Protein AF-A0A0R3R851-F1 (afdb_monomer)

Foldseek 3Di:
DVVVVVVVVVVVVVVVVVVVVVVVVVVVVVVVVVVVVVVVVVVVVVVVVVVVVVVVVVVVVVVVVVVVVVVVVVVVVVVVVVVVVVVVVVVVVVVVVVVVVVVVVVVVVVVVVVVVVVVVVCPPPPPDPQDPVNVLVVVLVVLVVVLVVLVVVLPDPVCVVVPNVNSVLVSVLSVVLSVLCSDPDRDPVVSVVSVVVSLVVVVVVVVVVVPDDDDDDPPDPPPPPVPPVVVVVVVVVSVVVVVVVVVVVVVVVVVVVVVVVVVVVVVVVVVVVVVVVVVVVVVVVVVVVVVVVVVVVVVVVVVVVVVVVVVVVVVVVVVVVVVVVVVVVVVVVVVVVVVVVVVVVVVVVVVVVVVVVVVVVVVVVVVVVVVVVVVVVVVVVDDDDDDDDDDDDDDDDDDDDDDDDDDDDDDDDDDDDDDDPDVVVVVVVVVVVVVVVVVVVVVVPD

Structure (mmCIF, N/CA/C/O backbone):
data_AF-A0A0R3R851-F1
#
_entry.id   AF-A0A0R3R851-F1
#
loop_
_atom_site.group_PDB
_atom_site.id
_atom_site.type_symbol
_atom_site.label_atom_id
_atom_site.label_alt_id
_atom_site.label_comp_id
_atom_site.label_asym_id
_atom_site.label_entity_id
_atom_site.label_seq_id
_atom_site.pdbx_PDB_ins_code
_atom_site.Cartn_x
_atom_site.Cartn_y
_atom_site.Cartn_z
_atom_site.occupancy
_atom_site.B_iso_or_equiv
_atom_site.auth_seq_id
_atom_site.auth_comp_id
_atom_site.auth_asym_id
_atom_site.auth_atom_id
_atom_site.pdbx_PDB_model_num
ATOM 1 N N . LEU A 1 1 ? 88.016 14.048 -81.704 1.00 58.25 1 LEU A N 1
ATOM 2 C CA . LEU A 1 1 ? 87.421 15.182 -80.951 1.00 58.25 1 LEU A CA 1
ATOM 3 C C . LEU A 1 1 ? 85.913 15.324 -81.195 1.00 58.25 1 LEU A C 1
ATOM 5 O O . LEU A 1 1 ? 85.191 15.438 -80.217 1.00 58.25 1 LEU A O 1
ATOM 9 N N . ILE A 1 2 ? 85.423 15.232 -82.440 1.00 61.56 2 ILE A N 1
ATOM 10 C CA . ILE A 1 2 ? 83.995 15.413 -82.795 1.00 61.56 2 ILE A CA 1
ATOM 11 C C . ILE A 1 2 ? 83.071 14.336 -82.182 1.00 61.56 2 ILE A C 1
ATOM 13 O O . ILE A 1 2 ? 82.160 14.679 -81.444 1.00 61.56 2 ILE A O 1
ATOM 17 N N . ILE A 1 3 ? 83.388 13.042 -82.330 1.00 69.50 3 ILE A N 1
ATOM 18 C CA . ILE A 1 3 ? 82.578 11.929 -81.770 1.00 69.50 3 ILE A CA 1
ATOM 19 C C . ILE A 1 3 ? 82.405 12.029 -80.239 1.00 69.50 3 ILE A C 1
ATOM 21 O O . ILE A 1 3 ? 81.358 11.701 -79.688 1.00 69.50 3 ILE A O 1
ATOM 25 N N . ARG A 1 4 ? 83.432 12.517 -79.533 1.00 66.88 4 ARG A N 1
ATOM 26 C CA . ARG A 1 4 ? 83.406 12.676 -78.072 1.00 66.88 4 ARG A CA 1
ATOM 27 C C . ARG A 1 4 ? 82.513 13.848 -77.645 1.00 66.88 4 ARG A C 1
ATOM 29 O O . ARG A 1 4 ? 81.859 13.758 -76.615 1.00 66.88 4 ARG A O 1
ATOM 36 N N . ARG A 1 5 ? 82.462 14.919 -78.447 1.00 76.19 5 ARG A N 1
ATOM 37 C CA . ARG A 1 5 ? 81.578 16.075 -78.239 1.00 76.19 5 ARG A CA 1
ATOM 38 C C . ARG A 1 5 ? 80.110 15.682 -78.405 1.00 76.19 5 ARG A C 1
ATOM 40 O O . ARG A 1 5 ? 79.316 15.997 -77.527 1.00 76.19 5 ARG A O 1
ATOM 47 N N . ASP A 1 6 ? 79.780 14.944 -79.462 1.00 77.94 6 ASP A N 1
ATOM 48 C CA . ASP A 1 6 ? 78.401 14.516 -79.734 1.00 77.94 6 ASP A CA 1
ATOM 49 C C . ASP A 1 6 ? 77.883 13.541 -78.664 1.00 77.94 6 ASP A C 1
ATOM 51 O O . ASP A 1 6 ? 76.733 13.634 -78.236 1.00 77.94 6 ASP A O 1
ATOM 55 N N . HIS A 1 7 ? 78.749 12.657 -78.150 1.00 83.12 7 HIS A N 1
ATOM 56 C C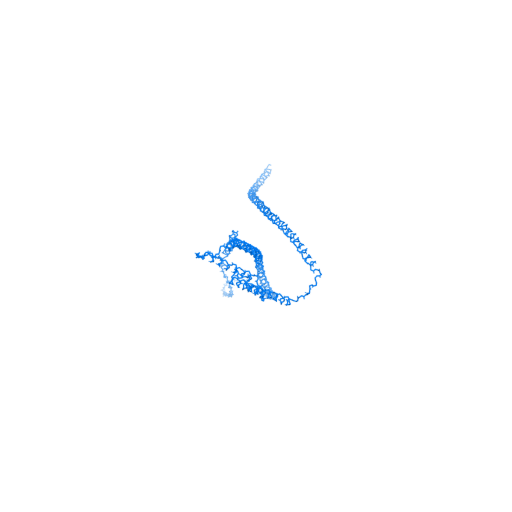A . HIS A 1 7 ? 78.412 11.772 -77.031 1.00 83.12 7 HIS A CA 1
ATOM 57 C C . HIS A 1 7 ? 78.082 12.543 -75.742 1.00 83.12 7 HIS A C 1
ATOM 59 O O . HIS A 1 7 ? 77.048 12.287 -75.125 1.00 83.12 7 HIS A O 1
ATOM 65 N N . TYR A 1 8 ? 78.912 13.520 -75.355 1.00 85.25 8 TYR A N 1
ATOM 66 C CA . TYR A 1 8 ? 78.631 14.361 -74.184 1.00 85.25 8 TYR A CA 1
ATOM 67 C C . TYR A 1 8 ? 77.390 15.239 -74.380 1.00 85.25 8 TYR A C 1
ATOM 69 O O . TYR A 1 8 ? 76.645 15.468 -73.431 1.00 85.25 8 TYR A O 1
ATOM 77 N N . GLN A 1 9 ? 77.128 15.700 -75.604 1.00 84.88 9 GLN A N 1
ATOM 78 C CA . GLN A 1 9 ? 75.944 16.499 -75.907 1.00 84.88 9 GLN A CA 1
ATOM 79 C C . GLN A 1 9 ? 74.653 15.674 -75.803 1.00 84.88 9 GLN A C 1
ATOM 81 O O . GLN A 1 9 ? 73.671 16.156 -75.244 1.00 84.88 9 GLN A O 1
ATOM 86 N N . LYS A 1 10 ? 74.673 14.407 -76.238 1.00 88.31 10 LYS A N 1
ATOM 87 C CA . LYS A 1 10 ? 73.552 13.477 -76.040 1.00 88.31 10 LYS A CA 1
ATOM 88 C C . LYS A 1 10 ? 73.306 13.170 -74.556 1.00 88.31 10 LYS A C 1
ATOM 90 O O . LYS A 1 10 ? 72.161 13.204 -74.124 1.00 88.31 10 LYS A O 1
ATOM 95 N N . GLN A 1 11 ? 74.362 12.946 -73.767 1.00 88.44 11 GLN A N 1
ATOM 96 C CA . GLN A 1 11 ? 74.234 12.748 -72.315 1.00 88.44 11 GLN A CA 1
ATOM 97 C C . GLN A 1 11 ? 73.661 13.979 -71.602 1.00 88.44 11 GLN A C 1
ATOM 99 O O . GLN A 1 11 ? 72.842 13.834 -70.697 1.00 88.44 11 GLN A O 1
ATOM 104 N N . LEU A 1 12 ? 74.069 15.190 -72.001 1.00 87.44 12 LEU A N 1
ATOM 105 C CA . LEU A 1 12 ? 73.518 16.432 -71.449 1.00 87.44 12 LEU A CA 1
ATOM 106 C C . LEU A 1 12 ? 72.024 16.575 -71.756 1.00 87.44 12 LEU A C 1
ATOM 108 O O . LEU A 1 12 ? 71.264 16.975 -70.877 1.00 87.44 12 LEU A O 1
ATOM 112 N N . GLU A 1 13 ? 71.603 16.214 -72.966 1.00 88.44 13 GLU A N 1
ATOM 113 C CA . GLU A 1 13 ? 70.200 16.258 -73.379 1.00 88.44 13 GLU A CA 1
ATOM 114 C C . GLU A 1 13 ? 69.351 15.196 -72.660 1.00 88.44 13 GLU A C 1
ATOM 116 O O . GLU A 1 13 ? 68.279 15.503 -72.146 1.00 88.44 13 GLU A O 1
ATOM 121 N N . GLU A 1 14 ? 69.846 13.962 -72.532 1.00 90.44 14 GLU A N 1
ATOM 122 C CA . GLU A 1 14 ? 69.193 12.905 -71.743 1.00 90.44 14 GLU A CA 1
ATOM 123 C C . GLU A 1 14 ? 69.063 13.311 -70.266 1.00 90.44 14 GLU A C 1
ATOM 125 O O . GLU A 1 14 ? 67.987 13.189 -69.684 1.00 90.44 14 GLU A O 1
ATOM 130 N N . THR A 1 15 ? 70.118 13.886 -69.678 1.00 90.56 15 THR A N 1
ATOM 131 C CA . THR A 1 15 ? 70.095 14.385 -68.291 1.00 90.56 15 THR A CA 1
ATOM 132 C C . THR A 1 15 ? 69.113 15.547 -68.122 1.00 90.56 15 THR A C 1
ATOM 134 O O . THR A 1 15 ? 68.443 15.653 -67.095 1.00 90.56 15 THR A O 1
ATOM 137 N N . ARG A 1 16 ? 69.001 16.428 -69.124 1.00 91.88 16 ARG A N 1
ATOM 138 C CA . ARG A 1 16 ? 68.049 17.545 -69.117 1.00 91.88 16 ARG A CA 1
ATOM 139 C C . ARG A 1 16 ? 66.604 17.052 -69.181 1.00 91.88 16 ARG A C 1
ATOM 141 O O . ARG A 1 16 ? 65.793 17.488 -68.369 1.00 91.88 16 ARG A O 1
ATOM 148 N N . ASN A 1 17 ? 66.308 16.129 -70.092 1.00 91.75 17 ASN A N 1
ATOM 149 C CA . ASN A 1 17 ? 64.975 15.548 -70.243 1.00 91.75 17 ASN A CA 1
ATOM 150 C C . ASN A 1 17 ? 64.564 14.743 -69.003 1.00 91.75 17 ASN A C 1
ATOM 152 O O . ASN A 1 17 ? 63.429 14.851 -68.541 1.00 91.75 17 ASN A O 1
ATOM 156 N N . GLU A 1 18 ? 65.500 13.998 -68.411 1.00 93.94 18 GLU A N 1
ATOM 157 C CA . GLU A 1 18 ? 65.286 13.294 -67.145 1.00 93.94 18 GLU A CA 1
ATOM 158 C C . GLU A 1 18 ? 64.990 14.271 -66.000 1.00 93.94 18 GLU A C 1
ATOM 160 O O . GLU A 1 18 ? 64.026 14.089 -65.259 1.00 93.94 18 GLU A O 1
ATOM 165 N N . LYS A 1 19 ? 65.764 15.359 -65.890 1.00 93.50 19 LYS A N 1
ATOM 166 C CA . LYS A 1 19 ? 65.529 16.411 -64.894 1.00 93.50 19 LYS A CA 1
ATOM 167 C C . LYS A 1 19 ? 64.145 17.042 -65.048 1.00 93.50 19 LYS A C 1
ATOM 169 O O . LYS A 1 19 ? 63.481 17.290 -64.047 1.00 93.50 19 LYS A O 1
ATOM 174 N N . GLU A 1 20 ? 63.711 17.313 -66.275 1.00 93.44 20 GLU A N 1
ATOM 175 C CA . GLU A 1 20 ? 62.403 17.914 -66.545 1.00 93.44 20 GLU A CA 1
ATOM 176 C C . GLU A 1 20 ? 61.255 16.952 -66.209 1.00 93.44 20 GLU A C 1
ATOM 178 O O . GLU A 1 20 ? 60.295 17.348 -65.544 1.00 93.44 20 GLU A O 1
ATOM 183 N N . ARG A 1 21 ? 61.404 15.662 -66.541 1.00 95.19 21 ARG A N 1
ATOM 184 C CA . ARG A 1 21 ? 60.469 14.606 -66.126 1.00 95.19 21 ARG A CA 1
ATOM 185 C C . ARG A 1 21 ? 60.357 14.512 -64.603 1.00 95.19 21 ARG A C 1
ATOM 187 O O . ARG A 1 21 ? 59.243 14.530 -64.082 1.00 95.19 21 ARG A O 1
ATOM 194 N N . LEU A 1 22 ? 61.492 14.447 -63.903 1.00 95.38 22 LEU A N 1
ATOM 195 C CA . LEU A 1 22 ? 61.535 14.381 -62.439 1.00 95.38 22 LEU A CA 1
ATOM 196 C C . LEU A 1 22 ? 60.908 15.620 -61.795 1.00 95.38 22 LEU A C 1
ATOM 198 O O . LEU A 1 22 ? 60.230 15.499 -60.782 1.00 95.38 22 LEU A O 1
ATOM 202 N N . ASN A 1 23 ? 61.075 16.802 -62.390 1.00 95.19 23 ASN A N 1
ATOM 203 C CA . ASN A 1 23 ? 60.485 18.034 -61.868 1.00 95.19 23 ASN A CA 1
ATOM 204 C C . ASN A 1 23 ? 58.948 18.040 -61.987 1.00 95.19 23 ASN A C 1
ATOM 206 O O . ASN A 1 23 ? 58.252 18.471 -61.071 1.00 95.19 23 ASN A O 1
ATOM 210 N N . ILE A 1 24 ? 58.403 17.512 -63.089 1.00 94.56 24 ILE A N 1
ATOM 211 C CA . ILE A 1 24 ? 56.951 17.327 -63.254 1.00 94.56 24 ILE A CA 1
ATOM 212 C C . ILE A 1 24 ? 56.418 16.292 -62.254 1.00 94.56 24 ILE A C 1
ATOM 214 O O . ILE A 1 24 ? 55.327 16.457 -61.709 1.00 94.56 24 ILE A O 1
ATOM 218 N N . GLU A 1 25 ? 57.160 15.210 -62.019 1.00 95.50 25 GLU A N 1
ATOM 219 C CA . GLU A 1 25 ? 56.779 14.191 -61.039 1.00 95.50 25 GLU A CA 1
ATOM 220 C C . GLU A 1 25 ? 56.813 14.735 -59.606 1.00 95.50 25 GLU A C 1
ATOM 222 O O . GLU A 1 25 ? 55.874 14.494 -58.849 1.00 95.50 25 GLU A O 1
ATOM 227 N N . LEU A 1 26 ? 57.819 15.549 -59.273 1.00 96.12 26 LEU A N 1
ATOM 228 C CA . LEU A 1 26 ? 57.921 16.243 -57.992 1.00 96.12 26 LEU A CA 1
ATOM 229 C C . LEU A 1 26 ? 56.718 17.166 -57.758 1.00 96.12 26 LEU A C 1
ATOM 231 O O . LEU A 1 26 ? 56.071 17.055 -56.723 1.00 96.12 26 LEU A O 1
ATOM 235 N N . LEU A 1 27 ? 56.335 17.976 -58.753 1.00 95.12 27 LEU A N 1
ATOM 236 C CA . LEU A 1 27 ? 55.137 18.824 -58.672 1.00 95.12 27 LEU A CA 1
ATOM 237 C C . LEU A 1 27 ? 53.861 18.012 -58.404 1.00 95.12 27 LEU A C 1
ATOM 239 O O . LEU A 1 27 ? 53.038 18.398 -57.577 1.00 95.12 27 LEU A O 1
ATOM 243 N N . LYS A 1 28 ? 53.701 16.853 -59.057 1.00 95.50 28 LYS A N 1
ATOM 244 C CA . LYS A 1 28 ? 52.554 15.960 -58.813 1.00 95.50 28 LYS A CA 1
ATOM 245 C C . LYS A 1 28 ? 52.565 15.368 -57.406 1.00 95.50 28 LYS A C 1
ATOM 247 O O . LYS A 1 28 ? 51.500 15.116 -56.841 1.00 95.50 28 LYS A O 1
ATOM 252 N N . VAL A 1 29 ? 53.744 15.077 -56.859 1.00 96.69 29 VAL A N 1
ATOM 253 C CA . VAL A 1 29 ? 53.889 14.603 -55.478 1.00 96.69 29 VAL A CA 1
ATOM 254 C C . VAL A 1 29 ? 53.543 15.724 -54.500 1.00 96.69 29 VAL A C 1
ATOM 256 O O . VAL A 1 29 ? 52.761 15.476 -53.585 1.00 96.69 29 VAL A O 1
ATOM 259 N N . ASP A 1 30 ? 54.011 16.949 -54.732 1.00 95.44 30 ASP A N 1
ATOM 260 C CA . ASP A 1 30 ? 53.707 18.112 -53.890 1.00 95.44 30 ASP A CA 1
ATOM 261 C C . ASP A 1 30 ? 52.206 18.439 -53.876 1.00 95.44 30 ASP A C 1
ATOM 263 O O . ASP A 1 30 ? 51.623 18.672 -52.814 1.00 95.44 30 ASP A O 1
ATOM 267 N N . GLU A 1 31 ? 51.534 18.374 -55.030 1.00 95.44 31 GLU A N 1
ATOM 268 C CA . GLU A 1 31 ? 50.075 18.516 -55.103 1.00 95.44 31 GLU A CA 1
ATOM 269 C C . GLU A 1 31 ? 49.359 17.435 -54.280 1.00 95.44 31 GLU A C 1
ATOM 271 O O . GLU A 1 31 ? 48.441 17.742 -53.512 1.00 95.44 31 GLU A O 1
ATOM 276 N N . LYS A 1 32 ? 49.800 16.171 -54.377 1.00 97.00 32 LYS A N 1
ATOM 277 C CA . LYS A 1 32 ? 49.242 15.075 -53.569 1.00 97.00 32 LYS A CA 1
ATOM 278 C C . LYS A 1 32 ? 49.469 15.302 -52.078 1.00 97.00 32 LYS A C 1
ATOM 280 O O . LYS A 1 32 ? 48.519 15.148 -51.312 1.00 97.00 32 LYS A O 1
ATOM 285 N N . ILE A 1 33 ? 50.673 15.703 -51.671 1.00 96.62 33 ILE A N 1
ATOM 286 C CA . ILE A 1 33 ? 50.986 16.041 -50.276 1.00 96.62 33 ILE A CA 1
ATOM 287 C C . ILE A 1 33 ? 50.035 17.137 -49.790 1.00 96.62 33 ILE A C 1
ATOM 289 O O . ILE A 1 33 ? 49.362 16.944 -48.781 1.00 96.62 33 ILE A O 1
ATOM 293 N N . SER A 1 34 ? 49.854 18.212 -50.563 1.00 96.81 34 SER A N 1
ATOM 294 C CA . SER A 1 34 ? 48.938 19.300 -50.204 1.00 96.81 34 SER A CA 1
ATOM 295 C C . SER A 1 34 ? 47.485 18.832 -50.036 1.00 96.81 34 SER A C 1
ATOM 297 O O . SER A 1 34 ? 46.785 19.259 -49.113 1.00 96.81 34 SER A O 1
ATOM 299 N N . THR A 1 35 ? 46.998 17.932 -50.901 1.00 96.75 35 THR A N 1
ATOM 300 C CA . THR A 1 35 ? 45.644 17.365 -50.749 1.00 96.75 35 THR A CA 1
ATOM 301 C C . THR A 1 35 ? 45.510 16.485 -49.507 1.00 96.75 35 THR A C 1
ATOM 303 O O . THR A 1 35 ? 44.503 16.585 -48.800 1.00 96.75 35 THR A O 1
ATOM 306 N N . LEU A 1 36 ? 46.525 15.669 -49.208 1.00 96.94 36 LEU A N 1
ATOM 307 C CA . LEU A 1 36 ? 46.549 14.808 -48.028 1.00 96.94 36 LEU A CA 1
ATOM 308 C C . LEU A 1 36 ? 46.614 15.633 -46.741 1.00 96.94 36 LEU A C 1
ATOM 310 O O . LEU A 1 36 ? 45.849 15.365 -45.824 1.00 96.94 36 LEU A O 1
ATOM 314 N N . GLU A 1 37 ? 47.429 16.686 -46.688 1.00 96.94 37 GLU A N 1
ATOM 315 C CA . GLU A 1 37 ? 47.500 17.597 -45.539 1.00 96.94 37 GLU A CA 1
ATOM 316 C C . GLU A 1 37 ? 46.148 18.260 -45.245 1.00 96.94 37 GLU A C 1
ATOM 318 O O . GLU A 1 37 ? 45.715 18.324 -44.091 1.00 96.94 37 GLU A O 1
ATOM 323 N N . LYS A 1 38 ? 45.430 18.707 -46.286 1.00 96.69 38 LYS A N 1
ATOM 324 C CA . LYS A 1 38 ? 44.074 19.262 -46.130 1.00 96.69 38 LYS A CA 1
ATOM 325 C C . LYS A 1 38 ? 43.088 18.221 -45.597 1.00 96.69 38 LYS A C 1
ATOM 327 O O . LYS A 1 38 ? 42.270 18.554 -44.739 1.00 96.69 38 LYS A O 1
ATOM 332 N N . ALA A 1 39 ? 43.156 16.982 -46.087 1.00 96.50 39 ALA A N 1
ATOM 333 C CA . ALA A 1 39 ? 42.308 15.891 -45.613 1.00 96.50 39 ALA A CA 1
ATOM 334 C C . ALA A 1 39 ? 42.609 15.529 -44.148 1.00 96.50 39 ALA A C 1
ATOM 336 O O . ALA A 1 39 ? 41.680 15.433 -43.346 1.00 96.50 39 ALA A O 1
ATOM 337 N N . THR A 1 40 ? 43.888 15.427 -43.776 1.00 96.81 40 THR A N 1
ATOM 338 C CA . THR A 1 40 ? 44.330 15.175 -42.397 1.00 96.81 40 THR A CA 1
ATOM 339 C C . THR A 1 40 ? 43.832 16.264 -41.457 1.00 96.81 40 THR A C 1
ATOM 341 O O . THR A 1 40 ? 43.210 15.955 -40.446 1.00 96.81 40 THR A O 1
ATOM 344 N N . LYS A 1 41 ? 43.982 17.541 -41.827 1.00 96.94 41 LYS A N 1
ATOM 345 C CA . LYS A 1 41 ? 43.501 18.660 -41.006 1.00 96.94 41 LYS A CA 1
ATOM 346 C C . LYS A 1 41 ? 41.978 18.654 -40.833 1.00 96.94 41 LYS A C 1
ATOM 348 O O . LYS A 1 41 ? 41.463 19.034 -39.783 1.00 96.94 41 LYS A O 1
ATOM 353 N N . LYS A 1 42 ? 41.231 18.222 -41.857 1.00 97.00 42 LYS A N 1
ATOM 354 C CA . LYS A 1 42 ? 39.775 18.050 -41.754 1.00 97.00 42 LYS A CA 1
ATOM 355 C C . LYS A 1 42 ? 39.419 16.935 -40.764 1.00 97.00 42 LYS A C 1
ATOM 357 O O . LYS A 1 42 ? 38.569 17.159 -39.906 1.00 97.00 42 LYS A O 1
ATOM 362 N N . LEU A 1 43 ? 40.098 15.790 -40.848 1.00 96.69 43 LEU A N 1
ATOM 363 C CA . LEU A 1 43 ? 39.912 14.670 -39.921 1.00 96.69 43 LEU A CA 1
ATOM 364 C C . LEU A 1 43 ? 40.303 15.032 -38.483 1.00 96.69 43 LEU A C 1
ATOM 366 O O . LEU A 1 43 ? 39.584 14.676 -37.557 1.00 96.69 43 LEU A O 1
ATOM 370 N N . GLU A 1 44 ? 41.386 15.782 -38.278 1.00 97.12 44 GLU A N 1
ATOM 371 C CA . GLU A 1 44 ? 41.777 16.288 -36.955 1.00 97.12 44 GLU A CA 1
ATOM 372 C C . GLU A 1 44 ? 40.686 17.173 -36.341 1.00 97.12 44 GLU A C 1
ATOM 374 O O . GLU A 1 44 ? 40.321 16.994 -35.178 1.00 97.12 44 GLU A O 1
ATOM 379 N N . ASN A 1 45 ? 40.108 18.082 -37.132 1.00 96.62 45 ASN A N 1
ATOM 380 C CA . ASN A 1 45 ? 39.015 18.941 -36.677 1.00 96.62 45 ASN A CA 1
ATOM 381 C C . ASN A 1 45 ? 37.741 18.146 -36.347 1.00 96.62 45 ASN A C 1
ATOM 383 O O . ASN A 1 45 ? 37.049 18.469 -35.382 1.00 96.62 45 ASN A O 1
ATOM 387 N N . GLU A 1 46 ? 37.404 17.126 -37.139 1.00 97.00 46 GLU A N 1
ATOM 388 C CA . GLU A 1 46 ? 36.267 16.240 -36.857 1.00 97.00 46 GLU A CA 1
ATOM 389 C C . GLU A 1 46 ? 36.513 15.403 -35.596 1.00 97.00 46 GLU A C 1
ATOM 391 O O . GLU A 1 46 ? 35.650 15.349 -34.722 1.00 97.00 46 GLU A O 1
ATOM 396 N N . ASN A 1 47 ? 37.715 14.847 -35.433 1.00 97.75 47 ASN A N 1
ATOM 397 C CA . ASN A 1 47 ? 38.102 14.115 -34.229 1.00 97.75 47 ASN A CA 1
ATOM 398 C C . ASN A 1 47 ? 38.025 14.988 -32.972 1.00 97.75 47 ASN A C 1
ATOM 400 O O . ASN A 1 47 ? 37.513 14.532 -31.951 1.00 97.75 47 ASN A O 1
ATOM 404 N N . ALA A 1 48 ? 38.461 16.249 -33.036 1.00 97.25 48 ALA A N 1
ATOM 405 C CA . ALA A 1 48 ? 38.332 17.182 -31.918 1.00 97.25 48 ALA A CA 1
ATOM 406 C C . ALA A 1 48 ? 36.860 17.417 -31.527 1.00 97.25 48 ALA A C 1
ATOM 408 O O . ALA A 1 48 ? 36.528 17.425 -30.340 1.00 97.25 48 ALA A O 1
ATOM 409 N N . LYS A 1 49 ? 35.959 17.540 -32.513 1.00 97.38 49 LYS A N 1
ATOM 410 C CA . LYS A 1 49 ? 34.512 17.654 -32.260 1.00 97.38 49 LYS A CA 1
ATOM 411 C C . LYS A 1 49 ? 33.951 16.394 -31.608 1.00 97.38 49 LYS A C 1
ATOM 413 O O . LYS A 1 49 ? 33.236 16.501 -30.616 1.00 97.38 49 LYS A O 1
ATOM 418 N N . TYR A 1 50 ? 34.292 15.213 -32.123 1.00 97.88 50 TYR A N 1
ATOM 419 C CA . TYR A 1 50 ? 33.827 13.952 -31.543 1.00 97.88 50 TYR A CA 1
ATOM 420 C C . TYR A 1 50 ? 34.324 13.759 -30.110 1.00 97.88 50 TYR A C 1
ATOM 422 O O . TYR A 1 50 ? 33.549 13.332 -29.258 1.00 97.88 50 TYR A O 1
ATOM 430 N N . LEU A 1 51 ? 35.571 14.129 -29.811 1.00 97.56 51 LEU A N 1
ATOM 431 C CA . LEU A 1 51 ? 36.100 14.082 -28.447 1.00 97.56 51 LEU A CA 1
ATOM 432 C C . LEU A 1 51 ? 35.327 15.001 -27.495 1.00 97.56 51 LEU A C 1
ATOM 434 O O . LEU A 1 51 ? 35.005 14.571 -26.389 1.00 97.56 51 LEU A O 1
ATOM 438 N N . SER A 1 52 ? 34.976 16.217 -27.930 1.00 97.31 52 SER A N 1
ATOM 439 C CA . SER A 1 52 ? 34.138 17.126 -27.135 1.00 97.31 52 SER A CA 1
ATOM 440 C C . SER A 1 52 ? 32.768 16.513 -26.846 1.00 97.31 52 SER A C 1
ATOM 442 O O . SER A 1 52 ? 32.361 16.448 -25.692 1.00 97.31 52 SER A O 1
ATOM 444 N N . ILE A 1 53 ? 32.094 15.981 -27.872 1.00 97.88 53 ILE A N 1
ATOM 445 C CA . ILE A 1 53 ? 30.769 15.358 -27.726 1.00 97.88 53 ILE A CA 1
ATOM 446 C C . ILE A 1 53 ? 30.835 14.157 -26.775 1.00 97.88 53 ILE A C 1
ATOM 448 O O . ILE A 1 53 ? 29.986 14.009 -25.900 1.00 97.88 53 ILE A O 1
ATOM 452 N N . ILE A 1 54 ? 31.856 13.306 -26.905 1.00 96.56 54 ILE A N 1
ATOM 453 C CA . ILE A 1 54 ? 32.058 12.159 -26.009 1.00 96.56 54 ILE A CA 1
ATOM 454 C C . ILE A 1 54 ? 32.263 12.623 -24.567 1.00 96.56 54 ILE A C 1
ATOM 456 O O . ILE A 1 54 ? 31.705 12.016 -23.651 1.00 96.56 54 ILE A O 1
ATOM 460 N N . GLN A 1 55 ? 33.040 13.684 -24.353 1.00 97.38 55 GLN A N 1
ATOM 461 C CA . GLN A 1 55 ? 33.266 14.220 -23.016 1.00 97.38 55 GLN A CA 1
ATOM 462 C C . GLN A 1 55 ? 31.981 14.798 -22.413 1.00 97.38 55 GLN A C 1
ATOM 464 O O . GLN A 1 55 ? 31.675 14.515 -21.255 1.00 97.38 55 GLN A O 1
ATOM 469 N N . ASP A 1 56 ? 31.195 15.533 -23.198 1.00 97.44 56 ASP A N 1
ATOM 470 C CA . ASP A 1 56 ? 29.918 16.094 -22.755 1.00 97.44 56 ASP A CA 1
ATOM 471 C C . ASP A 1 56 ? 28.910 14.993 -22.404 1.00 97.44 56 ASP A C 1
ATOM 473 O O . ASP A 1 56 ? 28.277 15.044 -21.347 1.00 97.44 56 ASP A O 1
ATOM 477 N N . MET A 1 57 ? 28.813 13.947 -23.233 1.00 97.06 57 MET A N 1
ATOM 478 C CA . MET A 1 57 ? 27.969 12.780 -22.951 1.00 97.06 57 MET A CA 1
ATOM 479 C C . MET A 1 57 ? 28.388 12.068 -21.660 1.00 97.06 57 MET A C 1
ATOM 481 O O . MET A 1 57 ? 27.526 11.699 -20.864 1.00 97.06 57 MET A O 1
ATOM 485 N N . ARG A 1 58 ? 29.697 11.898 -21.421 1.00 96.94 58 ARG A N 1
ATOM 486 C CA . ARG A 1 58 ? 30.217 11.289 -20.185 1.00 96.94 58 ARG A CA 1
ATOM 487 C C . ARG A 1 58 ? 29.849 12.113 -18.956 1.00 96.94 58 ARG A C 1
ATOM 489 O O . ARG A 1 58 ? 29.289 11.561 -18.016 1.00 96.94 58 ARG A O 1
ATOM 496 N N . ASN A 1 59 ? 30.092 13.421 -18.999 1.00 96.75 59 ASN A N 1
ATOM 497 C CA . ASN A 1 59 ? 29.786 14.323 -17.889 1.00 96.75 59 ASN A CA 1
ATOM 498 C C . ASN A 1 59 ? 28.277 14.362 -17.590 1.00 96.75 59 ASN A C 1
ATOM 500 O O . ASN A 1 59 ? 27.867 14.380 -16.431 1.00 96.75 59 ASN A O 1
ATOM 504 N N . ASN A 1 60 ? 27.436 14.377 -18.630 1.00 97.50 60 ASN A N 1
ATOM 505 C CA . ASN A 1 60 ? 25.987 14.368 -18.452 1.00 97.50 60 ASN A CA 1
ATOM 506 C C . ASN A 1 60 ? 25.499 13.034 -17.871 1.00 97.50 60 ASN A C 1
ATOM 508 O O . ASN A 1 60 ? 24.685 13.025 -16.950 1.00 97.50 60 ASN A O 1
ATOM 512 N N . SER A 1 61 ? 26.039 11.914 -18.360 1.00 95.75 61 SER A N 1
ATOM 513 C CA . SER A 1 61 ? 25.726 10.586 -17.831 1.00 95.75 61 SER A CA 1
ATOM 514 C C . SER A 1 61 ? 26.139 10.439 -16.366 1.00 95.75 61 SER A C 1
ATOM 516 O O . SER A 1 61 ? 25.390 9.854 -15.590 1.00 95.75 61 SER A O 1
ATOM 518 N N . GLU A 1 62 ? 27.306 10.957 -15.977 1.00 96.69 62 GLU A N 1
ATOM 519 C CA . GLU A 1 62 ? 27.777 10.934 -14.588 1.00 96.69 62 GLU A CA 1
ATOM 520 C C . GLU A 1 62 ? 26.841 11.734 -13.675 1.00 96.69 62 GLU A C 1
ATOM 522 O O . GLU A 1 62 ? 26.399 11.223 -12.648 1.00 96.69 62 GLU A O 1
ATOM 527 N N . ARG A 1 63 ? 26.446 12.942 -14.101 1.00 96.50 63 ARG A N 1
ATOM 528 C CA . ARG A 1 63 ? 25.512 13.790 -13.350 1.00 96.50 63 ARG A CA 1
ATOM 529 C C . ARG A 1 63 ? 24.145 13.131 -13.167 1.00 96.50 63 ARG A C 1
ATOM 531 O O . ARG A 1 63 ? 23.631 13.111 -12.054 1.00 96.50 63 ARG A O 1
ATOM 538 N N . GLN A 1 64 ? 23.575 12.565 -14.232 1.00 96.25 64 GLN A N 1
ATOM 539 C CA . GLN A 1 64 ? 22.286 11.865 -14.160 1.00 96.25 64 GLN A CA 1
ATOM 540 C C . GLN A 1 64 ? 22.344 10.666 -13.210 1.00 96.25 64 GLN A C 1
ATOM 542 O O . GLN A 1 64 ? 21.417 10.434 -12.435 1.00 96.25 64 GLN A O 1
ATOM 547 N N . LEU A 1 65 ? 23.444 9.913 -13.243 1.00 96.31 65 LEU A N 1
ATOM 548 C CA . LEU A 1 65 ? 23.623 8.751 -12.381 1.00 96.31 65 LEU A CA 1
ATOM 549 C C . LEU A 1 65 ? 23.790 9.153 -10.909 1.00 96.31 65 LEU A C 1
ATOM 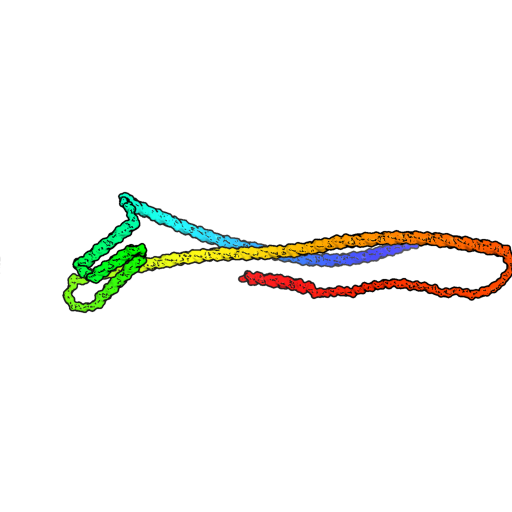551 O O . LEU A 1 65 ? 23.250 8.489 -10.021 1.00 96.31 65 LEU A O 1
ATOM 555 N N . GLU A 1 66 ? 24.493 10.252 -10.638 1.00 96.69 66 GLU A N 1
ATOM 556 C CA . GLU A 1 66 ? 24.614 10.818 -9.294 1.00 96.69 66 GLU A CA 1
ATOM 557 C C . GLU A 1 66 ? 23.259 11.308 -8.759 1.00 96.69 66 GLU A C 1
ATOM 559 O O . GLU A 1 66 ? 22.898 11.001 -7.620 1.00 96.69 66 GLU A O 1
ATOM 564 N N . GLU A 1 67 ? 22.473 11.994 -9.589 1.00 97.19 67 GLU A N 1
ATOM 565 C CA . GLU A 1 67 ? 21.138 12.485 -9.238 1.00 97.19 67 GLU A CA 1
ATOM 566 C C . GLU A 1 67 ? 20.182 11.329 -8.909 1.00 97.19 67 GLU A C 1
ATOM 568 O O . GLU A 1 67 ? 19.640 11.277 -7.802 1.00 97.19 67 GLU A O 1
ATOM 573 N N . GLN A 1 68 ? 20.098 10.313 -9.776 1.00 95.19 68 GLN A N 1
ATOM 574 C CA . GLN A 1 68 ? 19.310 9.100 -9.520 1.00 95.19 68 GLN A CA 1
ATOM 575 C C . GLN A 1 68 ? 19.760 8.361 -8.253 1.00 95.19 68 GLN A C 1
ATOM 577 O O . GLN A 1 68 ? 18.940 7.864 -7.476 1.00 95.19 68 GLN A O 1
ATOM 582 N N . THR A 1 69 ? 21.071 8.291 -8.009 1.00 96.06 69 THR A N 1
ATOM 583 C CA . THR A 1 69 ? 21.619 7.647 -6.807 1.00 96.06 69 THR A CA 1
ATOM 584 C C . THR A 1 69 ? 21.216 8.405 -5.541 1.00 96.06 69 THR A C 1
ATOM 586 O O . THR A 1 69 ? 20.867 7.788 -4.528 1.00 96.06 69 THR A O 1
ATOM 589 N N . ASN A 1 70 ? 21.241 9.736 -5.585 1.00 96.38 70 ASN A N 1
ATOM 590 C CA . ASN A 1 70 ? 20.852 10.588 -4.468 1.00 96.38 70 ASN A CA 1
ATOM 591 C C . ASN A 1 70 ? 19.345 10.515 -4.192 1.00 96.38 70 ASN A C 1
ATOM 593 O O . ASN A 1 70 ? 18.950 10.353 -3.033 1.00 96.38 70 ASN A O 1
ATOM 597 N N . GLU A 1 71 ? 18.508 10.536 -5.230 1.00 95.94 71 GLU A N 1
ATOM 598 C CA . GLU A 1 71 ? 17.059 10.343 -5.113 1.00 95.94 71 GLU A CA 1
ATOM 599 C C . GLU A 1 71 ? 16.711 8.980 -4.510 1.00 95.94 71 GLU A C 1
ATOM 601 O O . GLU A 1 71 ? 15.927 8.890 -3.557 1.00 95.94 71 GLU A O 1
ATOM 606 N N . LEU A 1 72 ? 17.344 7.908 -5.000 1.00 95.56 72 LEU A N 1
ATOM 607 C CA . LEU A 1 72 ? 17.134 6.562 -4.476 1.00 95.56 72 LEU A CA 1
ATOM 608 C C . LEU A 1 72 ? 17.539 6.478 -3.002 1.00 95.56 72 LEU A C 1
ATOM 610 O O . LEU A 1 72 ? 16.785 5.954 -2.177 1.00 95.56 72 LEU A O 1
ATOM 614 N N . ARG A 1 73 ? 18.702 7.034 -2.644 1.00 96.25 73 ARG A N 1
ATOM 615 C CA . ARG A 1 73 ? 19.184 7.079 -1.257 1.00 96.25 73 ARG A CA 1
ATOM 616 C C . ARG A 1 73 ? 18.202 7.824 -0.354 1.00 96.25 73 ARG A C 1
ATOM 618 O O . ARG A 1 73 ? 17.897 7.346 0.741 1.00 96.25 73 ARG A O 1
ATOM 625 N N . HIS A 1 74 ? 17.676 8.958 -0.810 1.00 94.94 74 HIS A N 1
ATOM 626 C CA . HIS A 1 74 ? 16.683 9.732 -0.071 1.00 94.94 74 HIS A CA 1
ATOM 627 C C . HIS A 1 74 ? 15.368 8.953 0.106 1.00 94.94 74 HIS A C 1
ATOM 629 O O . HIS A 1 74 ? 14.852 8.847 1.221 1.00 94.94 74 HIS A O 1
ATOM 635 N N . SER A 1 75 ? 14.863 8.330 -0.964 1.00 94.06 75 SER A N 1
ATOM 636 C CA . SER A 1 75 ? 13.658 7.488 -0.943 1.00 94.06 75 SER A CA 1
ATOM 637 C C . SER A 1 75 ? 13.783 6.310 0.027 1.00 94.06 75 SER A C 1
ATOM 639 O O . SER A 1 75 ? 12.855 6.017 0.786 1.00 94.06 75 SER A O 1
ATOM 641 N N . VAL A 1 76 ? 14.939 5.640 0.042 1.00 94.31 76 VAL A N 1
ATOM 642 C CA . VAL A 1 76 ? 15.222 4.540 0.975 1.00 94.31 76 VAL A CA 1
ATOM 643 C C . VAL A 1 76 ? 15.241 5.045 2.417 1.00 94.31 76 VAL A C 1
ATOM 645 O O . VAL A 1 76 ? 14.634 4.418 3.285 1.00 94.31 76 VAL A O 1
ATOM 648 N N . LYS A 1 77 ? 15.863 6.201 2.680 1.00 96.19 77 LYS A N 1
ATOM 649 C CA . LYS A 1 77 ? 15.914 6.793 4.024 1.00 96.19 77 LYS A CA 1
ATOM 650 C C . LYS A 1 77 ? 14.519 7.148 4.549 1.00 96.19 77 LYS A C 1
ATOM 652 O O . LYS A 1 77 ? 14.204 6.825 5.692 1.00 96.19 77 LYS A O 1
ATOM 657 N N . LEU A 1 78 ? 13.666 7.757 3.720 1.00 93.44 78 LEU A N 1
ATOM 658 C CA . LEU A 1 78 ? 12.274 8.052 4.082 1.00 93.44 78 LEU A CA 1
ATOM 659 C C . LEU A 1 78 ? 11.478 6.778 4.388 1.00 93.44 78 LEU A C 1
ATOM 661 O O . LEU A 1 78 ? 10.794 6.709 5.409 1.00 93.44 78 LEU A O 1
ATOM 665 N N . ARG A 1 79 ? 11.602 5.747 3.540 1.00 91.50 79 ARG A N 1
ATOM 666 C CA . ARG A 1 79 ? 10.945 4.449 3.764 1.00 91.50 79 ARG A CA 1
ATOM 667 C C . ARG A 1 79 ? 11.403 3.784 5.059 1.00 91.50 79 ARG A C 1
ATOM 669 O O . ARG A 1 79 ? 10.573 3.229 5.775 1.00 91.50 79 ARG A O 1
ATOM 676 N N . GLN A 1 80 ? 12.693 3.860 5.370 1.00 93.56 80 GLN A N 1
ATOM 677 C CA . GLN A 1 80 ? 13.238 3.309 6.606 1.00 93.56 80 GLN A CA 1
ATOM 678 C C . GLN A 1 80 ?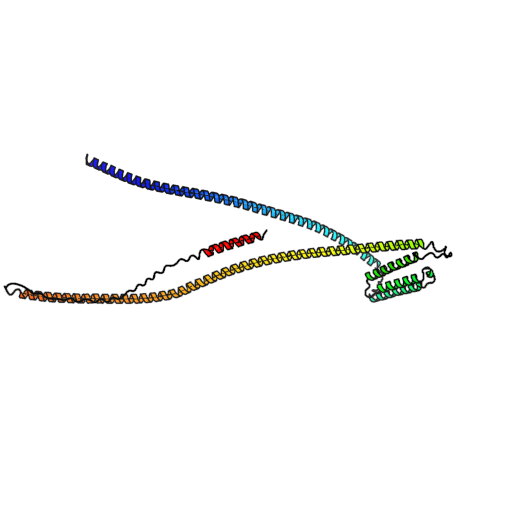 12.676 4.029 7.839 1.00 93.56 80 GLN A C 1
ATOM 680 O O . GLN A 1 80 ? 12.186 3.365 8.749 1.00 93.56 80 GLN A O 1
ATOM 685 N N . MET A 1 81 ? 12.639 5.366 7.834 1.00 93.62 81 MET A N 1
ATOM 686 C CA . MET A 1 81 ? 12.055 6.140 8.939 1.00 93.62 81 MET A CA 1
ATOM 687 C C . MET A 1 81 ? 10.565 5.829 9.141 1.00 93.62 81 MET A C 1
ATOM 689 O O . MET A 1 81 ? 10.122 5.634 10.271 1.00 93.62 81 MET A O 1
ATOM 693 N N . ALA A 1 82 ? 9.791 5.712 8.057 1.00 91.38 82 ALA A N 1
ATOM 694 C CA . ALA A 1 82 ? 8.379 5.335 8.139 1.00 91.38 82 ALA A CA 1
ATOM 695 C C . ALA A 1 82 ? 8.188 3.923 8.726 1.00 91.38 82 ALA A C 1
ATOM 697 O O . ALA A 1 82 ? 7.288 3.694 9.537 1.00 91.38 82 ALA A O 1
ATOM 698 N N . LYS A 1 83 ? 9.058 2.974 8.352 1.00 91.56 83 LYS A N 1
ATOM 699 C CA . LYS A 1 83 ? 9.047 1.609 8.893 1.00 91.56 83 LYS A CA 1
ATOM 700 C C . LYS A 1 83 ? 9.355 1.592 10.392 1.00 91.56 83 LYS A C 1
ATOM 702 O O . LYS A 1 83 ? 8.653 0.912 11.136 1.00 91.56 83 LYS A O 1
ATOM 707 N N . GLU A 1 84 ? 10.361 2.342 10.834 1.00 93.12 84 GLU A N 1
ATOM 708 C CA . GLU A 1 84 ? 10.747 2.446 12.248 1.00 93.12 84 GLU A CA 1
ATOM 709 C C . GLU A 1 84 ? 9.636 3.075 13.098 1.00 93.12 84 GLU A C 1
ATOM 711 O O . GLU A 1 84 ? 9.288 2.540 14.150 1.00 93.12 84 GLU A O 1
ATOM 716 N N . GLN A 1 85 ? 9.004 4.148 12.611 1.00 92.81 85 GLN A N 1
ATOM 717 C CA . GLN A 1 85 ? 7.856 4.764 13.285 1.00 92.81 85 GLN A CA 1
ATOM 718 C C . GLN A 1 85 ? 6.683 3.789 13.434 1.00 92.81 85 GLN A C 1
ATOM 720 O O . GLN A 1 85 ? 6.089 3.681 14.511 1.00 92.81 85 GLN A O 1
ATOM 725 N N . LEU A 1 86 ? 6.360 3.045 12.371 1.00 91.62 86 LEU A N 1
ATOM 726 C CA . LEU A 1 86 ? 5.296 2.044 12.405 1.00 91.62 86 LEU A CA 1
ATOM 727 C C . LEU A 1 86 ? 5.620 0.905 13.377 1.00 91.62 86 LEU A C 1
ATOM 729 O O . LEU A 1 86 ? 4.739 0.450 14.109 1.00 91.62 86 LEU A O 1
ATOM 733 N N . GLN A 1 87 ? 6.869 0.442 13.392 1.00 91.12 87 GLN A N 1
ATOM 734 C CA . GLN A 1 87 ? 7.314 -0.603 14.305 1.00 91.12 87 GLN A CA 1
ATOM 735 C C . GLN A 1 87 ? 7.176 -0.149 15.760 1.00 91.12 87 GLN A C 1
ATOM 737 O O . GLN A 1 87 ? 6.525 -0.836 16.546 1.00 91.12 87 GLN A O 1
ATOM 742 N N . HIS A 1 88 ? 7.681 1.038 16.093 1.00 89.69 88 HIS A N 1
ATOM 743 C CA . HIS A 1 88 ? 7.609 1.566 17.452 1.00 89.69 88 HIS A CA 1
ATOM 744 C C . HIS A 1 88 ? 6.157 1.784 17.924 1.00 89.69 88 HIS A C 1
ATOM 746 O O . HIS A 1 88 ? 5.798 1.461 19.061 1.00 89.69 88 HIS A O 1
ATOM 752 N N . SER A 1 89 ? 5.280 2.256 17.030 1.00 92.50 89 SER A N 1
ATOM 753 C CA . SER A 1 89 ? 3.844 2.385 17.307 1.00 92.50 89 SER A CA 1
ATOM 754 C C . SER A 1 89 ? 3.183 1.026 17.577 1.00 92.50 89 SER A C 1
ATOM 756 O O . SER A 1 89 ? 2.409 0.881 18.529 1.00 92.50 89 SER A O 1
ATOM 758 N N . ASN A 1 90 ? 3.512 0.007 16.780 1.00 87.75 90 ASN A N 1
ATOM 759 C CA . ASN A 1 90 ? 2.976 -1.341 16.956 1.00 87.75 90 ASN A CA 1
ATOM 760 C C . ASN A 1 90 ? 3.463 -2.005 18.247 1.00 87.75 90 ASN A C 1
ATOM 762 O O . ASN A 1 90 ? 2.643 -2.600 18.943 1.00 87.75 90 ASN A O 1
ATOM 766 N N . GLU A 1 91 ? 4.746 -1.878 18.586 1.00 93.75 91 GLU A N 1
ATOM 767 C CA . GLU A 1 91 ? 5.311 -2.371 19.849 1.00 93.75 91 GLU A CA 1
ATOM 768 C C . GLU A 1 91 ? 4.603 -1.733 21.052 1.00 93.75 91 GLU A C 1
ATOM 770 O O . GLU A 1 91 ? 4.153 -2.436 21.958 1.00 93.75 91 GLU A O 1
ATOM 775 N N . THR A 1 92 ? 4.391 -0.414 21.013 1.00 92.06 92 THR A N 1
ATOM 776 C CA . THR A 1 92 ? 3.644 0.309 22.056 1.00 92.06 92 THR A CA 1
ATOM 777 C C . THR A 1 92 ? 2.215 -0.221 22.205 1.00 92.06 92 THR A C 1
ATOM 779 O O . THR A 1 92 ? 1.751 -0.488 23.315 1.00 92.06 92 THR A O 1
ATOM 782 N N . ARG A 1 93 ? 1.504 -0.417 21.088 1.00 90.69 93 ARG A N 1
ATOM 783 C CA . ARG A 1 93 ? 0.130 -0.937 21.099 1.00 90.69 93 ARG A CA 1
ATOM 784 C C . ARG A 1 93 ? 0.063 -2.385 21.587 1.00 90.69 93 ARG A C 1
ATOM 786 O O . ARG A 1 93 ? -0.868 -2.737 22.307 1.00 90.69 93 ARG A O 1
ATOM 793 N N . ALA A 1 94 ? 1.035 -3.217 21.219 1.00 90.50 94 ALA A N 1
ATOM 794 C CA . ALA A 1 94 ? 1.126 -4.594 21.691 1.00 90.50 94 ALA A CA 1
ATOM 795 C C . ALA A 1 94 ? 1.304 -4.643 23.216 1.00 90.50 94 ALA A C 1
ATOM 797 O O . ALA A 1 94 ? 0.555 -5.352 23.885 1.00 90.50 94 ALA A O 1
ATOM 798 N N . ALA A 1 95 ? 2.198 -3.819 23.771 1.00 94.06 95 ALA A N 1
ATOM 799 C CA . ALA A 1 95 ? 2.396 -3.718 25.217 1.00 94.06 95 ALA A CA 1
ATOM 800 C C . ALA A 1 95 ? 1.119 -3.268 25.956 1.00 94.06 95 ALA A C 1
ATOM 802 O O . ALA A 1 95 ? 0.775 -3.814 27.005 1.00 94.06 95 ALA A O 1
ATOM 803 N N . GLN A 1 96 ? 0.369 -2.314 25.392 1.00 90.94 96 GLN A N 1
ATOM 804 C CA . GLN A 1 96 ? -0.923 -1.890 25.947 1.00 90.94 96 GLN A CA 1
ATOM 805 C C . GLN A 1 96 ? -1.961 -3.019 25.941 1.00 90.94 96 GLN A C 1
ATOM 807 O O . GLN A 1 96 ? -2.655 -3.223 26.936 1.00 90.94 96 GLN A O 1
ATOM 812 N N . LEU A 1 97 ? -2.068 -3.767 24.840 1.00 91.38 97 LEU A N 1
ATOM 813 C CA . LEU A 1 97 ? -2.983 -4.906 24.748 1.00 91.38 97 LEU A CA 1
ATOM 814 C C . LEU A 1 97 ? -2.606 -6.013 25.735 1.00 91.38 97 LEU A C 1
ATOM 816 O O . LEU A 1 97 ? -3.488 -6.580 26.377 1.00 91.38 97 LEU A O 1
ATOM 820 N N . GLU A 1 98 ? -1.314 -6.284 25.906 1.00 95.31 98 GLU A N 1
ATOM 821 C CA . GLU A 1 98 ? -0.835 -7.268 26.874 1.00 95.31 98 GLU A CA 1
ATOM 822 C C . GLU A 1 98 ? -1.216 -6.880 28.312 1.00 95.31 98 GLU A C 1
ATOM 824 O O . GLU A 1 98 ? -1.670 -7.727 29.085 1.00 95.31 98 GLU A O 1
ATOM 829 N N . LEU A 1 99 ? -1.114 -5.591 28.658 1.00 95.44 99 LEU A N 1
ATOM 830 C CA . LEU A 1 99 ? -1.556 -5.070 29.953 1.00 95.44 99 LEU A CA 1
ATOM 831 C C . LEU A 1 99 ? -3.066 -5.271 30.162 1.00 95.44 99 LEU A C 1
ATOM 833 O O . LEU A 1 99 ? -3.486 -5.744 31.218 1.00 95.44 99 LEU A O 1
ATOM 837 N N . VAL A 1 100 ? -3.884 -4.956 29.151 1.00 92.88 100 VAL A N 1
ATOM 838 C CA . VAL A 1 100 ? -5.343 -5.145 29.214 1.00 92.88 100 VAL A CA 1
ATOM 839 C C . VAL A 1 100 ? -5.700 -6.620 29.390 1.00 92.88 100 VAL A C 1
ATOM 841 O O . VAL A 1 100 ? -6.570 -6.941 30.199 1.00 92.88 100 VAL A O 1
ATOM 844 N N . ILE A 1 101 ? -5.022 -7.522 28.678 1.00 93.31 101 ILE A N 1
ATOM 845 C CA . ILE A 1 101 ? -5.241 -8.966 28.811 1.00 93.31 101 ILE A CA 1
ATOM 846 C C . ILE A 1 101 ? -4.914 -9.426 30.234 1.00 93.31 101 ILE A C 1
ATOM 848 O O . ILE A 1 101 ? -5.737 -10.104 30.846 1.00 93.31 101 ILE A O 1
ATOM 852 N N . LYS A 1 102 ? -3.769 -9.013 30.795 1.00 96.00 102 LYS A N 1
ATOM 853 C CA . LYS A 1 102 ? -3.395 -9.345 32.182 1.00 96.00 102 LYS A CA 1
ATOM 854 C C . LYS A 1 102 ? -4.452 -8.875 33.181 1.00 96.00 102 LYS A C 1
ATOM 856 O O . LYS A 1 102 ? -4.895 -9.673 34.005 1.00 96.00 102 LYS A O 1
ATOM 861 N N . GLN A 1 103 ? -4.927 -7.636 33.043 1.00 95.88 103 GLN A N 1
ATOM 862 C CA . GLN A 1 103 ? -5.984 -7.100 33.903 1.00 95.88 103 GLN A CA 1
ATOM 863 C C . GLN A 1 103 ? -7.277 -7.919 33.801 1.00 95.88 103 GLN A C 1
ATOM 865 O O . GLN A 1 103 ? -7.886 -8.257 34.814 1.00 95.88 103 GLN A O 1
ATOM 870 N N . LYS A 1 104 ? -7.700 -8.276 32.583 1.00 90.75 104 LYS A N 1
ATOM 871 C CA . LYS A 1 104 ? -8.915 -9.074 32.378 1.00 90.75 104 LYS A CA 1
ATOM 872 C C . LYS A 1 104 ? -8.786 -10.490 32.923 1.00 90.75 104 LYS A C 1
ATOM 874 O O . LYS A 1 104 ? -9.760 -11.006 33.465 1.00 90.75 104 LYS A O 1
ATOM 879 N N . CYS A 1 105 ? -7.608 -11.100 32.832 1.00 93.25 105 CYS A N 1
ATOM 880 C CA . CYS A 1 105 ? -7.343 -12.392 33.456 1.00 93.25 105 CYS A CA 1
ATOM 881 C C . CYS A 1 105 ? -7.453 -12.315 34.986 1.00 93.25 105 CYS A C 1
ATOM 883 O O . CYS A 1 105 ? -8.092 -13.178 35.585 1.00 93.25 105 CYS A O 1
ATOM 885 N N . GLU A 1 106 ? -6.903 -11.274 35.618 1.00 95.69 106 GLU A N 1
ATOM 886 C CA . GLU A 1 106 ? -7.058 -11.055 37.064 1.00 95.69 106 GLU A CA 1
ATOM 887 C C . GLU A 1 106 ? -8.517 -10.848 37.478 1.00 95.69 106 GLU A C 1
ATOM 889 O O . GLU A 1 106 ? -8.973 -11.439 38.458 1.00 95.69 106 GLU A O 1
ATOM 894 N N . ASP A 1 107 ? -9.263 -10.027 36.737 1.00 91.31 107 ASP A N 1
ATOM 895 C CA . ASP A 1 107 ? -10.684 -9.800 37.004 1.00 91.31 107 ASP A CA 1
ATOM 896 C C . ASP A 1 107 ? -11.481 -11.110 36.894 1.00 91.31 107 ASP A C 1
ATOM 898 O O . ASP A 1 107 ? -12.352 -11.386 37.720 1.00 91.31 107 ASP A O 1
ATOM 902 N N . ASN A 1 108 ? -11.146 -11.952 35.913 1.00 92.75 108 ASN A N 1
ATOM 903 C CA . ASN A 1 108 ? -11.794 -13.244 35.718 1.00 92.75 108 ASN A CA 1
ATOM 904 C C . ASN A 1 108 ? -11.468 -14.232 36.852 1.00 92.75 108 ASN A C 1
ATOM 906 O O . ASN A 1 108 ? -12.356 -14.923 37.345 1.00 92.75 108 ASN A O 1
ATOM 910 N N . LEU A 1 109 ? -10.223 -14.249 37.342 1.00 94.69 109 LEU A N 1
ATOM 911 C CA . LEU A 1 109 ? -9.846 -15.036 38.523 1.00 94.69 109 LEU A CA 1
ATOM 912 C C . LEU A 1 109 ? -10.636 -14.608 39.769 1.00 94.69 109 LEU A C 1
ATOM 914 O O . LEU A 1 109 ? -11.132 -15.461 40.506 1.00 94.69 109 LEU A O 1
ATOM 918 N N . LYS A 1 110 ? -10.814 -13.297 39.984 1.00 94.81 110 LYS A N 1
ATOM 919 C CA . LYS A 1 110 ? -11.641 -12.775 41.087 1.00 94.81 110 LYS A CA 1
ATOM 920 C C . LYS A 1 110 ? -13.100 -13.208 40.948 1.00 94.81 110 LYS A C 1
ATOM 922 O O . LYS A 1 110 ? -13.720 -13.582 41.942 1.00 94.81 110 LYS A O 1
ATOM 927 N N . LEU A 1 111 ? -13.646 -13.176 39.732 1.00 90.25 111 LEU A N 1
ATOM 928 C CA . LEU A 1 111 ? -15.010 -13.628 39.465 1.00 90.25 111 LEU A CA 1
ATOM 929 C C . LEU A 1 111 ? -15.174 -15.124 39.754 1.00 90.25 111 LEU A C 1
ATOM 931 O O . LEU A 1 111 ? -16.138 -15.506 40.412 1.00 90.25 111 LEU A O 1
ATOM 935 N N . HIS A 1 112 ? -14.224 -15.956 39.326 1.00 88.94 112 HIS A N 1
ATOM 936 C CA . HIS A 1 112 ? -14.228 -17.385 39.630 1.00 88.94 112 HIS A CA 1
ATOM 937 C C . HIS A 1 112 ? -14.222 -17.653 41.137 1.00 88.94 112 HIS A C 1
ATOM 939 O O . HIS A 1 112 ? -15.063 -18.412 41.611 1.00 88.94 112 HIS A O 1
ATOM 945 N N . ALA A 1 113 ? -13.367 -16.968 41.901 1.00 92.12 113 ALA A N 1
ATOM 946 C CA . ALA A 1 113 ? -13.347 -17.089 43.360 1.00 92.12 113 ALA A CA 1
ATOM 947 C C . ALA A 1 113 ? -14.683 -16.675 44.014 1.00 92.12 113 ALA A C 1
ATOM 949 O O . ALA A 1 113 ? -15.132 -17.301 44.975 1.00 92.12 113 ALA A O 1
ATOM 950 N N . LEU A 1 114 ? -15.351 -15.635 43.497 1.00 90.50 114 LEU A N 1
ATOM 951 C CA . LEU A 1 114 ? -16.681 -15.236 43.975 1.00 90.50 114 LEU A CA 1
ATOM 952 C C . LEU A 1 114 ? -17.745 -16.294 43.664 1.00 90.50 114 LEU A C 1
ATOM 954 O O . LEU A 1 114 ? -18.577 -16.586 44.522 1.00 90.50 114 LEU A O 1
ATOM 958 N N . LEU A 1 115 ? -17.720 -16.863 42.457 1.00 84.38 115 LEU A N 1
ATOM 959 C CA . LEU A 1 115 ? -18.648 -17.915 42.044 1.00 84.38 115 LEU A CA 1
ATOM 960 C C . LEU A 1 115 ? -18.461 -19.188 42.870 1.00 84.38 115 LEU A C 1
ATOM 962 O O . LEU A 1 115 ? -19.451 -19.753 43.323 1.00 84.38 115 LEU A O 1
ATOM 966 N N . GLU A 1 116 ? -17.220 -19.589 43.132 1.00 88.00 116 GLU A N 1
ATOM 967 C CA . GLU A 1 116 ? -16.902 -20.747 43.971 1.00 88.00 116 GLU A CA 1
ATOM 968 C C . GLU A 1 116 ? -17.370 -20.535 45.419 1.00 88.00 116 GLU A C 1
ATOM 970 O O . GLU A 1 116 ? -18.002 -21.411 46.003 1.00 88.00 116 GLU A O 1
ATOM 975 N N . ASN A 1 117 ? -17.185 -19.333 45.978 1.00 87.88 117 ASN A N 1
ATOM 976 C CA . ASN A 1 117 ? -17.702 -18.983 47.307 1.00 87.88 117 ASN A CA 1
ATOM 977 C C . ASN A 1 117 ? -19.239 -19.046 47.365 1.00 87.88 117 ASN A C 1
ATOM 979 O O . ASN A 1 117 ? -19.818 -19.513 48.350 1.00 87.88 117 ASN A O 1
ATOM 983 N N . ILE A 1 118 ? -19.921 -18.586 46.309 1.00 80.31 118 ILE A N 1
ATOM 984 C CA . ILE A 1 118 ? -21.372 -18.756 46.185 1.00 80.31 118 ILE A CA 1
ATOM 985 C C . ILE A 1 118 ? -21.695 -20.251 46.140 1.00 80.31 118 ILE A C 1
ATOM 987 O O . ILE A 1 118 ? -22.496 -20.712 46.943 1.00 80.31 118 ILE A O 1
ATOM 991 N N . GLU A 1 119 ? -21.054 -21.033 45.280 1.00 78.00 119 GLU A N 1
ATOM 992 C CA . GLU A 1 119 ? -21.301 -22.472 45.184 1.00 78.00 119 GLU A CA 1
ATOM 993 C C . GLU A 1 119 ? -21.119 -23.184 46.536 1.00 78.00 119 GLU A C 1
ATOM 995 O O . GLU A 1 119 ? -22.004 -23.930 46.957 1.00 78.00 119 GLU A O 1
ATOM 1000 N N . GLU A 1 120 ? -20.050 -22.884 47.278 1.00 82.12 120 GLU A N 1
ATOM 1001 C CA . GLU A 1 120 ? -19.814 -23.408 48.626 1.00 82.12 120 GLU A CA 1
ATOM 1002 C C . GLU A 1 120 ? -20.919 -23.032 49.618 1.00 82.12 120 GLU A C 1
ATOM 1004 O O . GLU A 1 120 ? -21.404 -23.892 50.353 1.00 82.12 120 GLU A O 1
ATOM 1009 N N . LYS A 1 121 ? -21.384 -21.775 49.615 1.00 78.56 121 LYS A N 1
ATOM 1010 C CA . LYS A 1 121 ? -22.494 -21.322 50.479 1.00 78.56 121 LYS A CA 1
ATOM 1011 C C . LYS A 1 121 ? -23.816 -22.033 50.190 1.00 78.56 121 LYS A C 1
ATOM 1013 O O . LYS A 1 121 ? -24.693 -22.084 51.060 1.00 78.56 121 LYS A O 1
ATOM 1018 N N . PHE A 1 122 ? -23.984 -22.539 48.973 1.00 66.19 122 PHE A N 1
ATOM 1019 C CA . PHE A 1 122 ? -25.166 -23.287 48.553 1.00 66.19 122 PHE A CA 1
ATOM 1020 C C . PHE A 1 122 ? -24.958 -24.811 48.611 1.00 66.19 122 PHE A C 1
ATOM 1022 O O . PHE A 1 122 ? -25.938 -25.561 48.576 1.00 66.19 122 PHE A O 1
ATOM 1029 N N . LYS A 1 123 ? -23.720 -25.279 48.807 1.00 58.47 123 LYS A N 1
ATOM 1030 C CA . LYS A 1 123 ? -23.361 -26.688 48.998 1.00 58.47 123 LYS A CA 1
ATOM 1031 C C . LYS A 1 123 ? -24.018 -27.216 50.279 1.00 58.47 123 LYS A C 1
ATOM 1033 O O . LYS A 1 123 ? -23.787 -26.723 51.377 1.00 58.47 123 LYS A O 1
ATOM 1038 N N . GLY A 1 124 ? -24.895 -28.210 50.138 1.00 61.78 124 GLY A N 1
ATOM 1039 C CA . GLY A 1 124 ? -25.626 -28.828 51.254 1.00 61.78 124 GLY A CA 1
ATOM 1040 C C . GLY A 1 124 ? -27.059 -28.325 51.455 1.00 61.78 124 GLY A C 1
ATOM 1041 O O . GLY A 1 124 ? -27.846 -29.001 52.122 1.00 61.78 124 GLY A O 1
ATOM 1042 N N . ARG A 1 125 ? -27.472 -27.221 50.814 1.00 61.84 125 ARG A N 1
ATOM 1043 C CA . ARG A 1 125 ? -28.907 -26.953 50.643 1.00 61.84 125 ARG A CA 1
ATOM 1044 C C . ARG A 1 125 ? -29.402 -27.876 49.540 1.00 61.84 125 ARG A C 1
ATOM 1046 O O . ARG A 1 125 ? -28.934 -27.790 48.412 1.00 61.84 125 ARG A O 1
ATOM 1053 N N . LYS A 1 126 ? -30.364 -28.752 49.842 1.00 53.06 126 LYS A N 1
ATOM 1054 C CA . LYS A 1 126 ? -31.150 -29.422 48.799 1.00 53.06 126 LYS A CA 1
ATOM 1055 C C . LYS A 1 126 ? -31.985 -28.350 48.098 1.00 53.06 126 LYS A C 1
ATOM 1057 O O . LYS A 1 126 ? -33.139 -28.122 48.450 1.00 53.06 126 LYS A O 1
ATOM 1062 N N . THR A 1 127 ? -31.386 -27.644 47.148 1.00 57.28 127 THR A N 1
ATOM 1063 C CA . THR A 1 127 ? -32.105 -26.846 46.165 1.00 57.28 127 THR A CA 1
ATOM 1064 C C . THR A 1 127 ? -32.891 -27.830 45.319 1.00 57.28 127 THR A C 1
ATOM 1066 O O . THR A 1 127 ? -32.384 -28.448 44.389 1.00 57.28 127 THR A O 1
ATOM 1069 N N . GLN A 1 128 ? -34.144 -28.048 45.709 1.00 57.03 128 GLN A N 1
ATOM 1070 C CA . GLN A 1 128 ? -35.111 -28.693 44.841 1.00 57.03 128 GLN A CA 1
ATOM 1071 C C . GLN A 1 128 ? -35.104 -27.893 43.537 1.00 57.03 128 GLN A C 1
ATOM 1073 O O . GLN A 1 128 ? -35.249 -26.672 43.579 1.00 57.03 128 GLN A O 1
ATOM 1078 N N . ALA A 1 129 ? -34.843 -28.549 42.407 1.00 50.81 129 ALA A N 1
ATOM 1079 C CA . ALA A 1 129 ? -34.910 -27.907 41.104 1.00 50.81 129 ALA A CA 1
ATOM 1080 C C . ALA A 1 129 ? -36.361 -27.464 40.884 1.00 50.81 129 ALA A C 1
ATOM 1082 O O . ALA A 1 129 ? -37.216 -28.262 40.507 1.00 50.81 129 ALA A O 1
ATOM 1083 N N . ILE A 1 130 ? -36.654 -26.210 41.219 1.00 60.56 130 ILE A N 1
ATOM 1084 C CA . ILE A 1 130 ? -37.955 -25.605 40.971 1.00 60.56 130 ILE A CA 1
ATOM 1085 C C . ILE A 1 130 ? -37.987 -25.320 39.472 1.00 60.56 130 ILE A C 1
ATOM 1087 O O . ILE A 1 130 ? -37.114 -24.622 38.953 1.00 60.56 130 ILE A O 1
ATOM 1091 N N . ARG A 1 131 ? -38.960 -25.892 38.759 1.00 66.50 131 ARG A N 1
ATOM 1092 C CA . ARG A 1 131 ? -39.182 -25.557 37.345 1.00 66.50 131 ARG A CA 1
ATOM 1093 C C . ARG A 1 131 ? -39.496 -24.061 37.230 1.00 66.50 131 ARG A C 1
ATOM 1095 O O . ARG A 1 131 ? -40.124 -23.512 38.132 1.00 66.50 131 ARG A O 1
ATOM 1102 N N . SER A 1 132 ? -39.081 -23.410 36.140 1.00 69.31 132 SER A N 1
ATOM 1103 C CA . SER A 1 132 ? -39.276 -21.960 35.940 1.00 69.31 132 SER A CA 1
ATOM 1104 C C . SER A 1 132 ? -40.718 -21.517 36.234 1.00 69.31 132 SER A C 1
ATOM 1106 O O . SER A 1 132 ? -40.925 -20.589 37.018 1.00 69.31 132 SER A O 1
ATOM 1108 N N . GLU A 1 133 ? -41.705 -22.265 35.731 1.00 73.19 133 GLU A N 1
ATOM 1109 C CA . GLU A 1 133 ? -43.132 -22.092 36.033 1.00 73.19 133 GLU A CA 1
ATOM 1110 C C . GLU A 1 133 ? -43.471 -22.141 37.526 1.00 73.19 133 GLU A C 1
ATOM 1112 O O . GLU A 1 133 ? -44.173 -21.266 38.026 1.00 73.19 133 GLU A O 1
ATOM 1117 N N . GLU A 1 134 ? -42.983 -23.141 38.266 1.00 74.19 134 GLU A N 1
ATOM 1118 C CA . GLU A 1 134 ? -43.254 -23.240 39.706 1.00 74.19 134 GLU A CA 1
ATOM 1119 C C . GLU A 1 134 ? -42.617 -22.083 40.478 1.00 74.19 134 GLU A C 1
ATOM 1121 O O . GLU A 1 134 ? -43.172 -21.631 41.481 1.00 74.19 134 GLU A O 1
ATOM 1126 N N . PHE A 1 135 ? -41.460 -21.588 40.031 1.00 78.06 135 PHE A N 1
ATOM 1127 C CA . PHE A 1 135 ? -40.825 -20.422 40.634 1.00 78.06 135 PHE A CA 1
ATOM 1128 C C . PHE A 1 135 ? -41.661 -19.169 40.384 1.00 78.06 135 PHE A C 1
ATOM 1130 O O . PHE A 1 135 ? -41.972 -18.463 41.342 1.00 78.06 135 PHE A O 1
ATOM 1137 N N . HIS A 1 136 ? -42.085 -18.935 39.140 1.00 78.06 136 HIS A N 1
ATOM 1138 C CA . HIS A 1 136 ? -42.914 -17.784 38.779 1.00 78.06 136 HIS A CA 1
ATOM 1139 C C . HIS A 1 136 ? -44.252 -17.817 39.522 1.00 78.06 136 HIS A C 1
ATOM 1141 O O . HIS A 1 136 ? -44.634 -16.817 40.125 1.00 78.06 136 HIS A O 1
ATOM 1147 N N . GLN A 1 137 ? -44.904 -18.980 39.615 1.00 81.81 137 GLN A N 1
ATOM 1148 C CA . GLN A 1 137 ? -46.135 -19.147 40.393 1.00 81.81 137 GLN A CA 1
ATOM 1149 C C . GLN A 1 137 ? -45.927 -18.870 41.887 1.00 81.81 137 GLN A C 1
ATOM 1151 O O . GLN A 1 137 ? -46.726 -18.169 42.512 1.00 81.81 137 GLN A O 1
ATOM 1156 N N . ARG A 1 138 ? -44.848 -19.391 42.490 1.00 82.75 138 ARG A N 1
ATOM 1157 C CA . ARG A 1 138 ? -44.539 -19.136 43.908 1.00 82.75 138 ARG A CA 1
ATOM 1158 C C . ARG A 1 138 ? -44.185 -17.673 44.155 1.00 82.75 138 ARG A C 1
ATOM 1160 O O . ARG A 1 138 ? -44.595 -17.128 45.177 1.00 82.75 138 ARG A O 1
ATOM 1167 N N . PHE A 1 139 ? -43.446 -17.045 43.247 1.00 82.62 139 PHE A N 1
ATOM 1168 C CA . PHE A 1 139 ? -43.043 -15.646 43.328 1.00 82.62 139 PHE A CA 1
ATOM 1169 C C . PHE A 1 139 ? -44.246 -14.708 43.188 1.00 82.62 139 PHE A C 1
ATOM 1171 O O . PHE A 1 139 ? -44.455 -13.851 44.046 1.00 82.62 139 PHE A O 1
ATOM 1178 N N . GLN A 1 140 ? -45.104 -14.953 42.195 1.00 86.88 140 GLN A N 1
ATOM 1179 C CA . GLN A 1 140 ? -46.376 -14.260 42.009 1.00 86.88 140 GLN A CA 1
ATOM 1180 C C . GLN A 1 140 ? -47.273 -14.392 43.239 1.00 86.88 140 GLN A C 1
ATOM 1182 O O . GLN A 1 140 ? -47.766 -13.388 43.753 1.00 86.88 140 GLN A O 1
ATOM 1187 N N . LYS A 1 141 ? -47.435 -15.612 43.767 1.00 89.06 141 LYS A N 1
ATOM 1188 C CA . LYS A 1 141 ? -48.199 -15.848 44.997 1.00 89.06 141 LYS A CA 1
ATOM 1189 C C . LYS A 1 141 ? -47.630 -15.048 46.169 1.00 89.06 141 LYS A C 1
ATOM 1191 O O . LYS A 1 141 ? -48.378 -14.371 46.859 1.00 89.06 141 LYS A O 1
ATOM 1196 N N . LYS A 1 142 ? -46.307 -15.060 46.359 1.00 90.50 142 LYS A N 1
ATOM 1197 C CA . LYS A 1 142 ? -45.641 -14.339 47.453 1.00 90.50 142 LYS A CA 1
ATOM 1198 C C . LYS A 1 142 ? -45.837 -12.823 47.360 1.00 90.50 142 LYS A C 1
ATOM 1200 O O . LYS A 1 142 ? -46.085 -12.190 48.383 1.00 90.50 142 LYS A O 1
ATOM 1205 N N . LEU A 1 143 ? -45.714 -12.248 46.161 1.00 86.94 143 LEU A N 1
ATOM 1206 C CA . LEU A 1 143 ? -45.926 -10.816 45.933 1.00 86.94 143 LEU A CA 1
ATOM 1207 C C . LEU A 1 143 ? -47.387 -10.422 46.169 1.00 86.94 143 LEU A C 1
ATOM 1209 O O . LEU A 1 143 ? -47.646 -9.421 46.831 1.00 86.94 143 LEU A O 1
ATOM 1213 N N . ASN A 1 144 ? -48.336 -11.241 45.715 1.00 88.12 144 ASN A N 1
ATOM 1214 C CA . ASN A 1 144 ? -49.759 -11.012 45.961 1.00 88.12 144 ASN A CA 1
ATOM 1215 C C . ASN A 1 144 ? -50.130 -11.151 47.447 1.00 88.12 144 ASN A C 1
ATOM 1217 O O . ASN A 1 144 ? -50.866 -10.313 47.967 1.00 88.12 144 ASN A O 1
ATOM 1221 N N . ASP A 1 145 ? -49.579 -12.142 48.155 1.00 90.88 145 ASP A N 1
ATOM 1222 C CA . ASP A 1 145 ? -49.753 -12.297 49.606 1.00 90.88 145 ASP A CA 1
ATOM 1223 C C . ASP A 1 145 ? -49.214 -11.066 50.357 1.00 90.88 145 ASP A C 1
ATOM 1225 O O . ASP A 1 145 ? -49.812 -10.598 51.328 1.00 90.88 145 ASP A O 1
ATOM 1229 N N . LEU A 1 146 ? -48.077 -10.520 49.910 1.00 88.31 146 LEU A N 1
ATOM 1230 C CA . LEU A 1 146 ? -47.477 -9.318 50.487 1.00 88.31 146 LEU A CA 1
ATOM 1231 C C . LEU A 1 146 ? -48.340 -8.076 50.225 1.00 88.31 146 LEU A C 1
ATOM 1233 O O . LEU A 1 146 ? -48.552 -7.289 51.144 1.00 88.31 146 LEU A O 1
ATOM 1237 N N . LEU A 1 147 ? -48.889 -7.931 49.014 1.00 87.38 147 LEU A N 1
ATOM 1238 C CA . LEU A 1 147 ? -49.834 -6.863 48.677 1.00 87.38 147 LEU A CA 1
ATOM 1239 C C . LEU A 1 147 ? -51.102 -6.935 49.533 1.00 87.38 147 LEU A C 1
ATOM 1241 O O . LEU A 1 147 ? -51.564 -5.910 50.027 1.00 87.38 147 LEU A O 1
ATOM 1245 N N . GLN A 1 148 ? -51.652 -8.132 49.748 1.00 87.62 148 GLN A N 1
ATOM 1246 C CA . GLN A 1 148 ? -52.821 -8.311 50.612 1.00 87.62 148 GLN A CA 1
ATOM 1247 C C . GLN A 1 148 ? -52.530 -7.936 52.064 1.00 87.62 148 GLN A C 1
ATOM 1249 O O . GLN A 1 148 ? -53.336 -7.246 52.681 1.00 87.62 148 GLN A O 1
ATOM 1254 N N . LYS A 1 149 ? -51.374 -8.339 52.602 1.00 86.88 149 LYS A N 1
ATOM 1255 C CA . LYS A 1 149 ? -50.951 -7.922 53.947 1.00 86.88 149 LYS A CA 1
ATOM 1256 C C . LYS A 1 149 ? -50.791 -6.411 54.042 1.00 86.88 149 LYS A C 1
ATOM 1258 O O . LYS A 1 149 ? -51.242 -5.820 55.011 1.00 86.88 149 LYS A O 1
ATOM 1263 N N . PHE A 1 150 ? -50.202 -5.795 53.022 1.00 81.19 150 PHE A N 1
ATOM 1264 C CA . PHE A 1 150 ? -50.029 -4.349 52.973 1.00 81.19 150 PHE A CA 1
ATOM 1265 C C . PHE A 1 150 ? -51.373 -3.610 52.914 1.00 81.19 150 PHE A C 1
ATOM 1267 O O . PHE A 1 150 ? -51.557 -2.631 53.625 1.00 81.19 150 PHE A O 1
ATOM 1274 N N . ARG A 1 151 ? -52.348 -4.123 52.151 1.00 83.94 151 ARG A N 1
ATOM 1275 C CA . ARG A 1 151 ? -53.733 -3.622 52.144 1.00 83.94 151 ARG A CA 1
ATOM 1276 C C . ARG A 1 151 ? -54.427 -3.775 53.495 1.00 83.94 151 ARG A C 1
ATOM 1278 O O . ARG A 1 151 ? -55.125 -2.865 53.913 1.00 83.94 151 ARG A O 1
ATOM 1285 N N . ALA A 1 152 ? -54.261 -4.914 54.162 1.00 83.62 152 ALA A N 1
ATOM 1286 C CA . ALA A 1 152 ? -54.858 -5.139 55.476 1.00 83.62 152 ALA A CA 1
ATOM 1287 C C . ALA A 1 152 ? -54.269 -4.189 56.529 1.00 83.62 152 ALA A C 1
ATOM 1289 O O . ALA A 1 152 ? -55.013 -3.613 57.314 1.00 83.62 152 ALA A O 1
ATOM 1290 N N . GLU A 1 153 ? -52.951 -3.978 56.492 1.00 80.69 153 GLU A N 1
ATOM 1291 C CA . GLU A 1 153 ? -52.265 -3.032 57.374 1.00 80.69 153 GLU A CA 1
ATOM 1292 C C . GLU A 1 153 ? -52.668 -1.584 57.070 1.00 80.69 153 GLU A C 1
ATOM 1294 O O . GLU A 1 153 ? -52.866 -0.797 57.980 1.00 80.69 153 GLU A O 1
ATOM 1299 N N . ALA A 1 154 ? -52.871 -1.235 55.800 1.00 74.56 154 ALA A N 1
ATOM 1300 C CA . ALA A 1 154 ? -53.328 0.086 55.378 1.00 74.56 154 ALA A CA 1
ATOM 1301 C C . ALA A 1 154 ? -54.715 0.481 55.930 1.00 74.56 154 ALA A C 1
ATOM 1303 O O . ALA A 1 154 ? -54.984 1.661 56.127 1.00 74.56 154 ALA A O 1
ATOM 1304 N N . VAL A 1 155 ? -55.591 -0.484 56.215 1.00 76.62 155 VAL A N 1
ATOM 1305 C CA . VAL A 1 155 ? -56.923 -0.227 56.800 1.00 76.62 155 VAL A CA 1
ATOM 1306 C C . VAL A 1 155 ? -56.870 -0.210 58.341 1.00 76.62 155 VAL A C 1
ATOM 1308 O O . VAL A 1 155 ? -57.889 -0.039 59.008 1.00 76.62 155 VAL A O 1
ATOM 1311 N N . ASN A 1 156 ? -55.684 -0.371 58.939 1.00 75.38 156 ASN A N 1
ATOM 1312 C CA . ASN A 1 156 ? -55.504 -0.343 60.386 1.00 75.38 156 ASN A CA 1
ATOM 1313 C C . ASN A 1 156 ? -55.788 1.063 60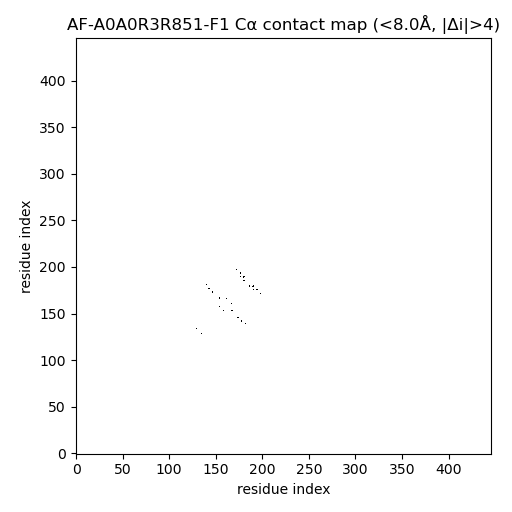.949 1.00 75.38 156 ASN A C 1
ATOM 1315 O O . ASN A 1 156 ? -55.192 2.058 60.533 1.00 75.38 156 ASN A O 1
ATOM 1319 N N . THR A 1 157 ? -56.673 1.139 61.946 1.00 63.19 157 THR A N 1
ATOM 1320 C CA . THR A 1 157 ? -57.060 2.383 62.628 1.00 63.19 157 THR A CA 1
ATOM 1321 C C . THR A 1 157 ? -55.885 3.093 63.299 1.00 63.19 157 THR A C 1
ATOM 1323 O O . THR A 1 157 ? -55.922 4.315 63.443 1.00 63.19 157 THR A O 1
ATOM 1326 N N . ASP A 1 158 ? -54.815 2.370 63.635 1.00 68.94 158 ASP A N 1
ATOM 1327 C CA . ASP A 1 158 ? -53.594 2.940 64.220 1.00 68.94 158 ASP A CA 1
ATOM 1328 C C . ASP A 1 158 ? -52.794 3.805 63.227 1.00 68.94 158 ASP A C 1
ATOM 1330 O O . ASP A 1 158 ? -51.948 4.603 63.633 1.00 68.94 158 ASP A O 1
ATOM 1334 N N . LEU A 1 159 ? -53.073 3.699 61.922 1.00 64.12 159 LEU A N 1
ATOM 1335 C CA . LEU A 1 159 ? -52.445 4.508 60.872 1.00 64.12 159 LEU A CA 1
ATOM 1336 C C . LEU A 1 159 ? -53.254 5.757 60.499 1.00 64.12 159 LEU A C 1
ATOM 1338 O O . LEU A 1 159 ? -52.839 6.503 59.617 1.00 64.12 159 LEU A O 1
ATOM 1342 N N . THR A 1 160 ? -54.360 6.053 61.190 1.00 60.22 160 THR A N 1
ATOM 1343 C CA . THR A 1 160 ? -55.210 7.238 60.932 1.00 60.22 160 THR A CA 1
ATOM 1344 C C . THR A 1 160 ? -54.444 8.568 60.910 1.00 60.22 160 THR A C 1
ATOM 1346 O O . THR A 1 160 ? -54.846 9.497 60.211 1.00 60.22 160 THR A O 1
ATOM 1349 N N . TRP A 1 161 ? -53.300 8.660 61.596 1.00 62.34 161 TRP A N 1
ATOM 1350 C CA . TRP A 1 161 ? -52.420 9.835 61.574 1.00 62.34 161 TRP A CA 1
ATOM 1351 C C . TRP A 1 161 ? -51.741 10.101 60.218 1.00 62.34 161 TRP A C 1
ATOM 1353 O O . TRP A 1 161 ? -51.297 11.222 59.980 1.00 62.34 161 TRP A O 1
ATOM 1363 N N . LEU A 1 162 ? -51.649 9.104 59.328 1.00 60.84 162 LEU A N 1
ATOM 1364 C CA . LEU A 1 162 ? -51.065 9.260 57.992 1.00 60.84 162 LEU A CA 1
ATOM 1365 C C . LEU A 1 162 ? -52.041 9.909 56.992 1.00 60.84 162 LEU A C 1
ATOM 1367 O O . LEU A 1 162 ? -51.592 10.375 55.947 1.00 60.84 162 LEU A O 1
ATOM 1371 N N . GLY A 1 163 ? -53.342 9.961 57.307 1.00 63.06 163 GLY A N 1
ATOM 1372 C CA . GLY A 1 163 ? -54.417 10.366 56.394 1.00 63.06 163 GLY A CA 1
ATOM 1373 C C . GLY A 1 163 ? -54.774 9.269 55.379 1.00 63.06 163 GLY A C 1
ATOM 1374 O O . GLY A 1 163 ? -53.892 8.703 54.732 1.00 63.06 163 GLY A O 1
ATOM 1375 N N . GLU A 1 164 ? -56.068 8.974 55.218 1.00 65.19 164 GLU A N 1
ATOM 1376 C CA . GLU A 1 164 ? -56.565 7.877 54.362 1.00 65.19 164 GLU A CA 1
ATOM 1377 C C . GLU A 1 164 ? -56.088 7.986 52.902 1.00 65.19 164 GLU A C 1
ATOM 1379 O O . GLU A 1 164 ? -55.693 6.983 52.309 1.00 65.19 164 GLU A O 1
ATOM 1384 N N . GLU A 1 165 ? -56.016 9.199 52.341 1.00 63.69 165 GLU A N 1
ATOM 1385 C CA . GLU A 1 165 ? -55.533 9.426 50.968 1.00 63.69 165 GLU A CA 1
ATOM 1386 C C . GLU A 1 165 ? -54.062 9.021 50.769 1.00 63.69 165 GLU A C 1
ATOM 1388 O O . GLU A 1 165 ? -53.709 8.451 49.736 1.00 63.69 165 GLU A O 1
ATOM 1393 N N . ASN A 1 166 ? -53.193 9.260 51.757 1.00 68.38 166 ASN A N 1
ATOM 1394 C CA . ASN A 1 166 ? -51.767 8.931 51.651 1.00 68.38 166 ASN A CA 1
ATOM 1395 C C . ASN A 1 166 ? -51.522 7.424 51.753 1.00 68.38 166 ASN A C 1
ATOM 1397 O O . ASN A 1 166 ? -50.618 6.886 51.107 1.00 68.38 166 ASN A O 1
ATOM 1401 N N . ILE A 1 167 ? -52.325 6.744 52.570 1.00 76.06 167 ILE A N 1
ATOM 1402 C CA . ILE A 1 167 ? -52.255 5.296 52.730 1.00 76.06 167 ILE A CA 1
ATOM 1403 C C . ILE A 1 167 ? -52.770 4.607 51.469 1.00 76.06 167 ILE A C 1
ATOM 1405 O O . ILE A 1 167 ? -52.095 3.722 50.939 1.00 76.06 167 ILE A O 1
ATOM 1409 N N . GLN A 1 168 ? -53.912 5.055 50.943 1.00 74.81 168 GLN A N 1
ATOM 1410 C CA . GLN A 1 168 ? -54.467 4.518 49.706 1.00 74.81 168 GLN A CA 1
ATOM 1411 C C . GLN A 1 168 ? -53.499 4.717 48.532 1.00 74.81 168 GLN A C 1
ATOM 1413 O O . GLN A 1 168 ? -53.220 3.776 47.792 1.00 74.81 168 GLN A O 1
ATOM 1418 N N . TYR A 1 169 ? -52.877 5.894 48.432 1.00 74.62 169 TYR A N 1
ATOM 1419 C CA . TYR A 1 169 ? -51.853 6.172 47.426 1.00 74.62 169 TYR A CA 1
ATOM 1420 C C . TYR A 1 169 ? -50.636 5.230 47.524 1.00 74.62 169 TYR A C 1
ATOM 1422 O O . TYR A 1 169 ? -50.133 4.748 46.506 1.00 74.62 169 TYR A O 1
ATOM 1430 N N . ALA A 1 170 ? -50.160 4.919 48.736 1.00 75.81 170 ALA A N 1
ATOM 1431 C CA . ALA A 1 170 ? -49.052 3.981 48.939 1.00 75.81 170 ALA A CA 1
ATOM 1432 C C . ALA A 1 170 ? -49.424 2.535 48.558 1.00 75.81 170 ALA A C 1
ATOM 1434 O O . ALA A 1 170 ? -48.597 1.804 48.005 1.00 75.81 170 ALA A O 1
ATOM 1435 N N . VAL A 1 171 ? -50.665 2.126 48.829 1.00 82.81 171 VAL A N 1
ATOM 1436 C CA . VAL A 1 171 ? -51.203 0.818 48.432 1.00 82.81 171 VAL A CA 1
ATOM 1437 C C . VAL A 1 171 ? -51.298 0.705 46.911 1.00 82.81 171 VAL A C 1
ATOM 1439 O O . VAL A 1 171 ? -50.801 -0.272 46.344 1.00 82.81 171 VAL A O 1
ATOM 1442 N N . ASP A 1 172 ? -51.861 1.714 46.248 1.00 81.31 172 ASP A N 1
ATOM 1443 C CA . ASP A 1 172 ? -52.021 1.744 44.791 1.00 81.31 172 ASP A CA 1
ATOM 1444 C C . ASP A 1 172 ? -50.656 1.739 44.077 1.00 81.31 172 ASP A C 1
ATOM 1446 O O . ASP A 1 172 ? -50.468 1.077 43.050 1.00 81.31 172 ASP A O 1
ATOM 1450 N N . LEU A 1 173 ? -49.658 2.416 44.656 1.00 78.44 173 LEU A N 1
ATOM 1451 C CA . LEU A 1 173 ? -48.270 2.394 44.196 1.00 78.44 173 LEU A CA 1
ATOM 1452 C C . LEU A 1 173 ? -47.659 0.994 44.277 1.00 78.44 173 LEU A C 1
ATOM 1454 O O . LEU A 1 173 ? -47.055 0.504 43.313 1.00 78.44 173 LEU A O 1
ATOM 1458 N N . PHE A 1 174 ? -47.789 0.353 45.437 1.00 83.19 174 PHE A N 1
ATOM 1459 C CA . PHE A 1 174 ? -47.233 -0.974 45.658 1.00 83.19 174 PHE A CA 1
ATOM 1460 C C . PHE A 1 174 ? -47.884 -2.001 44.723 1.00 83.19 174 PHE A C 1
ATOM 1462 O O . PHE A 1 174 ? -47.189 -2.800 44.091 1.00 83.19 174 PHE A O 1
ATOM 1469 N N . GLU A 1 175 ? -49.199 -1.901 44.529 1.00 86.81 175 GLU A N 1
ATOM 1470 C CA . GLU A 1 175 ? -49.939 -2.700 43.556 1.00 86.81 175 GLU A CA 1
ATOM 1471 C C . GLU A 1 175 ? -49.449 -2.481 42.122 1.00 86.81 175 GLU A C 1
ATOM 1473 O O . GLU A 1 175 ? -49.181 -3.441 41.399 1.00 86.81 175 GLU A O 1
ATOM 1478 N N . THR A 1 176 ? -49.293 -1.226 41.703 1.00 83.00 176 THR A N 1
ATOM 1479 C CA . THR A 1 176 ? -48.849 -0.880 40.346 1.00 83.00 176 THR A CA 1
ATOM 1480 C C . THR A 1 176 ? -47.424 -1.377 40.079 1.00 83.00 176 THR A C 1
ATOM 1482 O O . THR A 1 176 ? -47.116 -1.857 38.983 1.00 83.00 176 THR A O 1
ATOM 1485 N N . THR A 1 177 ? -46.560 -1.326 41.093 1.00 83.62 177 THR A N 1
ATOM 1486 C CA . THR A 1 177 ? -45.182 -1.837 41.047 1.00 83.62 177 THR A CA 1
ATOM 1487 C C . THR A 1 177 ? -45.171 -3.359 40.907 1.00 83.62 177 THR A C 1
ATOM 1489 O O . THR A 1 177 ? -44.530 -3.884 39.997 1.00 83.62 177 THR A O 1
ATOM 1492 N N . ILE A 1 178 ? -45.949 -4.072 41.730 1.00 85.75 178 ILE A N 1
ATOM 1493 C CA . ILE A 1 178 ? -46.104 -5.532 41.649 1.00 85.75 178 ILE A CA 1
ATOM 1494 C C . ILE A 1 178 ? -46.652 -5.952 40.282 1.00 85.75 178 ILE A C 1
ATOM 1496 O O . ILE A 1 178 ? -46.105 -6.864 39.666 1.00 85.75 178 ILE A O 1
ATOM 1500 N N . ARG A 1 179 ? -47.665 -5.251 39.757 1.00 84.00 179 ARG A N 1
ATOM 1501 C CA . ARG A 1 179 ? -48.199 -5.511 38.411 1.00 84.00 179 ARG A CA 1
ATOM 1502 C C . ARG A 1 179 ? -47.145 -5.350 37.320 1.00 84.00 179 ARG A C 1
ATOM 1504 O O . ARG A 1 179 ? -47.192 -6.098 36.359 1.00 84.00 179 ARG A O 1
ATOM 1511 N N . THR A 1 180 ? -46.213 -4.406 37.463 1.00 83.06 180 THR A N 1
ATOM 1512 C CA . THR A 1 180 ? -45.124 -4.174 36.491 1.00 83.06 180 THR A CA 1
ATOM 1513 C C . THR A 1 180 ? -44.076 -5.287 36.546 1.00 83.06 180 THR A C 1
ATOM 1515 O O . THR A 1 180 ? -43.587 -5.730 35.515 1.00 83.06 180 THR A O 1
ATOM 1518 N N . ILE A 1 181 ? -43.758 -5.772 37.751 1.00 83.19 181 ILE A N 1
ATOM 1519 C CA . ILE A 1 181 ? -42.815 -6.881 37.969 1.00 83.19 181 ILE A CA 1
ATOM 1520 C C . ILE A 1 181 ? -43.375 -8.210 37.440 1.00 83.19 181 ILE A C 1
ATOM 1522 O O . ILE A 1 181 ? -42.612 -9.058 36.994 1.00 83.19 181 ILE A O 1
ATOM 1526 N N . LEU A 1 182 ? -44.696 -8.392 37.505 1.00 84.38 182 LEU A N 1
ATOM 1527 C CA . LEU A 1 182 ? -45.392 -9.619 37.108 1.00 84.38 182 LEU A CA 1
ATOM 1528 C C . LEU A 1 182 ? -45.883 -9.626 35.651 1.00 84.38 182 LEU A C 1
ATOM 1530 O O . LEU A 1 182 ? -46.666 -10.502 35.296 1.00 84.38 182 LEU A O 1
ATOM 1534 N N . GLN A 1 183 ? -45.484 -8.656 34.824 1.00 82.50 183 GLN A N 1
ATOM 1535 C CA . GLN A 1 183 ? -45.791 -8.682 33.389 1.00 82.50 183 GLN A CA 1
ATOM 1536 C C . GLN A 1 183 ? -45.112 -9.874 32.705 1.00 82.50 183 GLN A C 1
ATOM 1538 O O . GLN A 1 183 ? -44.048 -10.303 33.143 1.00 82.50 183 GLN A O 1
ATOM 1543 N N . ASP A 1 184 ? -45.701 -10.356 31.606 1.00 74.44 184 ASP A N 1
ATOM 1544 C CA . ASP A 1 184 ? -45.138 -11.451 30.801 1.00 74.44 184 ASP A CA 1
ATOM 1545 C C . ASP A 1 184 ? -43.737 -11.103 30.254 1.00 74.44 184 ASP A C 1
ATOM 1547 O O . ASP A 1 184 ? -42.871 -11.969 30.155 1.00 74.44 184 ASP A O 1
ATOM 1551 N N . GLU A 1 185 ? -43.483 -9.813 29.989 1.00 75.44 185 GLU A N 1
ATOM 1552 C CA . GLU A 1 185 ? -42.163 -9.253 29.668 1.00 75.44 185 GLU A CA 1
ATOM 1553 C C . GLU A 1 185 ? -41.811 -8.107 30.636 1.00 75.44 185 GLU A C 1
ATOM 1555 O O . GLU A 1 185 ? -42.063 -6.930 30.353 1.00 75.44 185 GLU A O 1
ATOM 1560 N N . PRO A 1 186 ? -41.238 -8.409 31.812 1.00 73.00 186 PRO A N 1
ATOM 1561 C CA . PRO A 1 186 ? -40.926 -7.390 32.800 1.00 73.00 186 PRO A CA 1
ATOM 1562 C C . PRO A 1 186 ? -39.747 -6.532 32.326 1.00 73.00 186 PRO A C 1
ATOM 1564 O O . PRO A 1 186 ? -38.625 -7.004 32.144 1.00 73.00 186 PRO A O 1
ATOM 1567 N N . CYS A 1 187 ? -39.990 -5.233 32.158 1.00 75.94 187 CYS A N 1
ATOM 1568 C CA . CYS A 1 187 ? -38.983 -4.278 31.708 1.00 75.94 187 CYS A CA 1
ATOM 1569 C C . CYS A 1 187 ? -38.507 -3.394 32.868 1.00 75.94 187 CYS A C 1
ATOM 1571 O O . CYS A 1 187 ? -39.278 -2.620 33.441 1.00 75.94 187 CYS A O 1
ATOM 1573 N N . PHE A 1 188 ? -37.207 -3.446 33.181 1.00 73.31 188 PHE A N 1
ATOM 1574 C CA . PHE A 1 188 ? -36.621 -2.621 34.245 1.00 73.31 188 PHE A CA 1
ATOM 1575 C C . PHE A 1 188 ? -36.795 -1.117 33.985 1.00 73.31 188 PHE A C 1
ATOM 1577 O O . PHE A 1 188 ? -37.043 -0.355 34.914 1.00 73.31 188 PHE A O 1
ATOM 1584 N N . HIS A 1 189 ? -36.735 -0.692 32.721 1.00 73.44 189 HIS A N 1
ATOM 1585 C CA . HIS A 1 189 ? -36.956 0.702 32.342 1.00 73.44 189 HIS A CA 1
ATOM 1586 C C . HIS A 1 189 ? -38.367 1.184 32.721 1.00 73.44 189 HIS A C 1
ATOM 1588 O O . HIS A 1 189 ? -38.497 2.207 33.386 1.00 73.44 189 HIS A O 1
ATOM 1594 N N . HIS A 1 190 ? -39.403 0.394 32.421 1.00 75.44 190 HIS A N 1
ATOM 1595 C CA . HIS A 1 190 ? -40.790 0.710 32.788 1.00 75.44 190 HIS A CA 1
ATOM 1596 C C . HIS A 1 190 ? -41.002 0.760 34.308 1.00 75.44 190 HIS A C 1
ATOM 1598 O O . HIS A 1 190 ? -41.762 1.591 34.810 1.00 75.44 190 HIS A O 1
ATOM 1604 N N . LEU A 1 191 ? -40.320 -0.112 35.057 1.00 77.12 191 LEU A N 1
ATOM 1605 C CA . LEU A 1 191 ? -40.342 -0.088 36.519 1.00 77.12 191 LEU A CA 1
ATOM 1606 C C . LEU A 1 191 ? -39.736 1.215 37.064 1.00 77.12 191 LEU A C 1
ATOM 1608 O O . LEU A 1 191 ? -40.326 1.852 37.937 1.00 77.12 191 LEU A O 1
ATOM 1612 N N . VAL A 1 192 ? -38.586 1.631 36.526 1.00 76.62 192 VAL A N 1
ATOM 1613 C CA . VAL A 1 192 ? -37.890 2.865 36.921 1.00 76.62 192 VAL A CA 1
ATOM 1614 C C . VAL A 1 192 ? -38.710 4.107 36.573 1.00 76.62 192 VAL A C 1
ATOM 1616 O O . VAL A 1 192 ? -38.838 4.993 37.416 1.00 76.62 192 VAL A O 1
ATOM 1619 N N . GLU A 1 193 ? -39.308 4.167 35.382 1.00 75.62 193 GLU A N 1
ATOM 1620 C CA . GLU A 1 193 ? -40.176 5.280 34.978 1.00 75.62 193 GLU A CA 1
ATOM 1621 C C . GLU A 1 193 ? -41.394 5.421 35.889 1.00 75.62 193 GLU A C 1
ATOM 1623 O O . GLU A 1 193 ? -41.712 6.528 36.328 1.00 75.62 193 GLU A O 1
ATOM 1628 N N . ARG A 1 194 ? -42.047 4.304 36.239 1.00 72.56 194 ARG A N 1
ATOM 1629 C CA . ARG A 1 194 ? -43.168 4.324 37.183 1.00 72.56 194 ARG A CA 1
ATOM 1630 C C . ARG A 1 194 ? -42.724 4.857 38.537 1.00 72.56 194 ARG A C 1
ATOM 1632 O O . ARG A 1 194 ? -43.300 5.830 39.011 1.00 72.56 194 ARG A O 1
ATOM 1639 N N . VAL A 1 195 ? -41.665 4.302 39.127 1.00 74.69 195 VAL A N 1
ATOM 1640 C CA . VAL A 1 195 ? -41.134 4.773 40.421 1.00 74.69 195 VAL A CA 1
ATOM 1641 C C . VAL A 1 195 ? -40.760 6.264 40.375 1.00 74.69 195 VAL A C 1
ATOM 1643 O O . VAL A 1 195 ? -41.032 6.989 41.334 1.00 74.69 195 VAL A O 1
ATOM 1646 N N . ALA A 1 196 ? -40.199 6.751 39.264 1.00 72.81 196 ALA A N 1
ATOM 1647 C CA . ALA A 1 196 ? -39.861 8.161 39.074 1.00 72.81 196 ALA A CA 1
ATOM 1648 C C . ALA A 1 196 ? -41.100 9.075 39.023 1.00 72.81 196 ALA A C 1
ATOM 1650 O O . ALA A 1 196 ? -41.142 10.073 39.745 1.00 72.81 196 ALA A O 1
ATOM 1651 N N . LEU A 1 197 ? -42.131 8.706 38.252 1.00 70.88 197 LEU A N 1
ATOM 1652 C CA . LEU A 1 197 ? -43.400 9.445 38.174 1.00 70.88 197 LEU A CA 1
ATOM 1653 C C . LEU A 1 197 ? -44.043 9.629 39.558 1.00 70.88 197 LEU A C 1
ATOM 1655 O O . LEU A 1 197 ? -44.535 10.709 39.884 1.00 70.88 197 LEU A O 1
ATOM 1659 N N . PHE A 1 198 ? -43.982 8.606 40.410 1.00 66.06 198 PHE A N 1
ATOM 1660 C CA . PHE A 1 198 ? -44.547 8.670 41.760 1.00 66.06 198 PHE A CA 1
ATOM 1661 C C . PHE A 1 198 ? -43.739 9.543 42.728 1.00 66.06 198 PHE A C 1
ATOM 1663 O O . PHE A 1 198 ? -44.327 10.224 43.576 1.00 66.06 198 PHE A O 1
ATOM 1670 N N . MET A 1 199 ? -42.408 9.575 42.597 1.00 65.62 199 MET A N 1
ATOM 1671 C CA . MET A 1 199 ? -41.570 10.498 43.373 1.00 65.62 199 MET A CA 1
ATOM 1672 C C . MET A 1 199 ? -41.868 11.966 43.036 1.00 65.62 199 MET A C 1
ATOM 1674 O O . MET A 1 199 ? -41.819 12.819 43.928 1.00 65.62 199 MET A O 1
ATOM 1678 N N . ASP A 1 200 ? -42.217 12.253 41.781 1.00 64.06 200 ASP A N 1
ATOM 1679 C CA . ASP A 1 200 ? -42.559 13.601 41.330 1.00 64.06 200 ASP A CA 1
ATOM 1680 C C . ASP A 1 200 ? -43.957 14.048 41.798 1.00 64.06 200 ASP A C 1
ATOM 1682 O O . ASP A 1 200 ? -44.112 15.193 42.240 1.00 64.06 200 ASP A O 1
ATOM 1686 N N . ILE A 1 201 ? -44.960 13.160 41.803 1.00 62.66 201 ILE A N 1
ATOM 1687 C CA . ILE A 1 201 ? -46.317 13.459 42.309 1.00 62.66 201 ILE A CA 1
ATOM 1688 C C . ILE A 1 201 ? -46.291 13.778 43.812 1.00 62.66 201 ILE A C 1
ATOM 1690 O O . ILE A 1 201 ? -46.819 14.814 44.225 1.00 62.66 201 ILE A O 1
ATOM 1694 N N . GLY A 1 202 ? -45.578 12.979 44.618 1.00 55.47 202 GLY A N 1
ATOM 1695 C CA . GLY A 1 202 ? -45.441 13.225 46.061 1.00 55.47 202 GLY A CA 1
ATOM 1696 C C . GLY A 1 202 ? -44.809 14.585 46.387 1.00 55.47 202 GLY A C 1
ATOM 1697 O O . GLY A 1 202 ? -45.152 15.216 47.381 1.00 55.47 202 GLY A O 1
ATOM 1698 N N . THR A 1 203 ? -43.936 15.108 45.517 1.00 54.50 203 THR A N 1
ATOM 1699 C CA . THR A 1 203 ? -43.368 16.456 45.697 1.00 54.50 203 THR A CA 1
ATOM 1700 C C . THR A 1 203 ? -44.295 17.606 45.327 1.00 54.50 203 THR A C 1
ATOM 1702 O O . THR A 1 203 ? -44.079 18.717 45.805 1.00 54.50 203 THR A O 1
ATOM 1705 N N . ARG A 1 204 ? -45.323 17.381 44.504 1.00 54.59 204 ARG A N 1
ATOM 1706 C CA . ARG A 1 204 ? -46.331 18.412 44.210 1.00 54.59 204 ARG A CA 1
ATOM 1707 C C . ARG A 1 204 ? -47.334 18.553 45.355 1.00 54.59 204 ARG A C 1
ATOM 1709 O O . ARG A 1 204 ? -47.687 19.678 45.694 1.00 54.59 204 ARG A O 1
ATOM 1716 N N . GLN A 1 205 ? -47.716 17.442 45.982 1.00 51.50 205 GLN A N 1
ATOM 1717 C CA . GLN A 1 205 ? -48.662 17.416 47.103 1.00 51.50 205 GLN A CA 1
ATOM 1718 C C . GLN A 1 205 ? -48.058 18.032 48.382 1.00 51.50 205 GLN A C 1
ATOM 1720 O O . GLN A 1 205 ? -48.681 18.901 48.991 1.00 51.50 205 GLN A O 1
ATOM 1725 N N . ASP A 1 206 ? -46.792 17.718 48.694 1.00 48.00 206 ASP A N 1
ATOM 1726 C CA . ASP A 1 206 ? -46.041 18.341 49.802 1.00 48.00 206 ASP A CA 1
ATOM 1727 C C . ASP A 1 206 ? -45.875 19.870 49.623 1.00 48.00 206 ASP A C 1
ATOM 1729 O O . ASP A 1 206 ? -45.868 20.629 50.592 1.00 48.00 206 ASP A O 1
ATOM 1733 N N . ASN A 1 207 ? -45.756 20.349 48.377 1.00 47.00 207 ASN A N 1
ATOM 1734 C CA . ASN A 1 207 ? -45.640 21.780 48.074 1.00 47.00 207 ASN A CA 1
ATOM 1735 C C . ASN A 1 207 ? -46.990 22.523 48.119 1.00 47.00 207 ASN A C 1
ATOM 1737 O O . ASN A 1 207 ? -46.988 23.728 48.361 1.00 47.00 207 ASN A O 1
ATOM 1741 N N . MET A 1 208 ? -48.122 21.838 47.901 1.00 42.44 208 MET A N 1
ATOM 1742 C CA . MET A 1 208 ? -49.463 22.428 48.039 1.00 42.44 208 MET A CA 1
ATOM 1743 C C . MET A 1 208 ? -49.902 22.538 49.504 1.00 42.44 208 MET A C 1
ATOM 1745 O O . MET A 1 208 ? -50.467 23.561 49.881 1.00 42.44 208 MET A O 1
ATOM 1749 N N . GLN A 1 209 ? -49.588 21.551 50.355 1.00 45.94 209 GLN A N 1
ATOM 1750 C CA . GLN A 1 209 ? -49.874 21.640 51.798 1.00 45.94 209 GLN A CA 1
ATOM 1751 C C . GLN A 1 209 ? -49.078 22.754 52.497 1.00 45.94 209 GLN A C 1
ATOM 1753 O O . GLN A 1 209 ? -49.583 23.367 53.433 1.00 45.94 209 GLN A O 1
ATOM 1758 N N . LEU A 1 210 ? -47.875 23.086 52.011 1.00 43.75 210 LEU A N 1
ATOM 1759 C CA . LEU A 1 210 ? -47.084 24.209 52.533 1.00 43.75 210 LEU A CA 1
ATOM 1760 C C . LEU A 1 210 ? -47.643 25.604 52.176 1.00 43.75 210 LEU A C 1
ATOM 1762 O O . LEU A 1 210 ? -47.142 26.594 52.707 1.00 43.75 210 LEU A O 1
ATOM 1766 N N . GLN A 1 211 ? -48.629 25.703 51.275 1.00 39.50 211 GLN A N 1
ATOM 1767 C CA . GLN A 1 211 ? -49.199 26.977 50.804 1.00 39.50 211 GLN A CA 1
ATOM 1768 C C . GLN A 1 211 ? -50.621 27.259 51.316 1.00 39.50 211 GLN A C 1
ATOM 1770 O O . GLN A 1 211 ? -51.210 28.269 50.927 1.00 39.50 211 GLN A O 1
ATOM 1775 N N . LEU A 1 212 ? -51.187 26.418 52.190 1.00 36.50 212 LEU A N 1
ATOM 1776 C CA . LEU A 1 212 ? -52.499 26.697 52.779 1.00 36.50 212 LEU A CA 1
ATOM 1777 C C . LEU A 1 212 ? -52.399 27.903 53.745 1.00 36.50 212 LEU A C 1
ATOM 1779 O O . LEU A 1 212 ? -51.508 27.907 54.601 1.00 36.50 212 LEU A O 1
ATOM 1783 N N . PRO A 1 213 ? -53.269 28.932 53.652 1.00 39.12 213 PRO A N 1
ATOM 1784 C CA . PRO A 1 213 ? -53.233 30.060 54.578 1.00 39.12 213 PRO A CA 1
ATOM 1785 C C . PRO A 1 213 ? -53.555 29.581 55.997 1.00 39.12 213 PRO A C 1
ATOM 1787 O O . PRO A 1 213 ? -54.492 28.806 56.194 1.00 39.12 213 PRO A O 1
ATOM 1790 N N . LYS A 1 214 ? -52.794 30.065 56.986 1.00 41.06 214 LYS A N 1
ATOM 1791 C CA . LYS A 1 214 ? -53.113 29.911 58.410 1.00 41.06 214 LYS A CA 1
ATOM 1792 C C . LYS A 1 214 ? -54.495 30.510 58.674 1.00 41.06 214 LYS A C 1
ATOM 1794 O O . LYS A 1 214 ? -54.630 31.729 58.689 1.00 41.06 214 LYS A O 1
ATOM 1799 N N . ASN A 1 215 ? -55.492 29.661 58.888 1.00 38.25 215 ASN A N 1
ATOM 1800 C CA . ASN A 1 215 ? -56.682 30.054 59.624 1.00 38.25 215 ASN A CA 1
ATOM 1801 C C . ASN A 1 215 ? -56.432 29.724 61.093 1.00 38.25 215 ASN A C 1
ATOM 1803 O O . ASN A 1 215 ? -56.117 28.585 61.441 1.00 38.25 215 ASN A O 1
ATOM 1807 N N . ASP A 1 216 ? -56.524 30.755 61.924 1.00 43.28 216 ASP A N 1
ATOM 1808 C CA . ASP A 1 216 ? -56.334 30.694 63.364 1.00 43.28 216 ASP A CA 1
ATOM 1809 C C . ASP A 1 216 ? -57.422 29.824 64.012 1.00 43.28 216 ASP A C 1
ATOM 1811 O O . ASP A 1 216 ? -58.585 30.213 64.114 1.00 43.28 216 ASP A O 1
ATOM 1815 N N . SER A 1 217 ? -57.040 28.635 64.477 1.00 40.34 217 SER A N 1
ATOM 1816 C CA . SER A 1 217 ? -57.786 27.913 65.508 1.00 40.34 217 SER A CA 1
ATOM 1817 C C . SER A 1 217 ? -56.799 27.321 66.512 1.00 40.34 217 SER A C 1
ATOM 1819 O O . SER A 1 217 ? -55.969 26.484 66.163 1.00 40.34 217 SER A O 1
ATOM 1821 N N . GLU A 1 218 ? -56.887 27.786 67.756 1.00 46.41 218 GLU A N 1
ATOM 1822 C CA . GLU A 1 218 ? -55.912 27.637 68.850 1.00 46.41 218 GLU A CA 1
ATOM 1823 C C . GLU A 1 218 ? -55.749 26.226 69.457 1.00 46.41 218 GLU A C 1
ATOM 1825 O O . GLU A 1 218 ? -55.147 26.087 70.516 1.00 46.41 218 GLU A O 1
ATOM 1830 N N . ASN A 1 219 ? -56.200 25.147 68.816 1.00 43.34 219 ASN A N 1
ATOM 1831 C CA . ASN A 1 219 ? -56.132 23.805 69.411 1.00 43.34 219 ASN A CA 1
ATOM 1832 C C . ASN A 1 219 ? -55.287 22.824 68.593 1.00 43.34 219 ASN A C 1
ATOM 1834 O O . ASN A 1 219 ? -55.837 21.889 68.030 1.00 43.34 219 ASN A O 1
ATOM 1838 N N . GLU A 1 220 ? -53.956 22.986 68.563 1.00 42.78 220 GLU A N 1
ATOM 1839 C CA . GLU A 1 220 ? -53.038 21.865 68.259 1.00 42.78 220 GLU A CA 1
ATOM 1840 C C . GLU A 1 220 ? -51.554 22.150 68.598 1.00 42.78 220 GLU A C 1
ATOM 1842 O O . GLU A 1 220 ? -50.639 21.922 67.812 1.00 42.78 220 GLU A O 1
ATOM 1847 N N . ILE A 1 221 ? -51.262 22.650 69.802 1.00 43.16 221 ILE A N 1
ATOM 1848 C CA . ILE A 1 221 ? -49.877 23.016 70.182 1.00 43.16 221 ILE A CA 1
ATOM 1849 C C . ILE A 1 221 ? -49.003 21.791 70.559 1.00 43.16 221 ILE A C 1
ATOM 1851 O O . ILE A 1 221 ? -47.793 21.915 70.708 1.00 43.16 221 ILE A O 1
ATOM 1855 N N . ALA A 1 222 ? -49.551 20.570 70.624 1.00 43.81 222 ALA A N 1
ATOM 1856 C CA . ALA A 1 222 ? -48.791 19.386 71.060 1.00 43.81 222 ALA A CA 1
ATOM 1857 C C . ALA A 1 222 ? -48.215 18.484 69.941 1.00 43.81 222 ALA A C 1
ATOM 1859 O O . ALA A 1 222 ? -47.442 17.584 70.254 1.00 43.81 222 ALA A O 1
ATOM 1860 N N . LYS A 1 223 ? -48.548 18.687 68.655 1.00 46.06 223 LYS A N 1
ATOM 1861 C CA . LYS A 1 223 ? -48.143 17.766 67.558 1.00 46.06 223 LYS A CA 1
ATOM 1862 C C . LYS A 1 223 ? -47.132 18.328 66.551 1.00 46.06 223 LYS A C 1
ATOM 1864 O O . LYS A 1 223 ? -46.690 17.611 65.656 1.00 46.06 223 LYS A O 1
ATOM 1869 N N . SER A 1 224 ? -46.757 19.601 66.651 1.00 52.41 224 SER A N 1
ATOM 1870 C CA . SER A 1 224 ? -46.103 20.298 65.535 1.00 52.41 224 SER A CA 1
ATOM 1871 C C . SER A 1 224 ? -44.579 20.142 65.464 1.00 52.41 224 SER A C 1
ATOM 1873 O O . SER A 1 224 ? -44.018 20.308 64.380 1.00 52.41 224 SER A O 1
ATOM 1875 N N . HIS A 1 225 ? -43.898 19.764 66.552 1.00 46.22 225 HIS A N 1
ATOM 1876 C CA . HIS A 1 225 ? -42.428 19.770 66.578 1.00 46.22 225 HIS A CA 1
ATOM 1877 C C . HIS A 1 225 ? -41.764 18.512 65.975 1.00 46.22 225 HIS A C 1
ATOM 1879 O O . HIS A 1 225 ? -40.681 18.622 65.406 1.00 46.22 225 HIS A O 1
ATOM 1885 N N . GLU A 1 226 ? -42.423 17.344 66.003 1.00 46.16 226 GLU A N 1
ATOM 1886 C CA . GLU A 1 226 ? -41.921 16.093 65.389 1.00 46.16 226 GLU A CA 1
ATOM 1887 C C . GLU A 1 226 ? -42.111 16.043 63.857 1.00 46.16 226 GLU A C 1
ATOM 1889 O O . GLU A 1 226 ? -41.479 15.247 63.159 1.00 46.16 226 GLU A O 1
ATOM 1894 N N . SER A 1 227 ? -42.946 16.926 63.297 1.00 59.09 227 SER A N 1
ATOM 1895 C CA . SER A 1 227 ? -43.273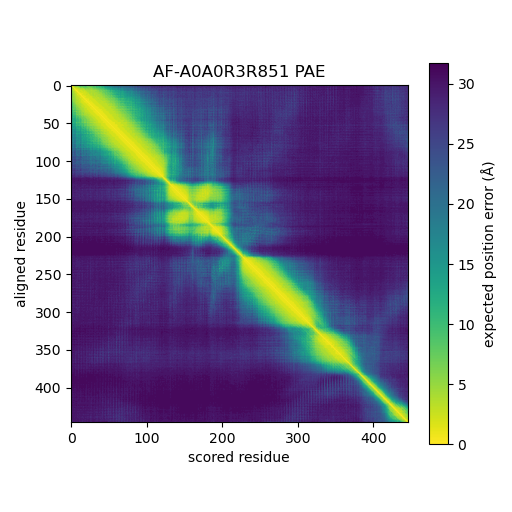 16.918 61.864 1.00 59.09 227 SER A CA 1
ATOM 1896 C C . SER A 1 227 ? -42.231 17.633 60.991 1.00 59.09 227 SER A C 1
ATOM 1898 O O . SER A 1 227 ? -41.986 17.230 59.850 1.00 59.09 227 SER A O 1
ATOM 1900 N N . GLN A 1 228 ? -41.572 18.670 61.520 1.00 59.97 228 GLN A N 1
ATOM 1901 C CA . GLN A 1 228 ? -40.738 19.568 60.721 1.00 59.97 228 GLN A CA 1
ATOM 1902 C C . GLN A 1 228 ? -39.342 18.993 60.454 1.00 59.97 228 GLN A C 1
ATOM 1904 O O . GLN A 1 228 ? -38.858 19.060 59.321 1.00 59.97 228 GLN A O 1
ATOM 1909 N N . ASP A 1 229 ? -38.721 18.352 61.445 1.00 65.75 229 ASP A N 1
ATOM 1910 C CA . ASP A 1 229 ? -37.419 17.697 61.272 1.00 65.75 229 ASP A CA 1
ATOM 1911 C C . ASP A 1 229 ? -37.525 16.469 60.362 1.00 65.75 229 ASP A C 1
ATOM 1913 O O . ASP A 1 229 ? -36.691 16.281 59.471 1.00 65.75 229 ASP A O 1
ATOM 1917 N N . LEU A 1 230 ? -38.604 15.688 60.486 1.00 69.12 230 LEU A N 1
ATOM 1918 C CA . LEU A 1 230 ? -38.875 14.553 59.605 1.00 69.12 230 LEU A CA 1
ATOM 1919 C C . LEU A 1 230 ? -39.162 15.001 58.163 1.00 69.12 230 LEU A C 1
ATOM 1921 O O . LEU A 1 230 ? -38.659 14.389 57.215 1.00 69.12 230 LEU A O 1
ATOM 1925 N N . ALA A 1 231 ? -39.929 16.078 57.970 1.00 68.38 231 ALA A N 1
ATOM 1926 C CA . ALA A 1 231 ? -40.164 16.661 56.649 1.00 68.38 231 ALA A CA 1
ATOM 1927 C C . ALA A 1 231 ? -38.860 17.188 56.025 1.00 68.38 231 ALA A C 1
ATOM 1929 O O . ALA A 1 231 ? -38.585 16.955 54.843 1.00 68.38 231 ALA A O 1
ATOM 1930 N N . THR A 1 232 ? -38.010 17.829 56.830 1.00 75.06 232 THR A N 1
ATOM 1931 C CA . THR A 1 232 ? -36.705 18.340 56.394 1.00 75.06 232 THR A CA 1
ATOM 1932 C C . THR A 1 232 ? -35.757 17.195 56.031 1.00 75.06 232 THR A C 1
ATOM 1934 O O . THR A 1 232 ? -35.108 17.246 54.983 1.00 75.06 232 THR A O 1
ATOM 1937 N N . PHE A 1 233 ? -35.738 16.119 56.822 1.00 78.94 233 PHE A N 1
ATOM 1938 C CA . PHE A 1 233 ? -34.987 14.897 56.538 1.00 78.94 233 PHE A CA 1
ATOM 1939 C C . PHE A 1 233 ? -35.455 14.227 55.241 1.00 78.94 233 PHE A C 1
ATOM 1941 O O . PHE A 1 233 ? -34.639 13.999 54.348 1.00 78.94 233 PHE A O 1
ATOM 1948 N N . LYS A 1 234 ? -36.765 13.992 55.071 1.00 73.88 234 LYS A N 1
ATOM 1949 C CA . LYS A 1 234 ? -37.341 13.420 53.838 1.00 73.88 234 LYS A CA 1
ATOM 1950 C C . LYS A 1 234 ? -36.995 14.266 52.614 1.00 73.88 234 LYS A C 1
ATOM 1952 O O . LYS A 1 234 ? -36.622 13.723 51.575 1.00 73.88 234 LYS A O 1
ATOM 1957 N N . LYS A 1 235 ? -37.062 15.596 52.730 1.00 80.19 235 LYS A N 1
ATOM 1958 C CA . LYS A 1 235 ? -36.684 16.524 51.654 1.00 80.19 235 LYS A CA 1
ATOM 1959 C C . LYS A 1 235 ? -35.202 16.399 51.293 1.00 80.19 235 LYS A C 1
ATOM 1961 O O . LYS A 1 235 ? -34.875 16.353 50.107 1.00 80.19 235 LYS A O 1
ATOM 1966 N N . LYS A 1 236 ? -34.319 16.303 52.292 1.00 81.62 236 LYS A N 1
ATOM 1967 C CA . LYS A 1 236 ? -32.871 16.123 52.098 1.00 81.62 236 LYS A CA 1
ATOM 1968 C C . LYS A 1 236 ? -32.568 14.774 51.439 1.00 81.62 236 LYS A C 1
ATOM 1970 O O . LYS A 1 236 ? -31.907 14.741 50.408 1.00 81.62 236 LYS A O 1
ATOM 1975 N N . PHE A 1 237 ? -33.171 13.701 51.943 1.00 78.81 237 PHE A N 1
ATOM 1976 C CA . PHE A 1 237 ? -33.002 12.342 51.431 1.00 78.81 237 PHE A CA 1
ATOM 1977 C C . PHE A 1 237 ? -33.510 12.191 49.988 1.00 78.81 237 PHE A C 1
ATOM 1979 O O . PHE A 1 237 ? -32.816 11.662 49.126 1.00 78.81 237 PHE A O 1
ATOM 1986 N N . ARG A 1 238 ? -34.687 12.748 49.665 1.00 77.19 238 ARG A N 1
ATOM 1987 C CA . ARG A 1 238 ? -35.211 12.771 48.285 1.00 77.19 238 ARG A CA 1
ATOM 1988 C C . ARG A 1 238 ? -34.335 13.592 47.340 1.00 77.19 238 ARG A C 1
ATOM 1990 O O . ARG A 1 238 ? -34.248 13.265 46.157 1.00 77.19 238 ARG A O 1
ATOM 1997 N N . LYS A 1 239 ? -33.727 14.680 47.823 1.00 86.06 239 LYS A N 1
ATOM 1998 C CA . LYS A 1 239 ? -32.788 15.486 47.031 1.00 86.06 239 LYS A CA 1
ATOM 1999 C C . LYS A 1 239 ? -31.520 14.688 46.724 1.00 86.06 239 LYS A C 1
ATOM 2001 O O . LYS A 1 239 ? -31.040 14.737 45.598 1.00 86.06 239 LYS A O 1
ATOM 2006 N N . GLU A 1 240 ? -31.034 13.925 47.694 1.00 88.38 240 GLU A N 1
ATOM 2007 C CA . GLU A 1 240 ? -29.866 13.058 47.552 1.00 88.38 240 GLU A CA 1
ATOM 2008 C C . GLU A 1 240 ? -30.118 11.910 46.570 1.00 88.38 240 GLU A C 1
ATOM 2010 O O . GLU A 1 240 ? -29.351 11.737 45.628 1.00 88.38 240 GLU A O 1
ATOM 2015 N N . ILE A 1 241 ? -31.257 11.216 46.689 1.00 81.06 241 ILE A N 1
ATOM 2016 C CA . ILE A 1 241 ? -31.673 10.187 45.722 1.00 81.06 241 ILE A CA 1
ATOM 2017 C C . ILE A 1 241 ? -31.766 10.768 44.312 1.00 81.06 241 ILE A C 1
ATOM 2019 O O . ILE A 1 241 ? -31.235 10.178 43.375 1.00 81.06 241 ILE A O 1
ATOM 2023 N N . ARG A 1 242 ? -32.396 11.939 44.144 1.00 80.12 242 ARG A N 1
ATOM 2024 C CA . ARG A 1 242 ? -32.474 12.601 42.833 1.00 80.12 242 ARG A CA 1
ATOM 2025 C C . ARG A 1 242 ? -31.103 12.978 42.287 1.00 80.12 242 ARG A C 1
ATOM 2027 O O . ARG A 1 242 ? -30.888 12.856 41.085 1.00 80.12 242 ARG A O 1
ATOM 2034 N N . SER A 1 243 ? -30.186 13.407 43.151 1.00 91.00 243 SER A N 1
ATOM 2035 C CA . SER A 1 243 ? -28.804 13.686 42.760 1.00 91.00 243 SER A CA 1
ATOM 2036 C C . SER A 1 243 ? -28.111 12.420 42.261 1.00 91.00 243 SER A C 1
ATOM 2038 O O . SER A 1 243 ? -27.581 12.428 41.155 1.00 91.00 243 SER A O 1
ATOM 2040 N N . MET A 1 244 ? -28.196 11.320 43.016 1.00 89.44 244 MET A N 1
ATOM 2041 C CA . MET A 1 244 ? -27.612 10.033 42.628 1.00 89.44 244 MET A CA 1
ATOM 2042 C C . MET A 1 244 ? -28.218 9.489 41.331 1.00 89.44 244 MET A C 1
ATOM 2044 O O . MET A 1 244 ? -27.488 9.014 40.467 1.00 89.44 244 MET A O 1
ATOM 2048 N N . LEU A 1 245 ? -29.541 9.587 41.154 1.00 85.44 245 LEU A N 1
ATOM 2049 C CA . LEU A 1 245 ? -30.213 9.156 39.924 1.00 85.44 245 LEU A CA 1
ATOM 2050 C C . LEU A 1 245 ? -29.772 9.990 38.724 1.00 85.44 245 LEU A C 1
ATOM 2052 O O . LEU A 1 245 ? -29.493 9.438 37.664 1.00 85.44 245 LEU A O 1
ATOM 2056 N N . LYS A 1 246 ? -29.681 11.312 38.888 1.00 90.25 246 LYS A N 1
ATOM 2057 C CA . LYS A 1 246 ? -29.216 12.202 37.824 1.00 90.25 246 LYS A CA 1
ATOM 2058 C C . LYS A 1 246 ? -27.769 11.895 37.448 1.00 90.25 246 LYS A C 1
ATOM 2060 O O . LYS A 1 246 ? -27.465 11.793 36.267 1.00 90.25 246 LYS A O 1
ATOM 2065 N N . GLU A 1 247 ? -26.901 11.711 38.436 1.00 92.75 247 GLU A N 1
ATOM 2066 C CA . GLU A 1 247 ? -25.496 11.369 38.218 1.00 92.75 247 GLU A CA 1
ATOM 2067 C C . GLU A 1 247 ? -25.344 10.004 37.535 1.00 92.75 247 GLU A C 1
ATOM 2069 O O . GLU A 1 247 ? -24.578 9.871 36.583 1.00 92.75 247 GLU A O 1
ATOM 2074 N N . TYR A 1 248 ? -26.132 9.008 37.948 1.00 89.50 248 TYR A N 1
ATOM 2075 C CA . TYR A 1 248 ? -26.169 7.698 37.305 1.00 89.50 248 TYR A CA 1
ATOM 2076 C C . TYR A 1 248 ? -26.632 7.784 35.846 1.00 89.50 248 TYR A C 1
ATOM 2078 O O . TYR A 1 248 ? -25.972 7.232 34.967 1.00 89.50 248 TYR A O 1
ATOM 2086 N N . MET A 1 249 ? -27.727 8.499 35.572 1.00 90.88 249 MET A N 1
ATOM 2087 C CA . MET A 1 249 ? -28.251 8.670 34.213 1.00 90.88 249 MET A CA 1
ATOM 2088 C C . MET A 1 249 ? -27.262 9.414 33.315 1.00 90.88 249 MET A C 1
ATOM 2090 O O . MET A 1 249 ? -27.047 9.007 32.175 1.00 90.88 249 MET A O 1
ATOM 2094 N N . GLU A 1 250 ? -26.611 10.459 33.830 1.00 92.44 250 GLU A N 1
ATOM 2095 C CA . GLU A 1 250 ? -25.594 11.198 33.081 1.00 92.44 250 GLU A CA 1
ATOM 2096 C C . GLU A 1 250 ? -24.372 10.314 32.798 1.00 92.44 250 GLU A C 1
ATOM 2098 O O . GLU A 1 250 ? -23.848 10.308 31.684 1.00 92.44 250 GLU A O 1
ATOM 2103 N N . LYS A 1 251 ? -23.953 9.496 33.771 1.00 93.88 251 LYS A N 1
ATOM 2104 C CA . LYS A 1 251 ? -22.854 8.540 33.601 1.00 93.88 251 LYS A CA 1
ATOM 2105 C C . LYS A 1 251 ? -23.184 7.474 32.555 1.00 93.88 251 LYS A C 1
ATOM 2107 O O . LYS A 1 251 ? -22.368 7.250 31.667 1.00 93.88 251 LYS A O 1
ATOM 2112 N N . GLN A 1 252 ? -24.381 6.886 32.608 1.00 89.00 252 GLN A N 1
ATOM 2113 C CA . GLN A 1 252 ? -24.858 5.921 31.610 1.00 89.00 252 GLN A CA 1
ATOM 2114 C C . GLN A 1 252 ? -24.934 6.542 30.213 1.00 89.00 252 GLN A C 1
ATOM 2116 O O . GLN A 1 252 ? -24.448 5.957 29.248 1.00 89.00 252 GLN A O 1
ATOM 2121 N N . LYS A 1 253 ? -25.480 7.758 30.098 1.00 92.62 253 LYS A N 1
ATOM 2122 C CA . LYS A 1 253 ? -25.553 8.492 28.830 1.00 92.62 253 LYS A CA 1
ATOM 2123 C C . LYS A 1 253 ? -24.163 8.765 28.253 1.00 92.62 253 LYS A C 1
ATOM 2125 O O . LYS A 1 253 ? -23.944 8.542 27.064 1.00 92.62 253 LYS A O 1
ATOM 2130 N N . ASN A 1 254 ? -23.222 9.212 29.081 1.00 93.38 254 ASN A N 1
ATOM 2131 C CA . ASN A 1 254 ? -21.854 9.502 28.655 1.00 93.38 254 ASN A CA 1
ATOM 2132 C C . ASN A 1 254 ? -21.097 8.231 28.258 1.00 93.38 254 ASN A C 1
ATOM 2134 O O . ASN A 1 254 ? -20.388 8.229 27.253 1.00 93.38 254 ASN A O 1
ATOM 2138 N N . GLU A 1 255 ? -21.265 7.140 29.005 1.00 93.69 255 GLU A N 1
ATOM 2139 C CA . GLU A 1 255 ? -20.656 5.848 28.692 1.00 93.69 255 GLU A CA 1
ATOM 2140 C C . GLU A 1 255 ? -21.221 5.262 27.394 1.00 93.69 255 GLU A C 1
ATOM 2142 O O . GLU A 1 255 ? -20.454 4.872 26.512 1.00 93.69 255 GLU A O 1
ATOM 2147 N N . LEU A 1 256 ? -22.545 5.304 27.214 1.00 89.69 256 LEU A N 1
ATOM 2148 C CA . LEU A 1 256 ? -23.202 4.903 25.973 1.00 89.69 256 LEU A CA 1
ATOM 2149 C C . LEU A 1 256 ? -22.731 5.756 24.789 1.00 89.69 256 LEU A C 1
ATOM 2151 O O . LEU A 1 256 ? -22.351 5.206 23.758 1.00 89.69 256 LEU A O 1
ATOM 2155 N N . SER A 1 257 ? -22.683 7.083 24.943 1.00 93.06 257 SER A N 1
ATOM 2156 C CA . SER A 1 257 ? -22.181 7.989 23.904 1.00 93.06 257 SER A CA 1
ATOM 2157 C C . SER A 1 257 ? -20.729 7.679 23.544 1.00 93.06 257 SER A C 1
ATOM 2159 O O . SER A 1 257 ? -20.390 7.623 22.365 1.00 93.06 257 SER A O 1
ATOM 2161 N N . ARG A 1 258 ? -19.868 7.432 24.539 1.00 95.12 258 ARG A N 1
ATOM 2162 C CA . ARG A 1 258 ? -18.459 7.083 24.315 1.00 95.12 258 ARG A CA 1
ATOM 2163 C C . ARG A 1 258 ? -18.320 5.757 23.573 1.00 95.12 258 ARG A C 1
ATOM 2165 O O . ARG A 1 258 ? -17.491 5.644 22.668 1.00 95.12 258 ARG A O 1
ATOM 2172 N N . ASN A 1 259 ? -19.135 4.769 23.934 1.00 92.94 259 ASN A N 1
ATOM 2173 C CA . ASN A 1 259 ? -19.158 3.469 23.274 1.00 92.94 259 ASN A CA 1
ATOM 2174 C C . ASN A 1 259 ? -19.622 3.602 21.818 1.00 92.94 259 ASN A C 1
ATOM 2176 O O . ASN A 1 259 ? -18.954 3.082 20.928 1.00 92.94 259 ASN A O 1
ATOM 2180 N N . ILE A 1 260 ? -20.688 4.367 21.556 1.00 90.19 260 ILE A N 1
ATOM 2181 C CA . ILE A 1 260 ? -21.170 4.653 20.197 1.00 90.19 260 ILE A CA 1
ATOM 2182 C C . ILE A 1 260 ? -20.086 5.353 19.372 1.00 90.19 260 ILE A C 1
ATOM 2184 O O . ILE A 1 260 ? -19.773 4.891 18.278 1.00 90.19 260 ILE A O 1
ATOM 2188 N N . SER A 1 261 ? -19.447 6.405 19.894 1.00 91.69 261 SER A N 1
ATOM 2189 C CA . SER A 1 261 ? -18.346 7.079 19.190 1.00 91.69 261 SER A CA 1
ATOM 2190 C C . SER A 1 261 ? -17.180 6.133 18.902 1.00 91.69 261 SER A C 1
ATOM 2192 O O . SER A 1 261 ? -16.593 6.178 17.826 1.00 91.69 261 SER A O 1
ATOM 2194 N N . THR A 1 262 ? -16.863 5.233 19.836 1.00 93.88 262 THR A N 1
ATOM 2195 C CA . THR A 1 262 ? -15.815 4.224 19.636 1.00 93.88 262 THR A CA 1
ATOM 2196 C C . THR A 1 262 ? -16.184 3.260 18.510 1.00 93.88 262 THR A C 1
ATOM 2198 O O . THR A 1 262 ? -15.331 2.966 17.674 1.00 93.88 262 THR A O 1
ATOM 2201 N N . ILE A 1 263 ? -17.436 2.795 18.454 1.00 90.06 263 ILE A N 1
ATOM 2202 C CA . ILE A 1 263 ? -17.936 1.925 17.380 1.00 90.06 263 ILE A CA 1
ATOM 2203 C C . ILE A 1 263 ? -17.883 2.651 16.033 1.00 90.06 263 ILE A C 1
ATOM 2205 O O . ILE A 1 263 ? -17.347 2.093 15.080 1.00 90.06 263 ILE A O 1
ATOM 2209 N N . ILE A 1 264 ? -18.364 3.897 15.963 1.00 91.56 264 ILE A N 1
ATOM 2210 C CA 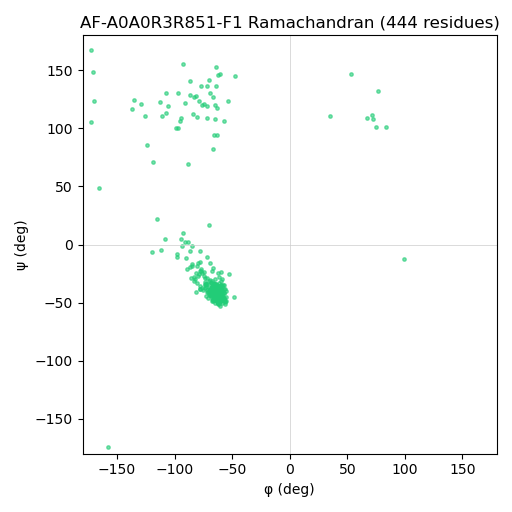. ILE A 1 264 ? -18.330 4.713 14.739 1.00 91.56 264 ILE A CA 1
ATOM 2211 C C . ILE A 1 264 ? -16.891 4.868 14.236 1.00 91.56 264 ILE A C 1
ATOM 2213 O O . ILE A 1 264 ? -16.623 4.581 13.075 1.00 91.56 264 ILE A O 1
ATOM 2217 N N . ASN A 1 265 ? -15.945 5.207 15.115 1.00 92.06 265 ASN A N 1
ATOM 2218 C CA . ASN A 1 265 ? -14.536 5.349 14.738 1.00 92.06 265 ASN A CA 1
ATOM 2219 C C . ASN A 1 265 ? -13.925 4.030 14.226 1.00 92.06 265 ASN A C 1
ATOM 2221 O O . ASN A 1 265 ? -13.095 4.038 13.317 1.00 92.06 265 ASN A O 1
ATOM 2225 N N . HIS A 1 266 ? -14.319 2.886 14.799 1.00 90.31 266 HIS A N 1
ATOM 2226 C CA . HIS A 1 266 ? -13.883 1.579 14.298 1.00 90.31 266 HIS A CA 1
ATOM 2227 C C . HIS A 1 266 ? -14.476 1.276 12.920 1.00 90.31 266 HIS A C 1
ATOM 2229 O O . HIS A 1 266 ? -13.747 0.795 12.054 1.00 90.31 266 HIS A O 1
ATOM 2235 N N . LEU A 1 267 ? -15.764 1.563 12.711 1.00 89.88 267 LEU A N 1
ATOM 2236 C CA . LEU A 1 267 ? -16.435 1.374 11.425 1.00 89.88 267 LEU A CA 1
ATOM 2237 C C . LEU A 1 267 ? -15.810 2.251 10.339 1.00 89.88 267 LEU A C 1
ATOM 2239 O O . LEU A 1 267 ? -15.438 1.727 9.295 1.00 89.88 267 LEU A O 1
ATOM 2243 N N . GLU A 1 268 ? -15.573 3.532 10.621 1.00 91.56 268 GLU A N 1
ATOM 2244 C CA . GLU A 1 268 ? -14.907 4.454 9.695 1.00 91.56 268 GLU A CA 1
ATOM 2245 C C . GLU A 1 268 ? -13.479 3.979 9.355 1.00 91.56 268 GLU A C 1
ATOM 2247 O O . GLU A 1 268 ? -13.020 4.057 8.215 1.00 91.56 268 GLU A O 1
ATOM 2252 N N . GLY A 1 269 ? -12.758 3.420 10.334 1.00 92.12 269 GLY A N 1
ATOM 2253 C CA . GLY A 1 269 ? -11.443 2.820 10.107 1.00 92.12 269 GLY A CA 1
ATOM 2254 C C . GLY A 1 269 ? -11.478 1.549 9.247 1.00 92.12 269 GLY A C 1
ATOM 2255 O O . GLY A 1 269 ? -10.526 1.284 8.510 1.00 92.12 269 GLY A O 1
ATOM 2256 N N . VAL A 1 270 ? -12.545 0.750 9.337 1.00 90.50 270 VAL A N 1
ATOM 2257 C CA . VAL A 1 270 ? -12.760 -0.427 8.479 1.00 90.50 270 VAL A CA 1
ATOM 2258 C C . VAL A 1 270 ? -13.133 0.005 7.063 1.00 90.50 270 VAL A C 1
ATOM 2260 O O . VAL A 1 270 ? -12.548 -0.513 6.116 1.00 90.50 270 VAL A O 1
ATOM 2263 N N . GLU A 1 271 ? -14.024 0.983 6.921 1.00 88.94 271 GLU A N 1
ATOM 2264 C CA . GLU A 1 271 ? -14.433 1.563 5.638 1.00 88.94 271 GLU A CA 1
ATOM 2265 C C . GLU A 1 271 ? -13.222 2.096 4.861 1.00 88.94 271 GLU A C 1
ATOM 2267 O O . GLU A 1 271 ? -12.942 1.620 3.763 1.00 88.94 271 GLU A O 1
ATOM 2272 N N . LYS A 1 272 ? -12.376 2.923 5.494 1.00 92.12 272 LYS A N 1
ATOM 2273 C CA . LYS A 1 272 ? -11.132 3.429 4.879 1.00 92.12 272 LYS A CA 1
ATOM 2274 C C . LYS A 1 272 ? -10.183 2.320 4.412 1.00 92.12 272 LYS A C 1
ATOM 2276 O O . LYS A 1 272 ? -9.488 2.473 3.409 1.00 92.12 272 LYS A O 1
ATOM 2281 N N . LYS A 1 273 ? -10.114 1.195 5.135 1.00 92.94 273 LYS A N 1
ATOM 2282 C CA . LYS A 1 273 ? -9.294 0.039 4.726 1.00 92.94 273 LYS A CA 1
ATOM 2283 C C . LYS A 1 273 ? -9.892 -0.684 3.526 1.00 92.94 273 LYS A C 1
ATOM 2285 O O . LYS A 1 273 ? -9.135 -1.108 2.655 1.00 92.94 273 LYS A O 1
ATOM 2290 N N . ILE A 1 274 ? -11.214 -0.848 3.499 1.00 91.38 274 ILE A N 1
ATOM 2291 C CA . ILE A 1 274 ? -11.925 -1.449 2.369 1.00 91.38 274 ILE A CA 1
ATOM 2292 C C . ILE A 1 274 ? -11.703 -0.592 1.123 1.00 91.38 274 ILE A C 1
ATOM 2294 O O . ILE A 1 274 ? -11.275 -1.131 0.104 1.00 91.38 274 ILE A O 1
ATOM 2298 N N . ASP A 1 275 ? -11.866 0.725 1.232 1.00 91.62 275 ASP A N 1
ATOM 2299 C CA . ASP A 1 275 ? -11.635 1.660 0.130 1.00 91.62 275 ASP A CA 1
ATOM 2300 C C . ASP A 1 275 ? -10.200 1.588 -0.387 1.00 91.62 275 ASP A C 1
ATOM 2302 O O . ASP A 1 275 ? -9.983 1.443 -1.586 1.00 91.62 275 ASP A O 1
ATOM 2306 N N . ALA A 1 276 ? -9.199 1.586 0.499 1.00 92.75 276 ALA A N 1
ATOM 2307 C CA . ALA A 1 276 ? -7.801 1.457 0.086 1.00 92.75 276 ALA A CA 1
ATOM 2308 C C . ALA A 1 276 ? -7.529 0.144 -0.678 1.00 92.75 276 ALA A C 1
ATOM 2310 O O . ALA A 1 276 ? -6.788 0.131 -1.666 1.00 92.75 276 ALA A O 1
ATOM 2311 N N . VAL A 1 277 ? -8.132 -0.969 -0.244 1.00 93.44 277 VAL A N 1
ATOM 2312 C CA . VAL A 1 277 ? -8.016 -2.269 -0.924 1.00 93.44 277 VAL A CA 1
ATOM 2313 C C . VAL A 1 277 ? -8.721 -2.247 -2.281 1.00 93.44 277 VAL A C 1
ATOM 2315 O O . VAL A 1 277 ? -8.172 -2.767 -3.255 1.00 93.44 277 VAL A O 1
ATOM 2318 N N . LEU A 1 278 ? -9.910 -1.647 -2.362 1.00 92.75 278 LEU A N 1
ATOM 2319 C CA . LEU A 1 278 ? -10.667 -1.515 -3.605 1.00 92.75 278 LEU A CA 1
ATOM 2320 C C . LEU A 1 278 ? -9.932 -0.633 -4.615 1.00 92.75 278 LEU A C 1
ATOM 2322 O O . LEU A 1 278 ? -9.740 -1.069 -5.748 1.00 92.75 278 LEU A O 1
ATOM 2326 N N . THR A 1 279 ? -9.434 0.533 -4.201 1.00 94.06 279 THR A N 1
ATOM 2327 C CA . THR A 1 279 ? -8.633 1.433 -5.044 1.00 94.06 279 THR A CA 1
ATOM 2328 C C . THR A 1 279 ? -7.416 0.712 -5.611 1.00 94.06 279 THR A C 1
ATOM 2330 O O . THR A 1 279 ? -7.240 0.668 -6.827 1.00 94.06 279 THR A O 1
ATOM 2333 N N . LYS A 1 280 ? -6.643 0.018 -4.764 1.00 94.19 280 LYS A N 1
ATOM 2334 C CA . LYS A 1 280 ? -5.489 -0.772 -5.219 1.00 94.19 280 LYS A CA 1
ATOM 2335 C C . LYS A 1 280 ? -5.884 -1.867 -6.216 1.00 94.19 280 LYS A C 1
ATOM 2337 O O . LYS A 1 280 ? -5.158 -2.149 -7.167 1.00 94.19 280 LYS A O 1
ATOM 2342 N N . ARG A 1 281 ? -7.029 -2.524 -6.009 1.00 93.31 281 ARG A N 1
ATOM 2343 C CA . ARG A 1 281 ? -7.530 -3.551 -6.932 1.00 93.31 281 ARG A CA 1
ATOM 2344 C C . ARG A 1 281 ? -7.928 -2.950 -8.280 1.00 93.31 281 ARG A C 1
ATOM 2346 O O . ARG A 1 281 ? -7.623 -3.556 -9.304 1.00 93.31 281 ARG A O 1
ATOM 2353 N N . VAL A 1 282 ? -8.569 -1.784 -8.283 1.00 93.88 282 VAL A N 1
ATOM 2354 C CA . VAL A 1 282 ? -8.941 -1.054 -9.503 1.00 93.88 282 VAL A CA 1
ATOM 2355 C C . VAL A 1 282 ? -7.698 -0.612 -10.273 1.00 93.88 282 VAL A C 1
ATOM 2357 O O . VAL A 1 282 ? -7.633 -0.830 -11.479 1.00 93.88 282 VAL A O 1
ATOM 2360 N N . GLU A 1 283 ? -6.678 -0.086 -9.594 1.00 94.06 283 GLU A N 1
ATOM 2361 C CA . GLU A 1 283 ? -5.392 0.265 -10.214 1.00 94.06 283 GLU A CA 1
ATOM 2362 C C . GLU A 1 283 ? -4.714 -0.953 -10.854 1.00 94.06 283 GLU A C 1
ATOM 2364 O O . GLU A 1 283 ? -4.299 -0.898 -12.012 1.00 94.06 283 GLU A O 1
ATOM 2369 N N . ASN A 1 284 ? -4.675 -2.088 -10.148 1.00 93.19 284 ASN A N 1
ATOM 2370 C CA . ASN A 1 284 ? -4.143 -3.337 -10.697 1.00 93.19 284 ASN A CA 1
ATOM 2371 C C . ASN A 1 284 ? -4.934 -3.810 -11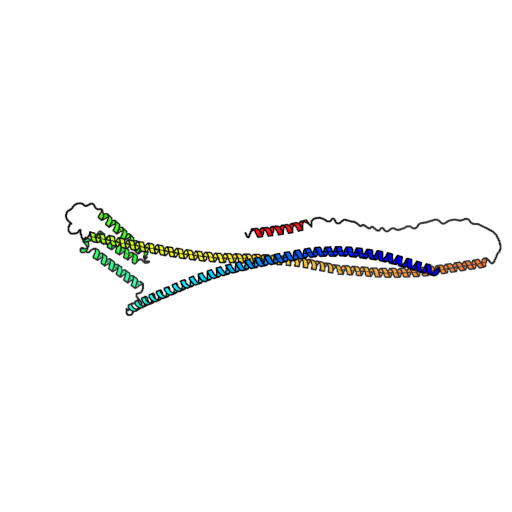.926 1.00 93.19 284 ASN A C 1
ATOM 2373 O O . ASN A 1 284 ? -4.344 -4.264 -12.905 1.00 93.19 284 ASN A O 1
ATOM 2377 N N . MET A 1 285 ? -6.268 -3.717 -11.889 1.00 94.25 285 MET A N 1
ATOM 2378 C CA . MET A 1 285 ? -7.112 -4.054 -13.037 1.00 94.25 285 MET A CA 1
ATOM 2379 C C . MET A 1 285 ? -6.841 -3.128 -14.222 1.00 94.25 285 MET A C 1
ATOM 2381 O O . MET A 1 285 ? -6.718 -3.617 -15.341 1.00 94.25 285 MET A O 1
ATOM 2385 N N . LYS A 1 286 ? -6.675 -1.822 -13.984 1.00 94.06 286 LYS A N 1
ATOM 2386 C CA . LYS A 1 286 ? -6.314 -0.849 -15.020 1.00 94.06 286 LYS A CA 1
ATOM 2387 C C . LYS A 1 286 ? -4.983 -1.216 -15.679 1.00 94.06 286 LYS A C 1
ATOM 2389 O O . LYS A 1 286 ? -4.919 -1.289 -16.900 1.00 94.06 286 LYS A O 1
ATOM 2394 N N . ALA A 1 287 ? -3.961 -1.537 -14.885 1.00 92.25 287 ALA A N 1
ATOM 2395 C CA . ALA A 1 287 ? -2.662 -1.967 -15.403 1.00 92.25 287 ALA A CA 1
ATOM 2396 C C . ALA A 1 287 ? -2.753 -3.258 -16.240 1.00 92.25 287 ALA A C 1
ATOM 2398 O O . ALA A 1 287 ? -2.111 -3.363 -17.285 1.00 92.25 287 ALA A O 1
ATOM 2399 N N . MET A 1 288 ? -3.570 -4.232 -15.816 1.00 94.19 288 MET A N 1
ATOM 2400 C CA . MET A 1 288 ? -3.804 -5.454 -16.596 1.00 94.19 288 MET A CA 1
ATOM 2401 C C . MET A 1 288 ? -4.513 -5.173 -17.922 1.00 94.19 288 MET A C 1
ATOM 2403 O O . MET A 1 288 ? -4.125 -5.755 -18.930 1.00 94.19 288 MET A O 1
ATOM 2407 N N . ILE A 1 289 ? -5.508 -4.282 -17.937 1.00 94.94 289 ILE A N 1
ATOM 2408 C CA . ILE A 1 289 ? -6.200 -3.877 -19.169 1.00 94.94 289 ILE A CA 1
ATOM 2409 C C . ILE A 1 289 ? -5.203 -3.244 -20.142 1.00 94.94 289 ILE A C 1
ATOM 2411 O O . ILE A 1 289 ? -5.108 -3.691 -21.278 1.00 94.94 289 ILE A O 1
ATOM 2415 N N . THR A 1 290 ? -4.370 -2.306 -19.684 1.00 94.81 290 THR A N 1
ATOM 2416 C CA . THR A 1 290 ? -3.332 -1.695 -20.531 1.00 94.81 290 THR A CA 1
ATOM 2417 C C . THR A 1 290 ? -2.349 -2.733 -21.086 1.00 94.81 290 THR A C 1
ATOM 2419 O O . THR A 1 290 ? -1.960 -2.671 -22.251 1.00 94.81 290 THR A O 1
ATOM 2422 N N . LEU A 1 291 ? -1.961 -3.729 -20.282 1.00 96.06 291 LEU A N 1
ATOM 2423 C CA . LEU A 1 291 ? -1.116 -4.830 -20.751 1.00 96.06 291 LEU A CA 1
ATOM 2424 C C . LEU A 1 291 ? -1.827 -5.692 -21.809 1.00 96.06 291 LEU A C 1
ATOM 2426 O O . LEU A 1 291 ? -1.199 -6.090 -22.791 1.00 96.06 291 LEU A O 1
ATOM 2430 N N . MET A 1 292 ? -3.119 -5.977 -21.625 1.00 94.19 292 MET A N 1
ATOM 2431 C CA . MET A 1 292 ? -3.931 -6.703 -22.605 1.00 94.19 292 MET A CA 1
ATOM 2432 C C . MET A 1 292 ? -4.055 -5.929 -23.918 1.00 94.19 292 MET A C 1
ATOM 2434 O O . MET A 1 292 ? -3.844 -6.524 -24.972 1.00 94.19 292 MET A O 1
ATOM 2438 N N . ASP A 1 293 ? -4.306 -4.621 -23.862 1.00 94.81 293 ASP A N 1
ATOM 2439 C CA . ASP A 1 293 ? -4.400 -3.761 -25.046 1.00 94.81 293 ASP A CA 1
ATOM 2440 C C . ASP A 1 293 ? -3.082 -3.749 -25.830 1.00 94.81 293 ASP A C 1
ATOM 2442 O O . ASP A 1 293 ? -3.069 -3.938 -27.048 1.00 94.81 293 ASP A O 1
ATOM 2446 N N . ASN A 1 294 ? -1.947 -3.636 -25.131 1.00 94.38 294 ASN A N 1
ATOM 2447 C CA . ASN A 1 294 ? -0.626 -3.729 -25.753 1.00 94.38 294 ASN A CA 1
ATOM 2448 C C . ASN A 1 294 ? -0.415 -5.083 -26.442 1.00 94.38 294 ASN A C 1
ATOM 2450 O O . ASN A 1 294 ? 0.043 -5.133 -27.582 1.00 94.38 294 ASN A O 1
ATOM 2454 N N . LYS A 1 295 ? -0.803 -6.189 -25.794 1.00 94.62 295 LYS A N 1
ATOM 2455 C CA . LYS A 1 295 ? -0.714 -7.525 -26.402 1.00 94.62 295 LYS A CA 1
ATOM 2456 C C . LYS A 1 295 ? -1.649 -7.706 -27.589 1.00 94.62 295 LYS A C 1
ATOM 2458 O O . LYS A 1 295 ? -1.277 -8.379 -28.545 1.00 94.62 295 LYS A O 1
ATOM 2463 N N . GLN A 1 296 ? -2.827 -7.100 -27.560 1.00 95.62 296 GLN A N 1
ATOM 2464 C CA . GLN A 1 296 ? -3.747 -7.122 -28.688 1.00 95.62 296 GLN A CA 1
ATOM 2465 C C . GLN A 1 296 ? -3.196 -6.331 -29.883 1.00 95.62 296 GLN A C 1
ATOM 2467 O O . GLN A 1 296 ? -3.350 -6.763 -31.024 1.00 95.62 296 GLN A O 1
ATOM 2472 N N . ASN A 1 297 ? -2.501 -5.220 -29.633 1.00 95.38 297 ASN A N 1
ATOM 2473 C CA . ASN A 1 297 ? -1.793 -4.474 -30.672 1.00 95.38 297 ASN A CA 1
ATOM 2474 C C . ASN A 1 297 ? -0.614 -5.269 -31.254 1.00 95.38 297 ASN A C 1
ATOM 2476 O O . ASN A 1 297 ? -0.459 -5.305 -32.474 1.00 95.38 297 ASN A O 1
ATOM 2480 N N . ASP A 1 298 ? 0.179 -5.944 -30.414 1.00 94.12 298 ASP A N 1
ATOM 2481 C CA . ASP A 1 298 ? 1.251 -6.841 -30.872 1.00 94.12 298 ASP A CA 1
ATOM 2482 C C . ASP A 1 298 ? 0.694 -7.954 -31.775 1.00 94.12 298 ASP A C 1
ATOM 2484 O O . ASP A 1 298 ? 1.226 -8.207 -32.854 1.00 94.12 298 ASP A O 1
ATOM 2488 N N . LEU A 1 299 ? -0.406 -8.597 -31.360 1.00 94.75 299 LEU A N 1
ATOM 2489 C CA . LEU A 1 299 ? -1.063 -9.646 -32.145 1.00 94.75 299 LEU A CA 1
ATOM 2490 C C . LEU A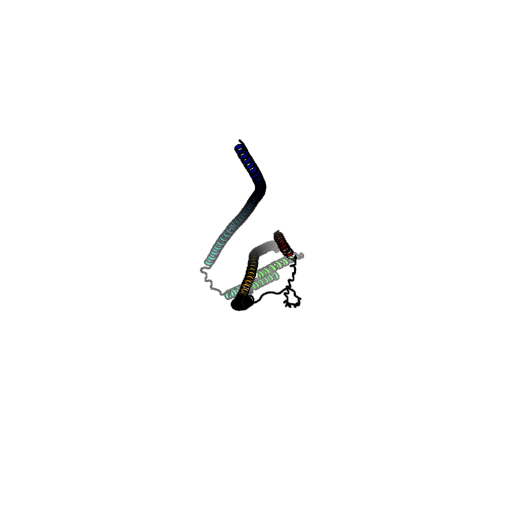 1 299 ? -1.556 -9.131 -33.498 1.00 94.75 299 LEU A C 1
ATOM 2492 O O . LEU A 1 299 ? -1.373 -9.817 -34.498 1.00 94.75 299 LEU A O 1
ATOM 2496 N N . ARG A 1 300 ? -2.117 -7.917 -33.546 1.00 95.56 300 ARG A N 1
ATOM 2497 C CA . ARG A 1 300 ? -2.556 -7.297 -34.802 1.00 95.56 300 ARG A CA 1
ATOM 2498 C C . ARG A 1 300 ? -1.394 -7.078 -35.771 1.00 95.56 300 ARG A C 1
ATOM 2500 O O . ARG A 1 300 ? -1.526 -7.388 -36.946 1.00 95.56 300 ARG A O 1
ATOM 2507 N N . LYS A 1 301 ? -0.239 -6.612 -35.282 1.00 94.06 301 LYS A N 1
ATOM 2508 C CA . LYS A 1 301 ? 0.967 -6.455 -36.118 1.00 94.06 301 LYS A CA 1
ATOM 2509 C C . LYS A 1 301 ? 1.448 -7.792 -36.681 1.00 94.06 301 LYS A C 1
ATOM 2511 O O . LYS A 1 301 ? 1.802 -7.872 -37.851 1.00 94.06 301 LYS A O 1
ATOM 2516 N N . ILE A 1 302 ? 1.437 -8.843 -35.858 1.00 92.94 302 ILE A N 1
ATOM 2517 C CA . ILE A 1 302 ? 1.795 -10.198 -36.301 1.00 92.94 302 ILE A CA 1
ATOM 2518 C C . ILE A 1 302 ? 0.818 -10.691 -37.377 1.00 92.94 302 ILE A C 1
ATOM 2520 O O . ILE A 1 302 ? 1.244 -11.313 -38.347 1.00 92.94 302 ILE A O 1
ATOM 2524 N N . GLU A 1 303 ? -0.477 -10.417 -37.220 1.00 93.94 303 GLU A N 1
ATOM 2525 C CA . GLU A 1 303 ? -1.508 -10.769 -38.201 1.00 93.94 303 GLU A CA 1
ATOM 2526 C C . GLU A 1 303 ? -1.285 -10.040 -39.537 1.00 93.94 303 GLU A C 1
ATOM 2528 O O . GLU A 1 303 ? -1.243 -10.685 -40.582 1.00 93.94 303 GLU A O 1
ATOM 2533 N N . GLU A 1 304 ? -1.007 -8.733 -39.505 1.00 93.62 304 GLU A N 1
ATOM 2534 C CA . GLU A 1 304 ? -0.666 -7.935 -40.693 1.00 93.62 304 GLU A CA 1
ATOM 2535 C C . GLU A 1 304 ? 0.601 -8.453 -41.408 1.00 93.62 304 GLU A C 1
ATOM 2537 O O . GLU A 1 304 ? 0.628 -8.574 -42.638 1.00 93.62 304 GLU A O 1
ATOM 2542 N N . GLU A 1 305 ? 1.653 -8.811 -40.660 1.00 92.19 305 GLU A N 1
ATOM 2543 C CA . GLU A 1 305 ? 2.872 -9.416 -41.217 1.00 92.19 305 GLU A CA 1
ATOM 2544 C C . GLU A 1 305 ? 2.612 -10.799 -41.829 1.00 92.19 305 GLU A C 1
ATOM 2546 O O . GLU A 1 305 ? 3.159 -11.134 -42.888 1.00 92.19 305 GLU A O 1
ATOM 2551 N N . LEU A 1 306 ? 1.773 -11.612 -41.184 1.00 93.50 306 LEU A N 1
ATOM 2552 C CA . LEU A 1 306 ? 1.401 -12.933 -41.677 1.00 93.50 306 LEU A CA 1
ATOM 2553 C C . LEU A 1 306 ? 0.583 -12.831 -42.967 1.00 93.50 306 LEU A C 1
ATOM 2555 O O . LEU A 1 306 ? 0.836 -13.589 -43.908 1.00 93.50 306 LEU A O 1
ATOM 2559 N N . ASP A 1 307 ? -0.348 -11.884 -43.043 1.00 92.94 307 ASP A N 1
ATOM 2560 C CA . ASP A 1 307 ? -1.123 -11.597 -44.248 1.00 92.94 307 ASP A CA 1
ATOM 2561 C C . ASP A 1 307 ? -0.213 -11.140 -45.391 1.00 92.94 307 ASP A C 1
ATOM 2563 O O . ASP A 1 307 ? -0.317 -11.645 -46.515 1.00 92.94 307 ASP A O 1
ATOM 2567 N N . HIS A 1 308 ? 0.751 -10.258 -45.105 1.00 91.44 308 HIS A N 1
ATOM 2568 C CA . HIS A 1 308 ? 1.752 -9.841 -46.083 1.00 91.44 308 HIS A CA 1
ATOM 2569 C C . HIS A 1 308 ? 2.598 -11.023 -46.580 1.00 91.44 308 HIS A C 1
ATOM 2571 O O . HIS A 1 308 ? 2.764 -11.216 -47.788 1.00 91.44 308 HIS A O 1
ATOM 2577 N N . SER A 1 309 ? 3.088 -11.861 -45.664 1.00 88.38 309 SER A N 1
ATOM 2578 C CA . SER A 1 309 ? 3.840 -13.076 -45.990 1.00 88.38 309 SER A CA 1
ATOM 2579 C C . SER A 1 309 ? 3.006 -14.048 -46.832 1.00 88.38 309 SER A C 1
ATOM 2581 O O . SER A 1 309 ? 3.479 -14.579 -47.838 1.00 88.38 309 SER A O 1
ATOM 2583 N N . THR A 1 310 ? 1.727 -14.222 -46.499 1.00 91.06 310 THR A N 1
ATOM 2584 C CA . THR A 1 310 ? 0.790 -15.062 -47.254 1.00 91.06 310 THR A CA 1
ATOM 2585 C C . THR A 1 310 ? 0.577 -14.523 -48.670 1.00 91.06 310 THR A C 1
ATOM 2587 O O . THR A 1 310 ? 0.611 -15.290 -49.638 1.00 91.06 310 THR A O 1
ATOM 2590 N N . ALA A 1 311 ? 0.424 -13.205 -48.825 1.00 87.94 311 ALA A N 1
ATOM 2591 C CA . ALA A 1 311 ? 0.325 -12.552 -50.127 1.00 87.94 311 ALA A CA 1
ATOM 2592 C C . ALA A 1 311 ? 1.608 -12.729 -50.960 1.00 87.94 311 ALA A C 1
ATOM 2594 O O . ALA A 1 311 ? 1.528 -13.055 -52.148 1.00 87.94 311 ALA A O 1
ATOM 2595 N N . LEU A 1 312 ? 2.788 -12.599 -50.342 1.00 87.06 312 LEU A N 1
ATOM 2596 C CA . LEU A 1 312 ? 4.076 -12.861 -50.992 1.00 87.06 312 LEU A CA 1
ATOM 2597 C C . LEU A 1 312 ? 4.201 -14.318 -51.444 1.00 87.06 312 LEU A C 1
ATOM 2599 O O . LEU A 1 312 ? 4.570 -14.576 -52.589 1.00 87.06 312 LEU A O 1
ATOM 2603 N N . VAL A 1 313 ? 3.855 -15.281 -50.587 1.00 86.38 313 VAL A N 1
ATOM 2604 C CA . VAL A 1 313 ? 3.874 -16.711 -50.930 1.00 86.38 313 VAL A CA 1
ATOM 2605 C C . VAL A 1 313 ? 2.928 -17.002 -52.093 1.00 86.38 313 VAL A C 1
ATOM 2607 O O . VAL A 1 313 ? 3.294 -17.746 -53.007 1.00 86.38 313 VAL A O 1
ATOM 2610 N N . LYS A 1 314 ? 1.737 -16.394 -52.105 1.00 85.88 314 LYS A N 1
ATOM 2611 C CA . LYS A 1 314 ? 0.785 -16.516 -53.213 1.00 85.88 314 LYS A CA 1
ATOM 2612 C C . LYS A 1 314 ? 1.356 -15.936 -54.510 1.00 85.88 314 LYS A C 1
ATOM 2614 O O . LYS A 1 314 ? 1.338 -16.630 -55.520 1.00 85.88 314 LYS A O 1
ATOM 2619 N N . SER A 1 315 ? 1.961 -14.747 -54.458 1.00 80.31 315 SER A N 1
ATOM 2620 C CA . SER A 1 315 ? 2.649 -14.120 -55.597 1.00 80.31 315 SER A CA 1
ATOM 2621 C C . SER A 1 315 ? 3.776 -15.003 -56.153 1.00 80.31 315 SER A C 1
ATOM 2623 O O . SER A 1 315 ? 3.811 -15.286 -57.348 1.00 80.31 315 SER A O 1
ATOM 2625 N N . ILE A 1 316 ? 4.638 -15.551 -55.286 1.00 78.44 316 ILE A N 1
ATOM 2626 C CA . ILE A 1 316 ? 5.711 -16.480 -55.681 1.00 78.44 316 ILE A CA 1
ATOM 2627 C C . ILE A 1 316 ? 5.135 -17.767 -56.286 1.00 78.44 316 ILE A C 1
ATOM 2629 O O . ILE A 1 316 ? 5.697 -18.316 -57.236 1.00 78.44 316 ILE A O 1
ATOM 2633 N N . SER A 1 317 ? 4.040 -18.289 -55.732 1.00 74.94 317 SER A N 1
ATOM 2634 C CA . SER A 1 317 ? 3.362 -19.482 -56.249 1.00 74.94 317 SER A CA 1
ATOM 2635 C C . SER A 1 317 ? 2.773 -19.236 -57.640 1.00 74.94 317 SER A C 1
ATOM 2637 O O . SER A 1 317 ? 2.971 -20.047 -58.548 1.00 74.94 317 SER A O 1
ATOM 2639 N N . ASP A 1 318 ? 2.123 -18.092 -57.840 1.00 73.06 318 ASP A N 1
ATOM 2640 C CA . ASP A 1 318 ? 1.567 -17.690 -59.130 1.00 73.06 318 ASP A CA 1
ATOM 2641 C C . ASP A 1 318 ? 2.686 -17.427 -60.156 1.00 73.06 318 ASP A C 1
ATOM 2643 O O . ASP A 1 318 ? 2.623 -17.909 -61.288 1.00 73.06 318 ASP A O 1
ATOM 2647 N N . GLU A 1 319 ? 3.800 -16.813 -59.752 1.00 62.62 319 GLU A N 1
ATOM 2648 C CA . GLU A 1 319 ? 4.990 -16.649 -60.596 1.00 62.62 319 GLU A CA 1
ATOM 2649 C C . GLU A 1 319 ? 5.643 -18.000 -60.957 1.00 62.62 319 GLU A C 1
ATOM 2651 O O . GLU A 1 319 ? 6.074 -18.228 -62.097 1.00 62.62 319 GLU A O 1
ATOM 2656 N N . ARG A 1 320 ? 5.650 -18.959 -60.021 1.00 60.59 320 ARG A N 1
ATOM 2657 C CA . ARG A 1 320 ? 6.072 -20.345 -60.275 1.00 60.59 320 ARG A CA 1
ATOM 2658 C C . ARG A 1 320 ? 5.126 -21.108 -61.193 1.00 60.59 320 ARG A C 1
ATOM 2660 O O . ARG A 1 320 ? 5.610 -22.063 -61.788 1.00 60.59 320 ARG A O 1
ATOM 2667 N N . LYS A 1 321 ? 3.851 -20.730 -61.338 1.00 61.59 321 LYS A N 1
ATOM 2668 C CA . LYS A 1 321 ? 2.937 -21.296 -62.353 1.00 61.59 321 LYS A CA 1
ATOM 2669 C C . LYS A 1 321 ? 3.184 -20.709 -63.745 1.00 61.59 321 LYS A C 1
ATOM 2671 O O . LYS A 1 321 ? 3.166 -21.451 -64.722 1.00 61.59 321 LYS A O 1
ATOM 2676 N N . ILE A 1 322 ? 3.533 -19.425 -63.830 1.00 59.69 322 ILE A N 1
ATOM 2677 C CA . ILE A 1 322 ? 3.873 -18.746 -65.097 1.00 59.69 322 ILE A CA 1
ATOM 2678 C C . ILE A 1 322 ? 5.217 -19.249 -65.666 1.00 59.69 322 ILE A C 1
ATOM 2680 O O . ILE A 1 322 ? 5.433 -19.304 -66.880 1.00 59.69 322 ILE A O 1
ATOM 2684 N N . ARG A 1 323 ? 6.165 -19.644 -64.805 1.00 54.81 323 ARG A N 1
ATOM 2685 C CA . ARG A 1 323 ? 7.494 -20.136 -65.217 1.00 54.81 323 ARG A CA 1
ATOM 2686 C C . ARG A 1 323 ? 7.473 -21.433 -66.067 1.00 54.81 323 ARG A C 1
ATOM 2688 O O . ARG A 1 323 ? 8.242 -21.484 -67.030 1.00 54.81 323 ARG A O 1
ATOM 2695 N N . PRO A 1 324 ? 6.669 -22.472 -65.762 1.00 56.31 324 PRO A N 1
ATOM 2696 C CA . PRO A 1 324 ? 6.460 -23.626 -66.631 1.00 56.31 324 PRO A CA 1
ATOM 2697 C C . PRO A 1 324 ? 5.866 -23.243 -67.986 1.00 56.31 324 PRO A C 1
ATOM 2699 O O . PRO A 1 324 ? 6.413 -23.672 -68.996 1.00 56.31 324 PRO A O 1
ATOM 2702 N N . GLU A 1 325 ? 4.850 -22.374 -68.030 1.00 56.31 325 GLU A N 1
ATOM 2703 C CA . GLU A 1 325 ? 4.245 -21.914 -69.294 1.00 56.31 325 GLU A CA 1
ATOM 2704 C C . GLU A 1 325 ? 5.270 -21.193 -70.183 1.00 56.31 325 GLU A C 1
ATOM 2706 O O . GLU A 1 325 ? 5.375 -21.456 -71.382 1.00 56.31 325 GLU A O 1
ATOM 2711 N N . ARG A 1 326 ? 6.120 -20.339 -69.595 1.00 57.41 326 ARG A N 1
ATOM 2712 C CA . ARG A 1 326 ? 7.229 -19.694 -70.321 1.00 57.41 326 ARG A CA 1
ATOM 2713 C C . ARG A 1 326 ? 8.278 -20.695 -70.811 1.00 57.41 326 ARG A C 1
ATOM 2715 O O . ARG A 1 326 ? 8.805 -20.524 -71.908 1.00 57.41 326 ARG A O 1
ATOM 2722 N N . LYS A 1 327 ? 8.588 -21.736 -70.030 1.00 59.72 327 LYS A N 1
ATOM 2723 C CA . LYS A 1 327 ? 9.526 -22.797 -70.439 1.00 59.72 327 LYS A CA 1
ATOM 2724 C C . LYS A 1 327 ? 8.960 -23.665 -71.560 1.00 59.72 327 LYS A C 1
ATOM 2726 O O . LYS A 1 327 ? 9.711 -24.011 -72.466 1.00 59.72 327 LYS A O 1
ATOM 2731 N N . GLU A 1 328 ? 7.672 -23.985 -71.525 1.00 61.16 328 GLU A N 1
ATOM 2732 C CA . GLU A 1 328 ? 6.996 -24.744 -72.579 1.00 61.16 328 GLU A CA 1
ATOM 2733 C C . GLU A 1 328 ? 6.947 -23.953 -73.894 1.00 61.16 328 GLU A C 1
ATOM 2735 O O . GLU A 1 328 ? 7.286 -24.486 -74.954 1.00 61.16 328 GLU A O 1
ATOM 2740 N N . ASN A 1 329 ? 6.652 -22.651 -73.822 1.00 62.59 329 ASN A N 1
ATOM 2741 C CA . ASN A 1 329 ? 6.686 -21.756 -74.981 1.00 62.59 329 ASN A CA 1
ATOM 2742 C C . ASN A 1 329 ? 8.103 -21.601 -75.561 1.00 62.59 329 ASN A C 1
ATOM 2744 O O . ASN A 1 329 ? 8.276 -21.614 -76.779 1.00 62.59 329 ASN A O 1
ATOM 2748 N N . LEU A 1 330 ? 9.133 -21.535 -74.710 1.00 68.06 330 LEU A N 1
ATOM 2749 C CA . LEU A 1 330 ? 10.530 -21.504 -75.151 1.00 68.06 330 LEU A CA 1
ATOM 2750 C C . LEU A 1 330 ? 10.954 -22.827 -75.813 1.00 68.06 330 LEU A C 1
ATOM 2752 O O . LEU A 1 330 ? 11.694 -22.818 -76.794 1.00 68.06 330 LEU A O 1
ATOM 2756 N N . TRP A 1 331 ? 10.467 -23.966 -75.309 1.00 68.69 331 TRP A N 1
ATOM 2757 C CA . TRP A 1 331 ? 10.733 -25.282 -75.897 1.00 68.69 331 TRP A CA 1
ATOM 2758 C C . TRP A 1 331 ? 10.070 -25.434 -77.272 1.00 68.69 331 TRP A C 1
ATOM 2760 O O . TRP A 1 331 ? 10.703 -25.938 -78.201 1.00 68.69 331 TRP A O 1
ATOM 2770 N N . LYS A 1 332 ? 8.832 -24.941 -77.432 1.00 74.81 332 LYS A N 1
ATOM 2771 C CA . LYS A 1 332 ? 8.154 -24.855 -78.739 1.00 74.81 332 LYS A CA 1
ATOM 2772 C C . LYS A 1 332 ? 8.929 -23.977 -79.721 1.00 74.81 332 LYS A C 1
ATOM 2774 O O . LYS A 1 332 ? 9.229 -24.443 -80.817 1.00 74.81 332 LYS A O 1
ATOM 2779 N N . LEU A 1 333 ? 9.335 -22.777 -79.303 1.00 72.50 333 LEU A N 1
ATOM 2780 C CA . LEU A 1 333 ? 10.111 -21.861 -80.143 1.00 72.50 333 LEU A CA 1
ATOM 2781 C C . LEU A 1 333 ? 11.455 -22.472 -80.564 1.00 72.50 333 LEU A C 1
ATOM 2783 O O . LEU A 1 333 ? 11.843 -22.385 -81.724 1.00 72.50 333 LEU A O 1
ATOM 2787 N N . ASN A 1 334 ? 12.161 -23.136 -79.646 1.00 75.06 334 ASN A N 1
ATOM 2788 C CA . ASN A 1 334 ? 13.441 -23.769 -79.958 1.00 75.06 334 ASN A CA 1
ATOM 2789 C C . ASN A 1 334 ? 13.271 -24.949 -80.930 1.00 75.06 334 ASN A C 1
ATOM 2791 O O . ASN A 1 334 ? 14.073 -25.121 -81.843 1.00 75.06 334 ASN A O 1
ATOM 2795 N N . LYS A 1 335 ? 12.190 -25.726 -80.786 1.00 81.75 335 LYS A N 1
ATOM 2796 C CA . LYS A 1 335 ? 11.845 -26.810 -81.715 1.00 81.75 335 LYS A CA 1
ATOM 2797 C C . LYS A 1 335 ? 11.541 -26.285 -83.121 1.00 81.75 335 LYS A C 1
ATOM 2799 O O . LYS A 1 335 ? 11.983 -26.887 -84.096 1.00 81.75 335 LYS A O 1
ATOM 2804 N N . GLU A 1 336 ? 10.818 -25.175 -83.235 1.00 80.25 336 GLU A N 1
ATOM 2805 C CA . GLU A 1 336 ? 10.570 -24.507 -84.520 1.00 80.25 336 GLU A CA 1
ATOM 2806 C C . GLU A 1 336 ? 11.855 -23.933 -85.126 1.00 80.25 336 GLU A C 1
ATOM 2808 O O . GLU A 1 336 ? 12.092 -24.089 -86.321 1.00 80.25 336 GLU A O 1
ATOM 2813 N N . ASN A 1 337 ? 12.736 -23.362 -84.306 1.00 78.25 337 ASN A N 1
ATOM 2814 C CA . ASN A 1 337 ? 14.013 -22.817 -84.763 1.00 78.25 337 ASN A CA 1
ATOM 2815 C C . ASN A 1 337 ? 14.972 -23.921 -85.255 1.00 78.25 337 ASN A C 1
ATOM 2817 O O . ASN A 1 337 ? 15.668 -23.750 -86.254 1.00 78.25 337 ASN A O 1
ATOM 2821 N N . CYS A 1 338 ? 14.972 -25.092 -84.606 1.00 79.31 338 CYS A N 1
ATOM 2822 C CA . CYS A 1 338 ? 15.688 -26.271 -85.096 1.00 79.31 338 CYS A CA 1
ATOM 2823 C C . CYS A 1 338 ? 15.173 -26.728 -86.467 1.00 79.31 338 CYS A C 1
ATOM 2825 O O . CYS A 1 338 ? 15.993 -26.956 -87.354 1.00 79.31 338 CYS A O 1
ATOM 2827 N N . LYS A 1 339 ? 13.846 -26.791 -86.664 1.00 86.06 339 LYS A N 1
ATOM 2828 C CA . LYS A 1 339 ? 13.255 -27.104 -87.978 1.00 86.06 339 LYS A CA 1
ATOM 2829 C C . LYS A 1 339 ? 13.675 -26.091 -89.039 1.00 86.06 339 LYS A C 1
ATOM 2831 O O . LYS A 1 339 ? 14.176 -26.474 -90.087 1.00 86.06 339 LYS A O 1
ATOM 2836 N N . LEU A 1 340 ? 13.580 -24.799 -88.727 1.00 84.25 340 LEU A N 1
ATOM 2837 C CA . LEU A 1 340 ? 13.992 -23.734 -89.641 1.00 84.25 340 LEU A CA 1
ATOM 2838 C C . LEU A 1 340 ? 15.475 -23.847 -90.025 1.00 84.25 340 LEU A C 1
ATOM 2840 O O . LEU A 1 340 ? 15.862 -23.571 -91.158 1.00 84.25 340 LEU A O 1
ATOM 2844 N N . LYS A 1 341 ? 16.328 -24.276 -89.091 1.00 85.25 341 LYS A N 1
ATOM 2845 C CA . LYS A 1 341 ? 17.757 -24.481 -89.343 1.00 85.25 341 LYS A CA 1
ATOM 2846 C C . LYS A 1 341 ? 18.023 -25.679 -90.263 1.00 85.25 341 LYS A C 1
ATOM 2848 O O . LYS A 1 341 ? 18.930 -25.603 -91.097 1.00 85.25 341 LYS A O 1
ATOM 2853 N N . GLU A 1 342 ? 17.248 -26.754 -90.137 1.00 84.62 342 GLU A N 1
ATOM 2854 C CA . GLU A 1 342 ? 17.276 -27.899 -91.059 1.00 84.62 342 GLU A CA 1
ATOM 2855 C C . GLU A 1 342 ? 16.777 -27.502 -92.454 1.00 84.62 342 GLU A C 1
ATOM 2857 O O . GLU A 1 342 ? 17.439 -27.806 -93.449 1.00 84.62 342 GLU A O 1
ATOM 2862 N N . ASP A 1 343 ? 15.693 -26.730 -92.534 1.00 87.94 343 ASP A N 1
ATOM 2863 C CA . ASP A 1 343 ? 15.149 -26.207 -93.792 1.00 87.94 343 ASP A CA 1
ATOM 2864 C C . ASP A 1 343 ? 16.157 -25.281 -94.495 1.00 87.94 343 ASP A C 1
ATOM 2866 O O . ASP A 1 343 ? 16.437 -25.425 -95.683 1.00 87.94 343 ASP A O 1
ATOM 2870 N N . CYS A 1 344 ? 16.817 -24.384 -93.759 1.00 84.25 344 CYS A N 1
ATOM 2871 C CA . CYS A 1 344 ? 17.894 -23.555 -94.306 1.00 84.25 344 CYS A CA 1
ATOM 2872 C C . CYS A 1 344 ? 19.102 -24.382 -94.772 1.00 84.25 344 CYS A C 1
ATOM 2874 O O . CYS A 1 344 ? 19.738 -24.047 -95.773 1.00 84.25 344 CYS A O 1
ATOM 2876 N N . SER A 1 345 ? 19.442 -25.459 -94.061 1.00 83.44 345 SER A N 1
ATOM 2877 C CA . SER A 1 345 ? 20.569 -26.326 -94.427 1.00 83.44 345 SER A CA 1
ATOM 2878 C C . SER A 1 345 ? 20.263 -27.152 -95.678 1.00 83.44 345 SER A C 1
ATOM 2880 O O . SER A 1 345 ? 21.118 -27.269 -96.558 1.00 83.44 345 SER A O 1
ATOM 2882 N N . SER A 1 346 ? 19.040 -27.674 -95.794 1.00 85.44 346 SER A N 1
ATOM 2883 C CA . SER A 1 346 ? 18.570 -28.379 -96.991 1.00 85.44 346 SER A CA 1
ATOM 2884 C C . SER A 1 346 ? 18.462 -27.437 -98.191 1.00 85.44 346 SER A C 1
ATOM 2886 O O . SER A 1 346 ? 18.941 -27.779 -99.272 1.00 85.44 346 SER A O 1
ATOM 2888 N N . LEU A 1 347 ? 17.975 -26.208 -97.995 1.00 87.44 347 LEU A N 1
ATOM 2889 C CA . LEU A 1 347 ? 17.966 -25.175 -99.030 1.00 87.44 347 LEU A CA 1
ATOM 2890 C C . LEU A 1 347 ? 19.383 -24.822 -99.498 1.00 87.44 347 LEU A C 1
ATOM 2892 O O . LEU A 1 347 ? 19.633 -24.745 -100.699 1.00 87.44 347 LEU A O 1
ATOM 2896 N N . LYS A 1 348 ? 20.331 -24.656 -98.567 1.00 87.06 348 LYS A N 1
ATOM 2897 C CA . LYS A 1 348 ? 21.742 -24.407 -98.891 1.00 87.06 348 LYS A CA 1
ATOM 2898 C C . LYS A 1 348 ? 22.346 -25.565 -99.686 1.00 87.06 348 LYS A C 1
ATOM 2900 O O . LYS A 1 348 ? 23.042 -25.324 -100.666 1.00 87.06 348 LYS A O 1
ATOM 2905 N N . SER A 1 349 ? 22.068 -26.808 -99.292 1.00 83.50 349 SER A N 1
ATOM 2906 C CA . SER A 1 349 ? 22.476 -27.997 -100.049 1.00 83.50 349 SER A CA 1
ATOM 2907 C C . SER A 1 349 ? 21.904 -27.981 -101.468 1.00 83.50 349 SER A C 1
ATOM 2909 O O . SER A 1 349 ? 22.642 -28.214 -102.423 1.00 83.50 349 SER A O 1
ATOM 2911 N N . GLY A 1 350 ? 20.617 -27.651 -101.615 1.00 87.50 350 GLY A N 1
ATOM 2912 C CA . GLY A 1 350 ? 19.969 -27.510 -102.918 1.00 87.50 350 GLY A CA 1
ATOM 2913 C C . GLY A 1 350 ? 20.617 -26.426 -103.782 1.00 87.50 350 GLY A C 1
ATOM 2914 O O . GLY A 1 350 ? 20.875 -26.657 -104.961 1.00 87.50 350 GLY A O 1
ATOM 2915 N N . TYR A 1 351 ? 20.964 -25.279 -103.190 1.00 81.44 351 TYR A N 1
ATOM 2916 C CA . TYR A 1 351 ? 21.686 -24.204 -103.876 1.00 81.44 351 TYR A CA 1
ATOM 2917 C C . TYR A 1 351 ? 23.069 -24.648 -104.362 1.00 81.44 351 TYR A C 1
ATOM 2919 O O . TYR A 1 351 ? 23.405 -24.412 -105.516 1.00 81.44 351 TYR A O 1
ATOM 2927 N N . MET A 1 352 ? 23.842 -25.343 -103.522 1.00 84.62 352 MET A N 1
ATOM 2928 C CA . MET A 1 352 ? 25.157 -25.881 -103.900 1.00 84.62 352 MET A CA 1
ATOM 2929 C C . MET A 1 352 ? 25.054 -26.907 -105.038 1.00 84.62 352 MET A C 1
ATOM 2931 O O . MET A 1 352 ? 25.935 -27.000 -105.892 1.00 84.62 352 MET A O 1
ATOM 2935 N N . GLU A 1 353 ? 23.995 -27.719 -105.053 1.00 88.31 353 GLU A N 1
ATOM 2936 C CA . GLU A 1 353 ? 23.761 -28.682 -106.129 1.00 88.31 353 GLU A CA 1
ATOM 2937 C C . GLU A 1 353 ? 23.368 -27.984 -107.437 1.00 88.31 353 GLU A C 1
ATOM 2939 O O . GLU A 1 353 ? 23.847 -28.358 -108.511 1.00 88.31 353 GLU A O 1
ATOM 2944 N N . LEU A 1 354 ? 22.543 -26.938 -107.352 1.00 85.88 354 LEU A N 1
ATOM 2945 C CA . LEU A 1 354 ? 22.184 -26.105 -108.494 1.00 85.88 354 LEU A CA 1
ATOM 2946 C C . LEU A 1 354 ? 23.406 -25.369 -109.054 1.00 85.88 354 LEU A C 1
ATOM 2948 O O . LEU A 1 354 ? 23.603 -25.361 -110.265 1.00 85.88 354 LEU A O 1
ATOM 2952 N N . GLU A 1 355 ? 24.256 -24.827 -108.184 1.00 85.31 355 GLU A N 1
ATOM 2953 C CA . GLU A 1 355 ? 25.518 -24.181 -108.547 1.00 85.31 355 GLU A CA 1
ATOM 2954 C C . GLU A 1 355 ? 26.443 -25.157 -109.287 1.00 85.31 355 GLU A C 1
ATOM 2956 O O . GLU A 1 355 ? 26.917 -24.844 -110.374 1.00 85.31 355 GLU A O 1
ATOM 2961 N N . LYS A 1 356 ? 26.599 -26.397 -108.798 1.00 86.94 356 LYS A N 1
ATOM 2962 C CA . LYS A 1 356 ? 27.349 -27.447 -109.517 1.00 86.94 356 LYS A CA 1
ATOM 2963 C C . LYS A 1 356 ? 26.755 -27.777 -110.885 1.00 86.94 356 LYS A C 1
ATOM 2965 O O . LYS A 1 356 ? 27.501 -28.015 -111.839 1.00 86.94 356 LYS A O 1
ATOM 2970 N N . LYS A 1 357 ? 25.424 -27.832 -110.999 1.00 87.44 357 LYS A N 1
ATOM 2971 C CA . LYS A 1 357 ? 24.748 -28.054 -112.289 1.00 87.44 357 LYS A CA 1
ATOM 2972 C C . LYS A 1 357 ? 24.998 -26.885 -113.237 1.00 87.44 357 LYS A C 1
ATOM 2974 O O . LYS A 1 357 ? 25.316 -27.122 -114.397 1.00 87.44 357 LYS A O 1
ATOM 2979 N N . MET A 1 358 ? 24.923 -25.654 -112.744 1.00 83.94 358 MET A N 1
ATOM 2980 C CA . MET A 1 358 ? 25.199 -24.445 -113.515 1.00 83.94 358 MET A CA 1
ATOM 2981 C C . MET A 1 358 ? 26.658 -24.396 -113.974 1.00 83.94 358 MET A C 1
ATOM 2983 O O . MET A 1 358 ? 26.912 -24.184 -115.151 1.00 83.94 358 MET A O 1
ATOM 2987 N N . GLU A 1 359 ? 27.609 -24.732 -113.105 1.00 83.94 359 GLU A N 1
ATOM 2988 C CA . GLU A 1 359 ? 29.030 -24.824 -113.445 1.00 83.94 359 GLU A CA 1
ATOM 2989 C C . GLU A 1 359 ? 29.304 -25.946 -114.467 1.00 83.94 359 GLU A C 1
ATOM 2991 O O . GLU A 1 359 ? 30.158 -25.820 -115.347 1.00 83.94 359 GLU A O 1
ATOM 2996 N N . SER A 1 360 ? 28.546 -27.046 -114.404 1.00 83.38 360 SER A N 1
ATOM 2997 C CA . SER A 1 360 ? 28.600 -28.119 -115.406 1.00 83.38 360 SER A CA 1
ATOM 2998 C C . SER A 1 360 ? 28.039 -27.668 -116.756 1.00 83.38 360 SER A C 1
ATOM 3000 O O . SER A 1 360 ? 28.625 -27.984 -117.791 1.00 83.38 360 SER A O 1
ATOM 3002 N N . ILE A 1 361 ? 26.948 -26.896 -116.759 1.00 84.25 361 ILE A N 1
ATOM 3003 C CA . ILE A 1 361 ? 26.381 -26.279 -117.966 1.00 84.25 361 ILE A CA 1
ATOM 3004 C C . ILE A 1 361 ? 27.352 -25.243 -118.540 1.00 84.25 361 ILE A C 1
ATOM 3006 O O . ILE A 1 361 ? 27.583 -25.249 -119.743 1.00 84.25 361 ILE A O 1
ATOM 3010 N N . GLU A 1 362 ? 27.986 -24.408 -117.716 1.00 80.69 362 GLU A N 1
ATOM 3011 C CA . GLU A 1 362 ? 29.010 -23.457 -118.164 1.00 80.69 362 GLU A CA 1
ATOM 3012 C C . GLU A 1 362 ? 30.235 -24.167 -118.746 1.00 80.69 362 GLU A C 1
ATOM 3014 O O . GLU A 1 362 ? 30.785 -23.725 -119.756 1.00 80.69 362 GLU A O 1
ATOM 3019 N N . LYS A 1 363 ? 30.666 -25.291 -118.159 1.00 80.75 363 LYS A N 1
ATOM 3020 C CA . LYS A 1 363 ? 31.725 -26.137 -118.734 1.00 80.75 363 LYS A CA 1
ATOM 3021 C C . LYS A 1 363 ? 31.304 -26.731 -120.074 1.00 80.75 363 LYS A C 1
ATOM 3023 O O . LYS A 1 363 ? 32.110 -26.720 -121.003 1.00 80.75 363 LYS A O 1
ATOM 3028 N N . LEU A 1 364 ? 30.060 -27.192 -120.197 1.00 79.94 364 LEU A N 1
ATOM 3029 C CA . LEU A 1 364 ? 29.511 -27.686 -121.459 1.00 79.94 364 LEU A CA 1
ATOM 3030 C C . LEU A 1 364 ? 29.444 -26.562 -122.504 1.00 79.94 364 LEU A C 1
ATOM 3032 O O . LEU A 1 364 ? 29.857 -26.753 -123.642 1.00 79.94 364 LEU A O 1
ATOM 3036 N N . GLN A 1 365 ? 29.012 -25.363 -122.113 1.00 73.19 365 GLN A N 1
ATOM 3037 C CA . GLN A 1 365 ? 28.973 -24.184 -122.974 1.00 73.19 365 GLN A CA 1
ATOM 3038 C C . GLN A 1 365 ? 30.380 -23.759 -123.408 1.00 73.19 365 GLN A C 1
ATOM 3040 O O . GLN A 1 365 ? 30.584 -23.455 -124.580 1.00 73.19 365 GLN A O 1
ATOM 3045 N N . LYS A 1 366 ? 31.374 -23.795 -122.509 1.00 74.69 366 LYS A N 1
ATOM 3046 C CA . LYS A 1 366 ? 32.787 -23.578 -122.856 1.00 74.69 366 LYS A CA 1
ATOM 3047 C C . LYS A 1 366 ? 33.300 -24.652 -123.809 1.00 74.69 366 LYS A C 1
ATOM 3049 O O . LYS A 1 366 ? 33.983 -24.306 -124.763 1.00 74.69 366 LYS A O 1
ATOM 3054 N N . GLN A 1 367 ? 32.956 -25.926 -123.615 1.00 71.56 367 GLN A N 1
ATOM 3055 C CA . GLN A 1 367 ? 33.290 -26.988 -124.570 1.00 71.56 367 GLN A CA 1
ATOM 3056 C C . GLN A 1 367 ? 32.643 -26.749 -125.936 1.00 71.56 367 GLN A C 1
ATOM 3058 O O . GLN A 1 367 ? 33.333 -26.867 -126.945 1.00 71.56 367 GLN A O 1
ATOM 3063 N N . PHE A 1 368 ? 31.375 -26.338 -125.991 1.00 68.00 368 PHE A N 1
ATOM 3064 C CA . PHE A 1 368 ? 30.726 -25.939 -127.240 1.00 68.00 368 PHE A CA 1
ATOM 3065 C C . PHE A 1 368 ? 31.419 -24.731 -127.883 1.00 68.00 368 PHE A C 1
ATOM 3067 O O . PHE A 1 368 ? 31.690 -24.779 -129.079 1.00 68.00 368 PHE A O 1
ATOM 3074 N N . LEU A 1 369 ? 31.793 -23.699 -127.116 1.00 59.94 369 LEU A N 1
ATOM 3075 C CA . LEU A 1 369 ? 32.560 -22.554 -127.623 1.00 59.94 369 LEU A CA 1
ATOM 3076 C C . LEU A 1 369 ? 33.942 -22.969 -128.137 1.00 59.94 369 LEU A C 1
ATOM 3078 O O . LEU A 1 369 ? 34.348 -22.512 -129.194 1.00 59.94 369 LEU A O 1
ATOM 3082 N N . HIS A 1 370 ? 34.659 -23.852 -127.439 1.00 58.69 370 HIS A N 1
ATOM 3083 C CA . HIS A 1 370 ? 35.954 -24.363 -127.892 1.00 58.69 370 HIS A CA 1
ATOM 3084 C C . HIS A 1 370 ? 35.824 -25.254 -129.133 1.00 58.69 370 HIS A C 1
ATOM 3086 O O . HIS A 1 370 ? 36.694 -25.209 -129.997 1.00 58.69 370 HIS A O 1
ATOM 3092 N N . SER A 1 371 ? 34.724 -25.999 -129.263 1.00 57.75 371 SER A N 1
ATOM 3093 C CA . SER A 1 371 ? 34.389 -26.764 -130.472 1.00 57.75 371 SER A CA 1
ATOM 3094 C C . SER A 1 371 ? 34.099 -25.830 -131.650 1.00 57.75 371 SER A C 1
ATOM 3096 O O . SER A 1 371 ? 34.564 -26.073 -132.760 1.00 57.75 371 SER A O 1
ATOM 3098 N N . PHE A 1 372 ? 33.390 -24.724 -131.401 1.00 56.88 372 PHE A N 1
ATOM 3099 C CA . PHE A 1 372 ? 33.112 -23.687 -132.397 1.00 56.88 372 PHE A CA 1
ATOM 3100 C C . PHE A 1 372 ? 34.388 -22.937 -132.811 1.00 56.88 372 PHE A C 1
ATOM 3102 O O . PHE A 1 372 ? 34.626 -22.748 -133.999 1.00 56.88 372 PHE A O 1
ATOM 3109 N N . SER A 1 373 ? 35.256 -22.594 -131.855 1.00 56.97 373 SER A N 1
ATOM 3110 C CA . SER A 1 373 ? 36.560 -21.963 -132.105 1.00 56.97 373 SER A CA 1
ATOM 3111 C C . SER A 1 373 ? 37.550 -22.899 -132.813 1.00 56.97 373 SER A C 1
ATOM 3113 O O . SER A 1 373 ? 38.368 -22.433 -133.602 1.00 56.97 373 SER A O 1
ATOM 3115 N N . ALA A 1 374 ? 37.474 -24.215 -132.582 1.00 55.19 374 ALA A N 1
ATOM 3116 C CA . ALA A 1 374 ? 38.267 -25.218 -133.300 1.00 55.19 374 ALA A CA 1
ATOM 3117 C C . ALA A 1 374 ? 37.772 -25.436 -134.743 1.00 55.19 374 ALA A C 1
ATOM 3119 O O . ALA A 1 374 ? 38.587 -25.630 -135.643 1.00 55.19 374 ALA A O 1
ATOM 3120 N N . LEU A 1 375 ? 36.460 -25.330 -134.985 1.00 55.53 375 LEU A N 1
ATOM 3121 C CA . LEU A 1 375 ? 35.889 -25.296 -136.337 1.00 55.53 375 LEU A CA 1
ATOM 3122 C C . LEU A 1 375 ? 36.260 -23.998 -137.078 1.00 55.53 375 LEU A C 1
ATOM 3124 O O . LEU A 1 375 ? 36.598 -24.051 -138.255 1.00 55.53 375 LEU A O 1
ATOM 3128 N N . GLN A 1 376 ? 36.315 -22.855 -136.384 1.00 53.00 376 GLN A N 1
ATOM 3129 C CA . GLN A 1 376 ? 36.736 -21.568 -136.962 1.00 53.00 376 GLN A CA 1
ATOM 3130 C C . GLN A 1 376 ? 38.235 -21.510 -137.320 1.00 53.00 376 GLN A C 1
ATOM 3132 O O . GLN A 1 376 ? 38.610 -20.845 -138.284 1.00 53.00 376 GLN A O 1
ATOM 3137 N N . LEU A 1 377 ? 39.093 -22.228 -136.583 1.00 52.12 377 LEU A N 1
ATOM 3138 C CA . LEU A 1 377 ? 40.529 -22.348 -136.875 1.00 52.12 377 LEU A CA 1
ATOM 3139 C C . LEU A 1 377 ? 40.845 -23.337 -138.013 1.00 52.12 377 LEU A C 1
ATOM 3141 O O . LEU A 1 377 ? 41.883 -23.187 -138.653 1.00 52.12 377 LEU A O 1
ATOM 3145 N N . MET A 1 378 ? 39.962 -24.302 -138.306 1.00 50.03 378 MET A N 1
ATOM 3146 C CA . MET A 1 378 ? 40.082 -25.146 -139.507 1.00 50.03 378 MET A CA 1
ATOM 3147 C C . MET A 1 378 ? 39.540 -24.477 -140.777 1.00 50.03 378 MET A C 1
ATOM 3149 O O . MET A 1 378 ? 40.037 -24.780 -141.858 1.00 50.03 378 MET A O 1
ATOM 3153 N N . ASP A 1 379 ? 38.616 -23.521 -140.662 1.00 45.06 379 ASP A N 1
ATOM 3154 C CA . ASP A 1 379 ? 38.131 -22.742 -141.814 1.00 45.06 379 ASP A CA 1
ATOM 3155 C C . ASP A 1 379 ? 39.103 -21.608 -142.217 1.00 45.06 379 ASP A C 1
ATOM 3157 O O . ASP A 1 379 ? 39.193 -21.242 -143.383 1.00 45.06 379 ASP A O 1
ATOM 3161 N N . GLN A 1 380 ? 39.911 -21.076 -141.286 1.00 46.12 380 GLN A N 1
ATOM 3162 C CA . GLN A 1 380 ? 40.845 -19.964 -141.558 1.00 46.12 380 GLN A CA 1
ATOM 3163 C C . GLN A 1 380 ? 42.217 -20.364 -142.134 1.00 46.12 380 GLN A C 1
ATOM 3165 O O . GLN A 1 380 ? 43.024 -19.487 -142.445 1.00 46.12 380 GLN A O 1
ATOM 3170 N N . MET A 1 381 ? 42.494 -21.658 -142.334 1.00 43.22 381 MET A N 1
ATOM 3171 C CA . MET A 1 381 ? 43.680 -22.113 -143.081 1.00 43.22 381 MET A CA 1
ATOM 3172 C C . MET A 1 381 ? 43.398 -22.284 -144.587 1.00 43.22 381 MET A C 1
ATOM 3174 O O . MET A 1 381 ? 44.291 -22.637 -145.357 1.00 43.22 381 MET A O 1
ATOM 3178 N N . ILE A 1 382 ? 42.176 -21.976 -145.033 1.00 42.09 382 ILE A N 1
ATOM 3179 C CA . ILE A 1 382 ? 41.779 -21.991 -146.438 1.00 42.09 382 ILE A CA 1
ATOM 3180 C C . ILE A 1 382 ? 41.179 -20.617 -146.770 1.00 42.09 382 ILE A C 1
ATOM 3182 O O . ILE A 1 382 ? 40.092 -20.281 -146.328 1.00 42.09 382 ILE A O 1
ATOM 3186 N N . THR A 1 383 ? 41.908 -19.850 -147.592 1.00 33.69 383 THR A N 1
ATOM 3187 C CA . THR A 1 383 ? 41.546 -18.581 -148.278 1.00 33.69 383 THR A CA 1
ATOM 3188 C C . THR A 1 383 ? 41.700 -17.276 -147.463 1.00 33.69 383 THR A C 1
ATOM 3190 O O . THR A 1 383 ? 40.983 -17.023 -146.509 1.00 33.69 383 THR A O 1
ATOM 3193 N N . SER A 1 384 ? 42.763 -16.474 -147.657 1.00 30.98 384 SER A N 1
ATOM 3194 C CA . SER A 1 384 ? 43.129 -15.602 -148.805 1.00 30.98 384 SER A CA 1
ATOM 3195 C C . SER A 1 384 ? 42.191 -14.402 -149.016 1.00 30.98 384 SER A C 1
ATOM 3197 O O . SER A 1 384 ? 41.099 -14.589 -149.530 1.00 30.98 384 SER A O 1
ATOM 3199 N N . ASN A 1 385 ? 42.705 -13.194 -148.719 1.00 28.45 385 ASN A N 1
ATOM 3200 C CA . ASN A 1 385 ? 42.350 -11.867 -149.266 1.00 28.45 385 ASN A CA 1
ATOM 3201 C C . ASN A 1 385 ? 40.873 -11.605 -149.634 1.00 28.45 385 ASN A C 1
ATOM 3203 O O . ASN A 1 385 ? 40.438 -12.033 -150.694 1.00 28.45 385 ASN A O 1
ATOM 3207 N N . ASP A 1 386 ? 40.171 -10.737 -148.892 1.00 33.69 386 ASP A N 1
ATOM 3208 C CA . ASP A 1 386 ? 39.982 -9.336 -149.312 1.00 33.69 386 ASP A CA 1
ATOM 3209 C C . ASP A 1 386 ? 39.297 -8.460 -148.236 1.00 33.69 386 ASP A C 1
ATOM 3211 O O . ASP A 1 386 ? 38.824 -8.913 -147.196 1.00 33.69 386 ASP A O 1
ATOM 3215 N N . ARG A 1 387 ? 39.354 -7.157 -148.497 1.00 31.53 387 ARG A N 1
ATOM 3216 C CA . ARG A 1 387 ? 39.211 -5.982 -147.631 1.00 31.53 387 ARG A CA 1
ATOM 3217 C C . ARG A 1 387 ? 37.822 -5.651 -147.043 1.00 31.53 387 ARG A C 1
ATOM 3219 O O . ARG A 1 387 ? 36.831 -5.563 -147.748 1.00 31.53 387 ARG A O 1
ATOM 3226 N N . CYS A 1 388 ? 37.893 -5.206 -145.779 1.00 28.94 388 CYS A N 1
ATOM 3227 C CA . CYS A 1 388 ? 37.451 -3.903 -145.227 1.00 28.94 388 CYS A CA 1
ATOM 3228 C C . CYS A 1 388 ? 35.946 -3.557 -145.043 1.00 28.94 388 CYS A C 1
ATOM 3230 O O . CYS A 1 388 ? 35.278 -3.162 -145.986 1.00 28.94 388 CYS A O 1
ATOM 3232 N N . HIS A 1 389 ? 35.544 -3.551 -143.751 1.00 31.98 389 HIS A N 1
ATOM 3233 C CA . HIS A 1 389 ? 34.754 -2.551 -142.972 1.00 31.98 389 HIS A CA 1
ATOM 3234 C C . HIS A 1 389 ? 33.382 -2.048 -143.477 1.00 31.98 389 HIS A C 1
ATOM 3236 O O . HIS A 1 389 ? 33.204 -1.778 -144.649 1.00 31.98 389 HIS A O 1
ATOM 3242 N N . LYS A 1 390 ? 32.371 -1.708 -142.659 1.00 31.28 390 LYS A N 1
ATOM 3243 C CA . LYS A 1 390 ? 32.020 -1.710 -141.213 1.00 31.28 390 LYS A CA 1
ATOM 3244 C C . LYS A 1 390 ? 30.509 -1.363 -141.215 1.00 31.28 390 LYS A C 1
ATOM 3246 O O . LYS A 1 390 ? 30.107 -0.464 -141.939 1.00 31.28 390 LYS A O 1
ATOM 3251 N N . GLN A 1 391 ? 29.638 -2.180 -140.628 1.00 31.72 391 GLN A N 1
ATOM 3252 C CA . GLN A 1 391 ? 29.061 -2.054 -139.279 1.00 31.72 391 GLN A CA 1
ATOM 3253 C C . GLN A 1 391 ? 28.039 -0.910 -139.090 1.00 31.72 391 GLN A C 1
ATOM 3255 O O . GLN A 1 391 ? 28.397 0.261 -139.005 1.00 31.72 391 GLN A O 1
ATOM 3260 N N . THR A 1 392 ? 26.775 -1.297 -138.893 1.00 24.64 392 THR A N 1
ATOM 3261 C CA . THR A 1 392 ? 25.701 -0.493 -138.292 1.00 24.64 392 THR A CA 1
ATOM 3262 C C . THR A 1 392 ? 25.018 -1.306 -137.181 1.00 24.64 392 THR A C 1
ATOM 3264 O O . THR A 1 392 ? 24.521 -2.406 -137.395 1.00 24.64 392 THR A O 1
ATOM 3267 N N . VAL A 1 393 ? 25.060 -0.742 -135.971 1.00 40.25 393 VAL A N 1
ATOM 3268 C CA . VAL A 1 393 ? 24.305 -1.063 -134.733 1.00 40.25 393 VAL A CA 1
ATOM 3269 C C . VAL A 1 393 ? 22.803 -0.847 -135.014 1.00 40.25 393 VAL A C 1
ATOM 3271 O O . VAL A 1 393 ? 22.528 0.074 -135.791 1.00 40.25 393 VAL A O 1
ATOM 3274 N N . PRO A 1 394 ? 21.811 -1.598 -134.461 1.00 37.53 394 PRO A N 1
ATOM 3275 C CA . PRO A 1 394 ? 21.373 -1.486 -133.047 1.00 37.53 394 PRO A CA 1
ATOM 3276 C C . PRO A 1 394 ? 20.645 -2.751 -132.499 1.00 37.53 394 PRO A C 1
ATOM 3278 O O . PRO A 1 394 ? 20.607 -3.758 -133.183 1.00 37.53 394 PRO A O 1
ATOM 3281 N N . LYS A 1 395 ? 20.044 -2.893 -131.308 1.00 28.47 395 LYS A N 1
ATOM 3282 C CA . LYS A 1 395 ? 19.506 -2.063 -130.211 1.00 28.47 395 LYS A CA 1
ATOM 3283 C C . LYS A 1 395 ? 19.186 -3.076 -129.084 1.00 28.47 395 LYS A C 1
ATOM 3285 O O . LYS A 1 395 ? 18.763 -4.183 -129.399 1.00 28.47 395 LYS A O 1
ATOM 3290 N N . SER A 1 396 ? 19.280 -2.705 -127.810 1.00 28.78 396 SER A N 1
ATOM 3291 C CA . SER A 1 396 ? 18.549 -3.403 -126.738 1.00 28.78 396 SER A CA 1
ATOM 3292 C C . SER A 1 396 ? 17.916 -2.362 -125.815 1.00 28.78 396 SER A C 1
ATOM 3294 O O . SER A 1 396 ? 18.641 -1.471 -125.359 1.00 28.78 396 SER A O 1
ATOM 3296 N N . PRO A 1 397 ? 16.589 -2.409 -125.593 1.00 35.09 397 PRO A N 1
ATOM 3297 C CA . PRO A 1 397 ? 15.910 -1.568 -124.631 1.00 35.09 397 PRO A CA 1
ATOM 3298 C C . PRO A 1 397 ? 15.784 -2.230 -123.251 1.00 35.09 397 PRO A C 1
ATOM 3300 O O . PRO A 1 397 ? 15.788 -3.446 -123.080 1.00 35.09 397 PRO A O 1
ATOM 3303 N N . VAL A 1 398 ? 15.670 -1.320 -122.294 1.00 34.59 398 VAL A N 1
ATOM 3304 C CA . VAL A 1 398 ? 15.280 -1.409 -120.886 1.00 34.59 398 VAL A CA 1
ATOM 3305 C C . VAL A 1 398 ? 14.005 -2.233 -120.657 1.00 34.59 398 VAL A C 1
ATOM 3307 O O . VAL A 1 398 ? 13.079 -2.103 -121.446 1.00 34.59 398 VAL A O 1
ATOM 3310 N N . GLU A 1 399 ? 13.939 -2.969 -119.537 1.00 29.25 399 GLU A N 1
ATOM 3311 C CA . GLU A 1 399 ? 12.805 -2.988 -118.578 1.00 29.25 399 GLU A CA 1
ATOM 3312 C C . GLU A 1 399 ? 13.188 -3.813 -117.323 1.00 29.25 399 GLU A C 1
ATOM 3314 O O . GLU A 1 399 ? 13.571 -4.972 -117.422 1.00 29.25 399 GLU A O 1
ATOM 3319 N N . THR A 1 400 ? 13.468 -3.172 -116.182 1.00 28.62 400 THR A N 1
ATOM 3320 C CA . THR A 1 400 ? 12.572 -2.804 -115.056 1.00 28.62 400 THR A CA 1
ATOM 3321 C C . THR A 1 400 ? 12.183 -3.985 -114.151 1.00 28.62 400 THR A C 1
ATOM 3323 O O . THR A 1 400 ? 11.260 -4.739 -114.433 1.00 28.62 400 THR A O 1
ATOM 3326 N N . PHE A 1 401 ? 12.857 -4.082 -112.999 1.00 28.75 401 PHE A N 1
ATOM 3327 C CA . PHE A 1 401 ? 12.450 -4.900 -111.854 1.00 28.75 401 PHE A CA 1
ATOM 3328 C C . PHE A 1 401 ? 11.417 -4.142 -111.008 1.00 28.75 401 PHE A C 1
ATOM 3330 O O . PHE A 1 401 ? 11.676 -3.019 -110.572 1.00 28.75 401 PHE A O 1
ATOM 3337 N N . GLN A 1 402 ? 10.268 -4.768 -110.739 1.00 30.77 402 GLN A N 1
ATOM 3338 C CA . GLN A 1 402 ? 9.331 -4.307 -109.716 1.00 30.77 402 GLN A CA 1
ATOM 3339 C C . GLN A 1 402 ? 9.696 -4.887 -108.347 1.00 30.77 402 GLN A C 1
ATOM 3341 O O . GLN A 1 402 ? 9.887 -6.089 -108.175 1.00 30.77 402 GLN A O 1
ATOM 3346 N N . SER A 1 403 ? 9.787 -3.975 -107.384 1.00 28.42 403 SER A N 1
ATOM 3347 C CA . SER A 1 403 ? 10.035 -4.201 -105.965 1.00 28.42 403 SER A CA 1
ATOM 3348 C C . SER A 1 403 ? 8.714 -4.473 -105.241 1.00 28.42 403 SER A C 1
ATOM 3350 O O . SER A 1 403 ? 7.712 -3.821 -105.530 1.00 28.42 403 SER A O 1
ATOM 3352 N N . SER A 1 404 ? 8.707 -5.405 -104.287 1.00 30.27 404 SER A N 1
ATOM 3353 C CA . SER A 1 404 ? 7.595 -5.594 -103.347 1.00 30.27 404 SER A CA 1
ATOM 3354 C C . SER A 1 404 ? 8.047 -5.186 -101.949 1.00 30.27 404 SER A C 1
ATOM 3356 O O . SER A 1 404 ? 8.891 -5.831 -101.332 1.00 30.27 404 SER A O 1
ATOM 3358 N N . THR A 1 405 ? 7.493 -4.074 -101.479 1.00 30.62 405 THR A N 1
ATOM 3359 C CA . THR A 1 405 ? 7.665 -3.509 -100.141 1.00 30.62 405 THR A CA 1
ATOM 3360 C C . THR A 1 405 ? 6.739 -4.222 -99.154 1.00 30.62 405 THR A C 1
ATOM 3362 O O . THR A 1 405 ? 5.532 -4.259 -99.375 1.00 30.62 405 THR A O 1
ATOM 3365 N N . LEU A 1 406 ? 7.275 -4.726 -98.039 1.00 30.12 406 LEU A N 1
ATOM 3366 C CA . LEU A 1 406 ? 6.491 -5.050 -96.845 1.00 30.12 406 LEU A CA 1
ATOM 3367 C C . LEU A 1 406 ? 6.895 -4.096 -95.719 1.00 30.12 406 LEU A C 1
ATOM 3369 O O . LEU A 1 406 ? 8.070 -3.945 -95.387 1.00 30.12 406 LEU A O 1
ATOM 3373 N N . GLN A 1 407 ? 5.883 -3.395 -95.220 1.00 28.89 407 GLN A N 1
ATOM 3374 C CA . GLN A 1 407 ? 5.944 -2.309 -94.255 1.00 28.89 407 GLN A CA 1
ATOM 3375 C C . GLN A 1 407 ? 6.291 -2.827 -92.854 1.00 28.89 407 GLN A C 1
ATOM 3377 O O . GLN A 1 407 ? 5.717 -3.807 -92.386 1.00 28.89 407 GLN A O 1
ATOM 3382 N N . CYS A 1 408 ? 7.191 -2.122 -92.170 1.00 25.31 408 CYS A N 1
ATOM 3383 C CA . CYS A 1 408 ? 7.449 -2.267 -90.743 1.00 25.31 408 CYS A CA 1
ATOM 3384 C C . CYS A 1 408 ? 6.863 -1.033 -90.043 1.00 25.31 408 CYS A C 1
ATOM 3386 O O . CYS A 1 408 ? 7.319 0.085 -90.279 1.00 25.31 408 CYS A O 1
ATOM 3388 N N . THR A 1 409 ? 5.824 -1.217 -89.231 1.00 27.47 409 THR A N 1
ATOM 3389 C CA . THR A 1 409 ? 5.282 -0.179 -88.346 1.00 27.47 409 THR A CA 1
ATOM 3390 C C . THR A 1 409 ? 5.892 -0.343 -86.960 1.00 27.47 409 THR A C 1
ATOM 3392 O O . THR A 1 409 ? 5.528 -1.257 -86.224 1.00 27.47 409 THR A O 1
ATOM 3395 N N . THR A 1 410 ? 6.808 0.549 -86.593 1.00 28.84 410 THR A N 1
ATOM 3396 C CA . THR A 1 410 ? 7.235 0.775 -85.210 1.00 28.84 410 THR A CA 1
ATOM 3397 C C . THR A 1 410 ? 6.423 1.923 -84.619 1.00 28.84 410 THR A C 1
ATOM 3399 O O . THR A 1 410 ? 6.617 3.085 -84.965 1.00 28.84 410 THR A O 1
ATOM 3402 N N . THR A 1 411 ? 5.517 1.606 -83.697 1.00 27.14 411 THR A N 1
ATOM 3403 C CA . THR A 1 411 ? 4.888 2.576 -82.794 1.00 27.14 411 THR A CA 1
ATOM 3404 C C . THR A 1 411 ? 5.650 2.545 -81.471 1.00 27.14 411 THR A C 1
ATOM 3406 O O . THR A 1 411 ? 5.448 1.656 -80.651 1.00 27.14 411 THR A O 1
ATOM 3409 N N . THR A 1 412 ? 6.544 3.508 -81.248 1.00 27.97 412 THR A N 1
ATOM 3410 C CA . THR A 1 412 ? 7.047 3.842 -79.908 1.00 27.97 412 THR A CA 1
ATOM 3411 C C . THR A 1 412 ? 6.277 5.054 -79.402 1.00 27.97 412 THR A C 1
ATOM 3413 O O . THR A 1 412 ? 6.564 6.183 -79.796 1.00 27.97 412 THR A O 1
ATOM 3416 N N . SER A 1 413 ? 5.277 4.823 -78.550 1.00 26.88 413 SER A N 1
ATOM 3417 C CA . SER A 1 413 ? 4.680 5.870 -77.724 1.00 26.88 413 SER A CA 1
ATOM 3418 C C . SER A 1 413 ? 5.573 6.099 -76.506 1.00 26.88 413 SER A C 1
ATOM 3420 O O . SER A 1 413 ? 5.656 5.250 -75.618 1.00 26.88 413 SER A O 1
ATOM 3422 N N . SER A 1 414 ? 6.239 7.246 -76.471 1.00 31.56 414 SER A N 1
ATOM 3423 C CA . SER A 1 414 ? 6.859 7.780 -75.264 1.00 31.56 414 SER A CA 1
ATOM 3424 C C . SER A 1 414 ? 5.792 8.534 -74.474 1.00 31.56 414 SER A C 1
ATOM 3426 O O . SER A 1 414 ? 5.341 9.589 -74.918 1.00 31.56 414 SER A O 1
ATOM 3428 N N . THR A 1 415 ? 5.407 8.018 -73.308 1.00 28.28 415 THR A N 1
ATOM 3429 C CA . THR A 1 415 ? 4.704 8.798 -72.280 1.00 28.28 415 THR A CA 1
ATOM 3430 C C . THR A 1 415 ? 5.686 9.049 -71.129 1.00 28.28 415 THR A C 1
ATOM 3432 O O . THR A 1 415 ? 6.325 8.094 -70.681 1.00 28.28 415 THR A O 1
ATOM 3435 N N . PRO A 1 416 ? 5.848 10.295 -70.650 1.00 32.03 416 PRO A N 1
ATOM 3436 C CA . PRO A 1 416 ? 6.709 10.612 -69.519 1.00 32.03 416 PRO A CA 1
ATOM 3437 C C . PRO A 1 416 ? 6.028 10.224 -68.204 1.00 32.03 416 PRO A C 1
ATOM 3439 O O . PRO A 1 416 ? 4.850 10.516 -67.995 1.00 32.03 416 PRO A O 1
ATOM 3442 N N . VAL A 1 417 ? 6.775 9.598 -67.294 1.00 28.88 417 VAL A N 1
ATOM 3443 C CA . VAL A 1 417 ? 6.339 9.418 -65.906 1.00 28.88 417 VAL A CA 1
ATOM 3444 C C . VAL A 1 417 ? 6.408 10.776 -65.209 1.00 28.88 417 VAL A C 1
ATOM 3446 O O . VAL A 1 417 ? 7.485 11.313 -64.957 1.00 28.88 417 VAL A O 1
ATOM 3449 N N . HIS A 1 418 ? 5.231 11.329 -64.930 1.00 30.14 418 HIS A N 1
ATOM 3450 C CA . HIS A 1 418 ? 5.010 12.410 -63.978 1.00 30.14 418 HIS A CA 1
ATOM 3451 C C . HIS A 1 418 ? 5.349 11.898 -62.568 1.00 30.14 418 HIS A C 1
ATOM 3453 O O . HIS A 1 418 ? 4.721 10.956 -62.088 1.00 30.14 418 HIS A O 1
ATOM 3459 N N . TYR A 1 419 ? 6.317 12.519 -61.892 1.00 32.31 419 TYR A N 1
ATOM 3460 C CA . TYR A 1 419 ? 6.453 12.398 -60.440 1.00 32.31 419 TYR A CA 1
ATOM 3461 C C . TYR A 1 419 ? 5.420 13.324 -59.784 1.00 32.31 419 TYR A C 1
ATOM 3463 O O . TYR A 1 419 ? 5.383 14.519 -60.082 1.00 32.31 419 TYR A O 1
ATOM 3471 N N . SER A 1 420 ? 4.563 12.760 -58.929 1.00 33.12 420 SER A N 1
ATOM 3472 C CA . SER A 1 420 ? 3.558 13.490 -58.148 1.00 33.12 420 SER A CA 1
ATOM 3473 C C . SER A 1 420 ? 4.096 13.763 -56.730 1.00 33.12 420 SER A C 1
ATOM 3475 O O . SER A 1 420 ? 4.587 12.824 -56.095 1.00 33.12 420 SER A O 1
ATOM 3477 N N . PRO A 1 421 ? 4.029 15.003 -56.209 1.00 42.19 421 PRO A N 1
ATOM 3478 C CA . PRO A 1 421 ? 4.550 15.388 -54.897 1.00 42.19 421 PRO A CA 1
ATOM 3479 C C . PRO A 1 421 ? 3.498 15.167 -53.797 1.00 42.19 421 PRO A C 1
ATOM 3481 O O . PRO A 1 421 ? 2.951 16.116 -53.241 1.00 42.19 421 PRO A O 1
ATOM 3484 N N . GLU A 1 422 ? 3.173 13.910 -53.490 1.00 36.62 422 GLU A N 1
ATOM 3485 C CA . GLU A 1 422 ? 2.233 13.589 -52.396 1.00 36.62 422 GLU A CA 1
ATOM 3486 C C . GLU A 1 422 ? 2.828 12.728 -51.276 1.00 36.62 422 GLU A C 1
ATOM 3488 O O . GLU A 1 422 ? 2.221 12.619 -50.214 1.00 36.62 422 GLU A O 1
ATOM 3493 N N . ASN A 1 423 ? 4.059 12.230 -51.425 1.00 38.22 423 ASN A N 1
ATOM 3494 C CA . ASN A 1 423 ? 4.700 11.404 -50.394 1.00 38.22 423 ASN A CA 1
ATOM 3495 C C . ASN A 1 423 ? 5.460 12.181 -49.303 1.00 38.22 423 ASN A C 1
ATOM 3497 O O . ASN A 1 423 ? 5.893 11.566 -48.333 1.00 38.22 423 ASN A O 1
ATOM 3501 N N . GLU A 1 424 ? 5.596 13.508 -49.396 1.00 40.09 424 GLU A N 1
ATOM 3502 C CA . GLU A 1 424 ? 6.267 14.301 -48.346 1.00 40.09 424 GLU A CA 1
ATOM 3503 C C . GLU A 1 424 ? 5.314 14.783 -47.240 1.00 40.09 424 GLU A C 1
ATOM 3505 O O . GLU A 1 424 ? 5.746 14.990 -46.110 1.00 40.09 424 GLU A O 1
ATOM 3510 N N . ARG A 1 425 ? 3.998 14.854 -47.492 1.00 42.00 425 ARG A N 1
ATOM 3511 C CA . ARG A 1 425 ? 3.034 15.327 -46.475 1.00 42.00 425 ARG A CA 1
ATOM 3512 C C . ARG A 1 425 ? 2.637 14.278 -45.435 1.00 42.00 425 ARG A C 1
ATOM 3514 O O . ARG A 1 425 ? 2.171 14.647 -44.365 1.00 42.00 425 ARG A O 1
ATOM 3521 N N . HIS A 1 426 ? 2.854 12.990 -45.699 1.00 41.19 426 HIS A N 1
ATOM 3522 C CA . HIS A 1 426 ? 2.524 11.938 -44.730 1.00 41.19 426 HIS A CA 1
ATOM 3523 C C . HIS A 1 426 ? 3.621 11.676 -43.694 1.00 41.19 426 HIS A C 1
ATOM 3525 O O . HIS A 1 426 ? 3.328 11.136 -42.630 1.00 41.19 426 HIS A O 1
ATOM 3531 N N . HIS A 1 427 ? 4.863 12.098 -43.942 1.00 41.19 427 HIS A N 1
ATOM 3532 C CA . HIS A 1 427 ? 5.925 11.961 -42.945 1.00 41.19 427 HIS A CA 1
ATOM 3533 C C . HIS A 1 427 ? 5.978 13.121 -41.947 1.00 41.19 427 HIS A C 1
ATOM 3535 O O . HIS A 1 427 ? 6.293 12.881 -40.784 1.00 41.19 427 HIS A O 1
ATOM 3541 N N . GLU A 1 428 ? 5.569 14.333 -42.326 1.00 43.75 428 GLU A N 1
ATOM 3542 C CA . GLU A 1 428 ? 5.461 15.447 -41.371 1.00 43.75 428 GLU A CA 1
ATOM 3543 C C . GLU A 1 428 ? 4.252 15.304 -40.428 1.00 43.75 428 GLU A C 1
ATOM 3545 O O . GLU A 1 428 ? 4.339 15.658 -39.253 1.00 43.75 428 GLU A O 1
ATOM 3550 N N . GLU A 1 429 ? 3.149 14.703 -40.887 1.00 44.41 429 GLU A N 1
ATOM 3551 C CA . GLU A 1 429 ? 1.933 14.530 -40.077 1.00 44.41 429 GLU A CA 1
ATOM 3552 C C . GLU A 1 429 ? 2.079 13.441 -38.992 1.00 44.41 429 GLU A C 1
ATOM 3554 O O . GLU A 1 429 ? 1.491 13.542 -37.914 1.00 44.41 429 GLU A O 1
ATOM 3559 N N . ILE A 1 430 ? 2.924 12.430 -39.230 1.00 48.94 430 ILE A N 1
ATOM 3560 C CA . ILE A 1 430 ? 3.231 11.370 -38.253 1.00 48.94 430 ILE A CA 1
ATOM 3561 C C . ILE A 1 430 ? 4.192 11.883 -37.170 1.00 48.94 430 ILE A C 1
ATOM 3563 O O . ILE A 1 430 ? 4.020 11.568 -35.992 1.00 48.94 430 ILE A O 1
ATOM 3567 N N . VAL A 1 431 ? 5.157 12.731 -37.538 1.00 50.41 431 VAL A N 1
ATOM 3568 C CA . VAL A 1 431 ? 6.107 13.323 -36.582 1.00 50.41 431 VAL A CA 1
ATOM 3569 C C . VAL A 1 431 ? 5.426 14.385 -35.709 1.00 50.41 431 VAL A C 1
ATOM 3571 O O . VAL A 1 431 ? 5.677 14.441 -34.506 1.00 50.41 431 VAL A O 1
ATOM 3574 N N . HIS A 1 432 ? 4.491 15.166 -36.261 1.00 45.38 432 HIS A N 1
ATOM 3575 C CA . HIS A 1 432 ? 3.727 16.138 -35.472 1.00 45.38 432 HIS A CA 1
ATOM 3576 C C . HIS A 1 432 ? 2.690 15.506 -34.534 1.00 45.38 432 HIS A C 1
ATOM 3578 O O . HIS A 1 432 ? 2.420 16.0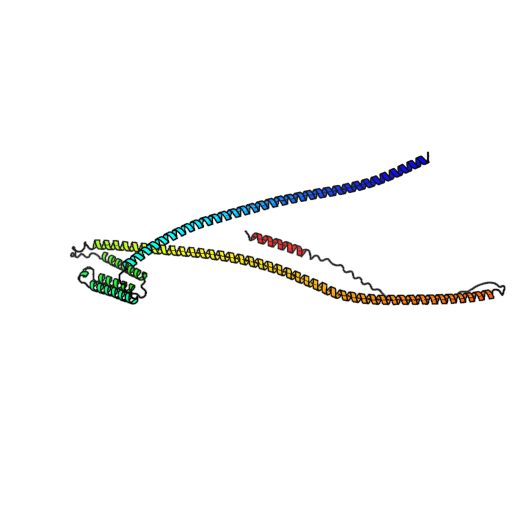71 -33.473 1.00 45.38 432 HIS A O 1
ATOM 3584 N N . ARG A 1 433 ? 2.136 14.333 -34.872 1.00 48.44 433 ARG A N 1
ATOM 3585 C CA . ARG A 1 433 ? 1.208 13.613 -33.985 1.00 48.44 433 ARG A CA 1
ATOM 3586 C C . ARG A 1 433 ? 1.930 12.968 -32.794 1.00 48.44 433 ARG A C 1
ATOM 3588 O O . ARG A 1 433 ? 1.418 13.051 -31.684 1.00 48.44 433 ARG A O 1
ATOM 3595 N N . GLY A 1 434 ? 3.141 12.439 -32.999 1.00 42.94 434 GLY A N 1
ATOM 3596 C CA . GLY A 1 434 ? 3.964 11.881 -31.915 1.00 42.94 434 GLY A CA 1
ATOM 3597 C C . GLY A 1 434 ? 4.435 12.922 -30.890 1.00 42.94 434 GLY A C 1
ATOM 3598 O O . GLY A 1 434 ? 4.480 12.637 -29.700 1.00 42.94 434 GLY A O 1
ATOM 3599 N N . LEU A 1 435 ? 4.702 14.158 -31.325 1.00 47.91 435 LEU A N 1
ATOM 3600 C CA . LEU A 1 435 ? 5.128 15.253 -30.441 1.00 47.91 435 LEU A CA 1
ATOM 3601 C C . LEU A 1 435 ? 3.988 15.866 -29.607 1.00 47.91 435 LEU A C 1
ATOM 3603 O O . LEU A 1 435 ? 4.246 16.433 -28.549 1.00 47.91 435 LEU A O 1
ATOM 3607 N N . MET A 1 436 ? 2.733 15.760 -30.055 1.00 47.22 436 MET A N 1
ATOM 3608 C CA . MET A 1 436 ? 1.571 16.264 -29.306 1.00 47.22 436 MET A CA 1
ATOM 3609 C C . MET A 1 436 ? 1.084 15.284 -28.225 1.00 47.22 436 MET A C 1
ATOM 3611 O O . MET A 1 436 ? 0.594 15.727 -27.188 1.00 47.22 436 MET A O 1
ATOM 3615 N N . GLU A 1 437 ? 1.253 13.972 -28.420 1.00 48.56 437 GLU A N 1
ATOM 3616 C CA . GLU A 1 437 ? 0.922 12.967 -27.395 1.00 48.56 437 GLU A CA 1
ATOM 3617 C C . GLU A 1 437 ? 1.924 12.988 -26.224 1.00 48.56 437 GLU A C 1
ATOM 3619 O O . GLU A 1 437 ? 1.519 12.877 -25.068 1.00 48.56 437 GLU A O 1
ATOM 3624 N N . GLU A 1 438 ? 3.203 13.276 -26.488 1.00 46.28 438 GLU A N 1
ATOM 3625 C CA . GLU A 1 438 ? 4.256 13.329 -25.459 1.00 46.28 438 GLU A CA 1
ATOM 3626 C C . GLU A 1 438 ? 4.183 14.591 -24.567 1.00 46.28 438 GLU A C 1
ATOM 3628 O O . GLU A 1 438 ? 4.617 14.588 -23.411 1.00 46.28 438 GLU A O 1
ATOM 3633 N N . ILE A 1 439 ? 3.573 15.676 -25.063 1.00 49.72 439 ILE A N 1
ATOM 3634 C CA . ILE A 1 439 ? 3.314 16.892 -24.271 1.00 49.72 439 ILE A CA 1
ATOM 3635 C C . ILE A 1 439 ? 2.062 16.717 -23.395 1.00 49.72 439 ILE A C 1
ATOM 3637 O O . ILE A 1 439 ? 2.041 17.192 -22.259 1.00 49.72 439 ILE A O 1
ATOM 3641 N N . SER A 1 440 ? 1.051 15.971 -23.858 1.00 45.81 440 SER A N 1
ATOM 3642 C CA . SER A 1 440 ? -0.183 15.748 -23.093 1.00 45.81 440 SER A CA 1
ATOM 3643 C C . SER A 1 440 ? -0.013 14.765 -21.924 1.00 45.81 440 SER A C 1
ATOM 3645 O O . SER A 1 440 ? -0.733 14.883 -20.930 1.00 45.81 440 SER A O 1
ATOM 3647 N N . GLU A 1 441 ? 0.935 13.823 -21.991 1.00 46.22 441 GLU A N 1
ATOM 3648 C CA . GLU A 1 441 ? 1.238 12.911 -20.873 1.00 46.22 441 GLU A CA 1
ATOM 3649 C C . GLU A 1 441 ? 2.061 13.577 -19.753 1.00 46.22 441 GLU A C 1
ATOM 3651 O O . GLU A 1 441 ? 1.971 13.169 -18.592 1.00 46.22 441 GLU A O 1
ATOM 3656 N N . ASN A 1 442 ? 2.795 14.652 -20.058 1.00 43.62 442 ASN A N 1
ATOM 3657 C CA . ASN A 1 442 ? 3.584 15.398 -19.070 1.00 43.62 442 ASN A CA 1
ATOM 3658 C C . ASN A 1 442 ? 2.787 16.466 -18.298 1.00 43.62 442 ASN A C 1
ATOM 3660 O O . ASN A 1 442 ? 3.228 16.895 -17.230 1.00 43.62 442 ASN A O 1
ATOM 3664 N N . GLU A 1 443 ? 1.607 16.874 -18.773 1.00 43.97 443 GLU A N 1
ATOM 3665 C CA . GLU A 1 443 ? 0.736 17.819 -18.051 1.00 43.97 443 GLU A CA 1
ATOM 3666 C C . GLU A 1 443 ? -0.265 17.144 -17.098 1.00 43.97 443 GLU A C 1
ATOM 3668 O O . GLU A 1 443 ? -0.830 17.816 -16.240 1.00 43.97 443 GLU A O 1
ATOM 3673 N N . CYS A 1 444 ? -0.441 15.820 -17.168 1.00 40.78 444 CYS A N 1
ATOM 3674 C CA . CYS A 1 444 ? -1.375 15.089 -16.299 1.00 40.78 444 CYS A CA 1
ATOM 3675 C C . CYS A 1 444 ? -0.727 14.510 -15.017 1.00 40.78 444 CYS A C 1
ATOM 3677 O O . CYS A 1 444 ? -1.420 13.899 -14.206 1.00 40.78 444 CYS A O 1
ATOM 3679 N N . ASN A 1 445 ? 0.589 14.700 -14.835 1.00 43.38 445 ASN A N 1
ATOM 3680 C CA . ASN A 1 445 ? 1.377 14.233 -13.681 1.00 43.38 445 ASN A CA 1
ATOM 3681 C C . ASN A 1 445 ? 1.972 15.379 -12.825 1.00 43.38 445 ASN A C 1
ATOM 3683 O O . ASN A 1 445 ? 2.933 15.170 -12.081 1.00 43.38 445 ASN A O 1
ATOM 3687 N N . LYS A 1 446 ? 1.394 16.581 -12.901 1.00 41.53 446 LYS A N 1
ATOM 3688 C CA . LYS A 1 446 ? 1.497 17.625 -11.865 1.00 41.53 446 LYS A CA 1
ATOM 3689 C C . LYS A 1 446 ? 0.165 17.740 -11.144 1.00 41.53 446 LYS A C 1
ATOM 3691 O O . LYS A 1 446 ? 0.202 18.099 -9.946 1.00 41.53 446 LYS A O 1
#

Mean predicted aligned error: 24.24 Å

pLDDT: mean 74.62, std 21.65, range [24.64, 97.88]

Solvent-accessible surface area (backbone atoms only — not comparable to full-atom values): 25743 Å² total; per-residue (Å²): 114,67,72,62,51,56,52,53,51,51,52,52,50,53,52,49,54,49,52,53,52,51,51,56,50,49,52,55,49,53,53,49,49,54,53,50,52,54,51,50,53,50,51,52,54,51,49,54,52,52,51,51,52,53,51,52,52,50,55,51,50,51,51,53,51,52,51,54,50,50,52,50,53,50,52,51,51,53,53,49,53,54,51,52,53,52,49,54,52,48,53,53,52,50,56,53,52,51,50,52,50,53,52,51,52,53,54,48,53,53,48,49,54,50,50,50,52,51,50,57,75,48,61,87,60,86,73,71,85,66,52,72,67,60,46,51,53,52,50,52,50,52,53,50,54,49,50,51,52,52,52,58,56,60,71,35,76,90,53,60,87,66,38,71,69,54,43,52,49,53,49,54,48,52,50,54,50,51,54,46,66,68,38,99,77,56,47,70,65,62,51,51,52,52,57,50,55,52,59,55,51,56,54,52,54,60,57,51,68,75,65,62,78,89,74,94,66,96,82,67,89,87,67,61,74,74,50,55,60,52,51,51,47,53,51,51,52,54,50,48,53,52,49,53,52,50,53,50,52,50,49,52,52,53,51,51,52,51,50,50,52,52,49,51,54,52,50,54,55,50,50,56,50,52,50,54,53,49,54,54,50,51,52,52,50,51,54,49,50,54,52,49,51,52,51,52,52,52,50,49,52,52,50,56,51,49,52,52,50,51,51,51,52,49,51,55,50,52,50,58,56,50,49,54,58,53,49,53,53,49,50,52,52,50,54,51,49,52,51,51,51,51,51,52,50,52,49,49,52,51,50,54,51,50,49,52,50,50,53,49,49,50,49,51,50,49,50,52,49,51,52,51,53,52,53,52,59,64,53,67,79,57,80,80,89,85,84,82,90,79,91,82,87,91,86,84,83,88,84,86,87,85,83,85,87,81,88,83,88,83,84,82,84,86,77,83,86,79,86,74,96,64,78,68,64,61,58,55,54,54,56,54,53,58,59,53,55,60,54,57,62,63,68,76,77,117

Organism: NCBI:txid42155

Radius of gyration: 72.09 Å; Cα contacts (8 Å, |Δi|>4): 25; chains: 1; bounding box: 145×60×220 Å

Sequence (446 aa):
LIIRRDHYQKQLEETRNEKERLNIELLKVDEKISTLEKATKKLENENAKYLSIIQDMRNNSERQLEEQTNELRHSVKLRQMAKEQLQHSNETRAAQLELVIKQKCEDNLKLHALLENIEEKFKGRKTQAIRSEEFHQRFQKKLNDLLQKFRAEAVNTDLTWLGEENIQYAVDLFETTIRTILQDEPCFHHLVERVALFMDIGTRQDNMQLQLPKNDSENEIAKSHESQDLATFKKKFRKEIRSMLKEYMEKQKNELSRNISTIINHLEGVEKKIDAVLTKRVENMKAMITLMDNKQNDLRKIEEELDHSTALVKSISDERKIRPERKENLWKLNKENCKLKEDCSSLKSGYMELEKKMESIEKLQKQFLHSFSALQLMDQMITSNDRCHKQTVPKSPVETFQSSTLQCTTTTSSTPVHYSPENERHHEEIVHRGLMEEISENECNK

Secondary structure (DSSP, 8-state):
-HHHHHHHHHHHHHHHHHHHHHHHHHHHHHHHHHHHHHHHHHHHHHHHHHHHHHHHHHHHHHHHHHHHHHHHHHHHHHHHHHHHHHHHHHHHHHHHHHHHHHHHHHHHHHHHHHHHHHHHHHTTS------HHHHHHHHHHHHHHHHHHHHHHHT-GGGGGG-HHHHHHHHHHHHHHHHHHTSSS--HHHHHHHHHHHHHHHHHHHHHHTTS--------TTSSHHHHHHHHHHHHHHHHHHHHHHHHHHHHHHHHHHHHHHHHHHHHHHHHHHHHHHHHHHHHHHHHHHHHHHHHHHHHHHHHHHHHHHHHHHHHHHHHHHHHHHHHHHHHHHHHHHHHHHHHHHHHHHHHHHHHHHHHHHHHHHHHHHHHHHHHHHHTTS------------------PPP--------------PPPS-SSHHHHHHHHHHHHHHHHHHSTT-